Protein AF-A0A414G0H4-F1 (afdb_monomer)

Nearest PDB structures (foldseek):
  8b9x-assembly2_B  TM=2.508E-01  e=1.047E-02  Homo sapiens
  3htu-assembly2_C  TM=5.528E-01  e=5.347E+00  Homo sapiens
  8fo9-assembly1_C  TM=3.811E-01  e=3.516E+00  Homo sapiens
  7b5n-assembly1_C  TM=1.329E-01  e=4.801E-01  Homo sapiens
  4p5o-assembly2_C  TM=1.523E-01  e=5.074E+00  Homo sapiens

Mean predicted aligned error: 11.51 Å

Organism: NCBI:txid147207

Foldseek 3Di:
DDDQPPLVVVLVVLVVLCVVQDDAQAKAALQQSCVSCVVSCVVNVNDDSVSSLVSVCVSCLPDPFDWDAFPQRMIHTHNHDLLVVLQVLDVVVDPDDLLVSLVVCCNNGVHHSVVSSLSCLQRHDDPPPQVCVVVVDDDDDDDDDDDDDDDDDDDDDDDPPVVVVVVVLVLCVVQVVDQKHQQVVSVVVCCVVCVVCVPPPPDVQVVLVVVQWHDDQRMTGHHPDDLLVVLLVVVLRDQKDAEPPVVRDPSLVPHPSNVVSVLVCLLVQQWFCQDVRIIGGPVSCCVSVVDDPCLLLCLLVVVLVPADAPDKEAPVLCVVPDPDPGPVVVSVGISRRSVRSNVSVPQWAWEDASNTIMTGGPDDDHDYLLCVLLVVCAVVPFAAPVNSCVCCCVNHVDNHDPVSSVVSPVSNPWDADPVSRGTHNDPVVVVVVVVVVVVD

pLDDT: mean 82.29, std 16.92, range [27.95, 96.62]

Structure (mmCIF, N/CA/C/O backbone):
data_AF-A0A414G0H4-F1
#
_entry.id   AF-A0A414G0H4-F1
#
loop_
_atom_site.group_PDB
_atom_site.id
_atom_site.type_symbol
_atom_site.label_atom_id
_atom_site.label_alt_id
_atom_site.label_comp_id
_atom_site.label_asym_id
_atom_site.label_entity_id
_atom_site.label_seq_id
_atom_site.pdbx_PDB_ins_code
_atom_site.Cartn_x
_atom_site.Cartn_y
_atom_site.Cartn_z
_atom_site.occupancy
_atom_site.B_iso_or_equiv
_atom_site.auth_seq_id
_atom_site.auth_comp_id
_atom_site.auth_asym_id
_atom_site.auth_atom_id
_atom_site.pdbx_PDB_model_num
ATOM 1 N N . MET A 1 1 ? -14.719 -18.496 27.853 1.00 33.03 1 MET A N 1
ATOM 2 C CA . MET A 1 1 ? -13.774 -17.533 27.259 1.00 33.03 1 MET A CA 1
ATOM 3 C C . MET A 1 1 ? -12.409 -17.857 27.821 1.00 33.03 1 MET A C 1
ATOM 5 O O . MET A 1 1 ? -12.167 -17.587 28.986 1.00 33.03 1 MET A O 1
ATOM 9 N N . THR A 1 2 ? -11.601 -18.580 27.057 1.00 31.55 2 THR A N 1
ATOM 10 C CA . THR A 1 2 ? -10.193 -18.842 27.370 1.00 31.55 2 THR A CA 1
ATOM 11 C C . THR A 1 2 ? -9.422 -17.530 27.269 1.00 31.55 2 THR A C 1
ATOM 13 O O . THR A 1 2 ? -9.619 -16.799 26.300 1.00 31.55 2 THR A O 1
ATOM 16 N N . GLU A 1 3 ? -8.597 -17.221 28.272 1.00 32.72 3 GLU A N 1
ATOM 17 C CA . GLU A 1 3 ? -7.616 -16.132 28.194 1.00 32.72 3 GLU A CA 1
ATOM 18 C C . GLU A 1 3 ? -6.829 -16.244 26.877 1.00 32.72 3 GLU A C 1
ATOM 20 O O . GLU A 1 3 ? -6.455 -17.361 26.495 1.00 32.72 3 GLU A O 1
ATOM 25 N N . PRO A 1 4 ? -6.601 -15.134 26.151 1.00 45.59 4 PRO A N 1
ATOM 26 C CA . PRO A 1 4 ? -5.749 -15.166 24.974 1.00 45.59 4 PRO A CA 1
ATOM 27 C C . PRO A 1 4 ? -4.361 -15.647 25.401 1.00 45.59 4 PRO A C 1
ATOM 29 O O . PRO A 1 4 ? -3.797 -15.145 26.372 1.00 45.59 4 PRO A O 1
ATOM 32 N N . ALA A 1 5 ? -3.845 -16.658 24.699 1.00 52.66 5 ALA A N 1
ATOM 33 C CA . ALA A 1 5 ? -2.518 -17.202 24.949 1.00 52.66 5 ALA A CA 1
ATOM 34 C C . ALA A 1 5 ? -1.490 -16.063 24.999 1.00 52.66 5 ALA A C 1
ATOM 36 O O . ALA A 1 5 ? -1.522 -15.179 24.141 1.00 52.66 5 ALA A O 1
ATOM 37 N N . ASP A 1 6 ? -0.589 -16.101 25.9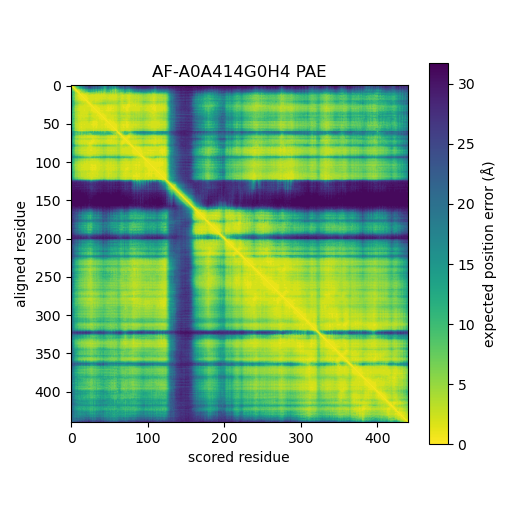85 1.00 64.44 6 ASP A N 1
ATOM 38 C CA . ASP A 1 6 ? 0.553 -15.191 26.062 1.00 64.44 6 ASP A CA 1
ATOM 39 C C . ASP A 1 6 ? 1.370 -15.319 24.768 1.00 64.44 6 ASP A C 1
ATOM 41 O O . ASP A 1 6 ? 2.133 -16.266 24.554 1.00 64.44 6 ASP A O 1
ATOM 45 N N . TRP A 1 7 ? 1.132 -14.391 23.845 1.00 63.31 7 TRP A N 1
ATOM 46 C CA . TRP A 1 7 ? 1.644 -14.448 22.483 1.00 63.31 7 TRP A CA 1
ATOM 47 C C . TRP A 1 7 ? 3.166 -14.311 22.461 1.00 63.31 7 TRP A C 1
ATOM 49 O O . TRP A 1 7 ? 3.796 -14.788 21.517 1.00 63.31 7 TRP A O 1
ATOM 59 N N . HIS A 1 8 ? 3.783 -13.771 23.520 1.00 65.00 8 HIS A N 1
ATOM 60 C CA . HIS A 1 8 ? 5.234 -13.770 23.677 1.00 65.00 8 HIS A CA 1
ATOM 61 C C . HIS A 1 8 ? 5.792 -15.193 23.750 1.00 65.00 8 HIS A C 1
ATOM 63 O O . HIS A 1 8 ? 6.754 -15.500 23.042 1.00 65.00 8 HIS A O 1
ATOM 69 N N . ALA A 1 9 ? 5.151 -16.082 24.516 1.00 67.50 9 ALA A N 1
ATOM 70 C CA . ALA A 1 9 ? 5.568 -17.478 24.664 1.00 67.50 9 ALA A CA 1
ATOM 71 C C . ALA A 1 9 ? 5.403 -18.294 23.370 1.00 67.50 9 ALA A C 1
ATOM 73 O O . ALA A 1 9 ? 6.098 -19.287 23.157 1.00 67.50 9 ALA A O 1
ATOM 74 N N . VAL A 1 10 ? 4.492 -17.867 22.493 1.00 75.62 10 VAL A N 1
ATOM 75 C CA . VAL A 1 10 ? 4.104 -18.595 21.277 1.00 75.62 10 VAL A CA 1
ATOM 76 C C . VAL A 1 10 ? 4.739 -18.013 20.002 1.00 75.62 10 VAL A C 1
ATOM 78 O O . VAL A 1 10 ? 4.853 -18.700 18.982 1.00 75.62 10 VAL A O 1
ATOM 81 N N . SER A 1 11 ? 5.216 -16.767 20.063 1.00 81.44 11 SER A N 1
ATOM 82 C CA . SER A 1 11 ? 5.785 -16.015 18.937 1.00 81.44 11 SER A CA 1
ATOM 83 C C . SER A 1 11 ? 6.879 -16.778 18.181 1.00 81.44 11 SER A C 1
ATOM 85 O O . SER A 1 11 ? 6.842 -16.847 16.953 1.00 81.44 11 SER A O 1
ATOM 87 N N . GLY A 1 12 ? 7.812 -17.417 18.893 1.00 84.69 12 GLY A N 1
ATOM 88 C CA . GLY A 1 12 ? 8.925 -18.155 18.288 1.00 84.69 12 GLY A CA 1
ATOM 89 C C . GLY A 1 12 ? 8.493 -19.395 17.497 1.00 84.69 12 GLY A C 1
ATOM 90 O O . GLY A 1 12 ? 9.068 -19.697 16.450 1.00 84.69 12 GLY A O 1
ATOM 91 N N . ASP A 1 13 ? 7.461 -20.106 17.953 1.00 87.69 13 ASP A N 1
ATOM 92 C CA . ASP A 1 13 ? 6.917 -21.270 17.243 1.00 87.69 13 ASP A CA 1
ATOM 93 C C . ASP A 1 13 ? 6.186 -20.847 15.969 1.00 87.69 13 ASP A C 1
ATOM 95 O O . ASP A 1 13 ? 6.352 -21.475 14.920 1.00 87.69 13 ASP A O 1
ATOM 99 N N . ILE A 1 14 ? 5.420 -19.755 16.048 1.00 89.38 14 ILE A N 1
ATOM 100 C CA . ILE A 1 14 ? 4.708 -19.185 14.902 1.00 89.38 14 ILE A CA 1
ATOM 101 C C . ILE A 1 14 ? 5.702 -18.679 13.858 1.00 89.38 14 ILE A C 1
ATOM 103 O O . ILE A 1 14 ? 5.588 -19.066 12.697 1.00 89.38 14 ILE A O 1
ATOM 107 N N . ARG A 1 15 ? 6.715 -17.894 14.252 1.00 89.81 15 ARG A N 1
ATOM 108 C CA . ARG A 1 15 ? 7.739 -17.395 13.317 1.00 89.81 15 ARG A CA 1
ATOM 109 C C . ARG A 1 15 ? 8.445 -18.535 12.591 1.00 89.81 15 ARG A C 1
ATOM 111 O O . ARG A 1 15 ? 8.566 -18.497 11.373 1.00 89.81 15 ARG A O 1
ATOM 118 N N . ARG A 1 16 ? 8.844 -19.591 13.308 1.00 90.12 16 ARG A N 1
ATOM 119 C CA . ARG A 1 16 ? 9.469 -20.772 12.685 1.00 90.12 16 ARG A CA 1
ATOM 120 C C . ARG A 1 16 ? 8.551 -21.467 11.685 1.00 90.12 16 ARG A C 1
ATOM 122 O O . ARG A 1 16 ? 9.017 -21.885 10.631 1.00 90.12 16 ARG A O 1
ATOM 129 N N . ALA A 1 17 ? 7.265 -21.600 12.003 1.00 90.75 17 ALA A N 1
ATOM 130 C CA . ALA A 1 17 ? 6.300 -22.206 11.091 1.00 90.75 17 ALA A CA 1
ATOM 131 C C . ALA A 1 17 ? 6.073 -21.355 9.832 1.00 90.75 17 ALA A C 1
ATOM 133 O O . ALA A 1 17 ? 5.937 -21.905 8.743 1.00 90.75 17 ALA A O 1
ATOM 134 N N . VAL A 1 18 ? 6.068 -20.029 9.978 1.00 91.44 18 VAL A N 1
ATOM 135 C CA . VAL A 1 18 ? 5.950 -19.084 8.863 1.00 91.44 18 VAL A CA 1
ATOM 136 C C . VAL A 1 18 ? 7.180 -19.151 7.962 1.00 91.44 18 VAL A C 1
ATOM 138 O O . VAL A 1 18 ? 7.026 -19.391 6.771 1.00 91.44 18 VAL A O 1
ATOM 141 N N . HIS A 1 19 ? 8.390 -19.063 8.521 1.00 90.19 19 HIS A N 1
ATOM 142 C CA . HIS A 1 19 ? 9.655 -19.131 7.769 1.00 90.19 19 HIS A CA 1
ATOM 143 C C . HIS A 1 19 ? 9.916 -20.478 7.085 1.00 90.19 19 HIS A C 1
ATOM 145 O O . HIS A 1 19 ? 10.738 -20.565 6.180 1.00 90.19 19 HIS A O 1
ATOM 151 N N . ALA A 1 20 ? 9.213 -21.541 7.482 1.00 91.12 20 ALA A N 1
ATOM 152 C CA . ALA A 1 20 ? 9.263 -22.822 6.779 1.00 91.12 20 ALA A CA 1
ATOM 153 C C . ALA A 1 20 ? 8.497 -22.812 5.440 1.00 91.12 20 ALA A C 1
ATOM 155 O O . ALA A 1 20 ? 8.675 -23.721 4.630 1.00 91.12 20 ALA A O 1
ATOM 156 N N . VAL A 1 21 ? 7.621 -21.826 5.227 1.00 89.88 21 VAL A N 1
ATOM 157 C CA . VAL A 1 21 ? 6.757 -21.704 4.041 1.00 89.88 21 VAL A CA 1
ATOM 158 C C . VAL A 1 21 ? 7.068 -20.428 3.265 1.00 89.88 21 VAL A C 1
ATOM 160 O O . VAL A 1 21 ? 7.161 -20.462 2.040 1.00 89.88 21 VAL A O 1
ATOM 163 N N . ALA A 1 22 ? 7.206 -19.312 3.976 1.00 90.06 22 ALA A N 1
ATOM 164 C CA . ALA A 1 22 ? 7.390 -17.996 3.402 1.00 90.06 22 ALA A CA 1
ATOM 165 C C . ALA A 1 22 ? 8.788 -17.841 2.797 1.00 90.06 22 ALA A C 1
ATOM 167 O O . ALA A 1 22 ? 9.795 -18.238 3.383 1.00 90.06 22 ALA A O 1
ATOM 168 N N . LYS A 1 23 ? 8.828 -17.223 1.620 1.00 89.62 23 LYS A N 1
ATOM 169 C CA . LYS A 1 23 ? 10.054 -16.762 0.971 1.00 89.62 23 LYS A CA 1
ATOM 170 C C . LYS A 1 23 ? 10.084 -15.245 1.012 1.00 89.62 23 LYS A C 1
ATOM 172 O O . LYS A 1 23 ? 9.033 -14.615 0.895 1.00 89.62 23 LYS A O 1
ATOM 177 N N . ASP A 1 24 ? 11.283 -14.696 1.136 1.00 88.38 24 ASP A N 1
ATOM 178 C CA . ASP A 1 24 ? 11.498 -13.260 1.026 1.00 88.38 24 ASP A CA 1
ATOM 179 C C . ASP A 1 24 ? 11.108 -12.758 -0.376 1.00 88.38 24 ASP A C 1
ATOM 181 O O . ASP A 1 24 ? 11.312 -13.457 -1.372 1.00 88.38 24 ASP A O 1
ATOM 185 N N . GLY A 1 25 ? 10.496 -11.576 -0.443 1.00 87.56 25 GLY A N 1
ATOM 186 C CA . GLY A 1 25 ? 9.970 -10.976 -1.671 1.00 87.56 25 GLY A CA 1
ATOM 187 C C . GLY A 1 25 ? 8.619 -11.527 -2.145 1.00 87.56 25 GLY A C 1
ATOM 188 O O . GLY A 1 25 ? 8.186 -11.175 -3.242 1.00 87.56 25 GLY A O 1
ATOM 189 N N . ALA A 1 26 ? 7.942 -12.365 -1.354 1.00 92.00 26 ALA A N 1
ATOM 190 C CA . ALA A 1 26 ? 6.664 -12.977 -1.720 1.00 92.00 26 ALA A CA 1
ATOM 191 C C . ALA A 1 26 ? 5.551 -12.703 -0.698 1.00 92.00 26 ALA A C 1
ATOM 193 O O . ALA A 1 26 ? 5.782 -12.460 0.487 1.00 92.00 26 ALA A O 1
ATOM 194 N N . GLU A 1 27 ? 4.320 -12.763 -1.189 1.00 94.19 27 GLU A N 1
ATOM 195 C CA . GLU A 1 27 ? 3.082 -12.520 -0.468 1.00 94.19 27 GLU A CA 1
ATOM 196 C C . GLU A 1 27 ? 2.256 -13.812 -0.384 1.00 94.19 27 GLU A C 1
ATOM 198 O O . GLU A 1 27 ? 2.042 -14.506 -1.383 1.00 94.19 27 GLU A O 1
ATOM 203 N N . TYR A 1 28 ? 1.775 -14.140 0.817 1.00 95.81 28 TYR A N 1
ATOM 204 C CA . TYR A 1 28 ? 1.007 -15.353 1.092 1.00 95.81 28 TYR A CA 1
ATOM 205 C C . TYR A 1 28 ? -0.252 -15.036 1.889 1.00 95.81 28 TYR A C 1
ATOM 207 O O . TYR A 1 28 ? -0.249 -14.199 2.787 1.00 95.81 28 TYR A O 1
ATOM 215 N N . SER A 1 29 ? -1.326 -15.783 1.652 1.00 96.12 29 SER A N 1
ATOM 216 C CA . SER A 1 29 ? -2.497 -15.720 2.520 1.00 96.12 29 SER A CA 1
ATOM 217 C C . SER A 1 29 ? -2.253 -16.492 3.817 1.00 96.12 29 SER A C 1
ATOM 219 O O . SER A 1 29 ? -1.756 -17.625 3.805 1.00 96.12 29 SER A O 1
ATOM 221 N N . ALA A 1 30 ? -2.747 -15.965 4.940 1.00 95.19 30 ALA A N 1
ATOM 222 C CA . ALA A 1 30 ? -2.792 -16.676 6.218 1.00 95.19 30 ALA A CA 1
ATOM 223 C C . ALA A 1 30 ? -3.503 -18.040 6.111 1.00 95.19 30 ALA A C 1
ATOM 225 O O . ALA A 1 30 ? -3.246 -18.936 6.912 1.00 95.19 30 ALA A O 1
ATOM 226 N N . ARG A 1 31 ? -4.350 -18.252 5.090 1.00 96.06 31 ARG A N 1
ATOM 227 C CA . ARG A 1 31 ? -4.959 -19.558 4.780 1.00 96.06 31 ARG A CA 1
ATOM 228 C C . ARG A 1 31 ? -3.920 -20.630 4.454 1.00 96.06 31 ARG A C 1
ATOM 230 O O . ARG A 1 31 ? -4.047 -21.755 4.944 1.00 96.06 31 ARG A O 1
ATOM 237 N N . LEU A 1 32 ? -2.894 -20.297 3.666 1.00 96.44 32 LEU A N 1
ATOM 238 C CA . LEU A 1 32 ? -1.805 -21.225 3.358 1.00 96.44 32 LEU A CA 1
ATOM 239 C C . LEU A 1 32 ? -1.023 -21.554 4.626 1.00 96.44 32 LEU A C 1
ATOM 241 O O . LEU A 1 32 ? -0.846 -22.727 4.945 1.00 96.44 32 LEU A O 1
ATOM 245 N N . LEU A 1 33 ? -0.617 -20.524 5.370 1.00 94.56 33 LEU A N 1
ATOM 246 C CA . LEU A 1 33 ? 0.152 -20.670 6.608 1.00 94.56 33 LEU A CA 1
ATOM 247 C C . LEU A 1 33 ? -0.607 -21.525 7.637 1.00 94.56 33 LEU A C 1
ATOM 249 O O . LEU A 1 33 ? -0.047 -22.455 8.221 1.00 94.56 33 LEU A O 1
ATOM 253 N N . TYR A 1 34 ? -1.914 -21.288 7.779 1.00 95.12 34 TYR A N 1
ATOM 254 C CA . TYR A 1 34 ? -2.801 -22.072 8.635 1.00 95.12 34 TYR A CA 1
ATOM 255 C C . TYR A 1 34 ? -2.853 -23.548 8.212 1.00 95.12 34 TYR A C 1
ATOM 257 O O . TYR A 1 34 ? -2.741 -24.447 9.051 1.00 95.12 34 TYR A O 1
ATOM 265 N N . ARG A 1 35 ? -2.996 -23.818 6.906 1.00 94.94 35 ARG A N 1
ATOM 266 C CA . ARG A 1 35 ? -3.029 -25.181 6.351 1.00 94.94 35 ARG A CA 1
ATOM 267 C C . ARG A 1 35 ? -1.701 -25.909 6.567 1.00 94.94 35 ARG A C 1
ATOM 269 O O . ARG A 1 35 ? -1.719 -27.070 6.977 1.00 94.94 35 ARG A O 1
ATOM 276 N N . SER A 1 36 ? -0.580 -25.231 6.336 1.00 93.12 36 SER A N 1
ATOM 277 C CA . SER A 1 36 ? 0.772 -25.790 6.453 1.00 93.12 36 SER A CA 1
ATOM 278 C C . SER A 1 36 ? 1.167 -26.101 7.900 1.00 93.12 36 SER A C 1
ATOM 280 O O . SER A 1 36 ? 1.883 -27.068 8.146 1.00 93.12 36 SER A O 1
ATOM 282 N N . ALA A 1 37 ? 0.652 -25.344 8.874 1.00 92.88 37 ALA A N 1
ATOM 283 C CA . ALA A 1 37 ? 0.976 -25.495 10.294 1.00 92.88 37 ALA A CA 1
ATOM 284 C C . ALA A 1 37 ? -0.216 -25.959 11.157 1.00 92.88 37 ALA A C 1
ATOM 286 O O . ALA A 1 37 ? -0.278 -25.671 12.354 1.00 92.88 37 ALA A O 1
ATOM 287 N N . ARG A 1 38 ? -1.171 -26.712 10.590 1.00 92.69 38 ARG A N 1
ATOM 288 C CA . ARG A 1 38 ? -2.455 -27.055 11.242 1.00 92.69 38 ARG A CA 1
ATOM 289 C C . ARG A 1 38 ? -2.322 -27.699 12.630 1.00 92.69 38 ARG A C 1
ATOM 291 O O . ARG A 1 38 ? -3.128 -27.435 13.522 1.00 92.69 38 ARG A O 1
ATOM 298 N N . SER A 1 39 ? -1.318 -28.554 12.830 1.00 92.12 39 SER A N 1
ATOM 299 C CA . SER A 1 39 ? -1.062 -29.202 14.125 1.00 92.12 39 SER A CA 1
ATOM 300 C C . SER A 1 39 ? -0.600 -28.206 15.193 1.00 92.12 39 SER A C 1
ATOM 302 O O . SER A 1 39 ? -1.003 -28.331 16.349 1.00 92.12 39 SER A O 1
ATOM 304 N N . LEU A 1 40 ? 0.204 -27.210 14.807 1.00 91.88 40 LEU A N 1
ATOM 305 C CA . LEU A 1 40 ? 0.606 -26.099 15.662 1.00 91.88 40 LEU A CA 1
ATOM 306 C C . LEU A 1 40 ? -0.605 -25.220 15.983 1.00 91.88 40 LEU A C 1
ATOM 308 O O . LEU A 1 40 ? -0.888 -25.037 17.159 1.00 91.88 40 LEU A O 1
ATOM 312 N N . MET A 1 41 ? -1.377 -24.796 14.977 1.00 93.88 41 MET A N 1
ATOM 313 C CA . MET A 1 41 ? -2.568 -23.952 15.175 1.00 93.88 41 MET A CA 1
ATOM 314 C C . MET A 1 41 ? -3.539 -24.554 16.194 1.00 93.88 41 MET A C 1
ATOM 316 O O . MET A 1 41 ? -3.943 -23.890 17.145 1.00 93.88 41 MET A O 1
ATOM 320 N N . ARG A 1 42 ? -3.812 -25.862 16.084 1.00 91.56 42 ARG A N 1
ATOM 321 C CA . ARG A 1 42 ? -4.666 -26.579 17.042 1.00 91.56 42 ARG A CA 1
ATOM 322 C C . ARG A 1 42 ? -4.104 -26.587 18.468 1.00 91.56 42 ARG A C 1
ATOM 324 O O . ARG A 1 42 ? -4.885 -26.508 19.408 1.00 91.56 42 ARG A O 1
ATOM 331 N N . ARG A 1 43 ? -2.783 -26.716 18.645 1.00 91.38 43 ARG A N 1
ATOM 332 C CA . ARG A 1 43 ? -2.149 -26.666 19.979 1.00 91.38 43 ARG A CA 1
ATOM 333 C C . ARG A 1 43 ? -2.230 -25.274 20.601 1.00 91.38 43 ARG A C 1
ATOM 335 O O . ARG A 1 43 ? -2.323 -25.177 21.815 1.00 91.38 43 ARG A O 1
ATOM 342 N N . LEU A 1 44 ? -2.197 -24.237 19.769 1.00 87.75 44 LEU A N 1
ATOM 343 C CA . LEU A 1 44 ? -2.233 -22.837 20.190 1.00 87.75 44 LEU A CA 1
ATOM 344 C C . LEU A 1 44 ? -3.654 -22.281 20.350 1.00 87.75 44 LEU A C 1
ATOM 346 O O . LEU A 1 44 ? -3.807 -21.116 20.695 1.00 87.75 44 LEU A O 1
ATOM 350 N N . GLY A 1 45 ? -4.689 -23.086 20.087 1.00 89.06 45 GLY A N 1
ATOM 351 C CA . GLY A 1 45 ? -6.081 -22.632 20.145 1.00 89.06 45 GLY A CA 1
ATOM 352 C C . GLY A 1 45 ? -6.476 -21.684 19.008 1.00 89.06 45 GLY A C 1
ATOM 353 O O . GLY A 1 45 ? -7.460 -20.971 19.140 1.00 89.06 45 GLY A O 1
ATOM 354 N N . ILE A 1 46 ? -5.727 -21.672 17.900 1.00 91.50 46 ILE A N 1
ATOM 355 C CA . ILE A 1 46 ? -6.046 -20.883 16.706 1.00 91.50 46 ILE A CA 1
ATOM 356 C C . ILE A 1 46 ? -6.904 -21.754 15.781 1.00 91.50 46 ILE A C 1
ATOM 358 O O . ILE A 1 46 ? -6.453 -22.765 15.226 1.00 91.50 46 ILE A O 1
ATOM 362 N N . HIS A 1 47 ? -8.167 -21.384 15.625 1.00 91.56 47 HIS A N 1
ATOM 363 C CA . HIS A 1 47 ? -9.192 -22.170 14.946 1.00 91.56 47 HIS A CA 1
ATOM 364 C C . HIS A 1 47 ? -9.495 -21.679 13.534 1.00 91.56 47 HIS A C 1
ATOM 366 O O . HIS A 1 47 ? -9.985 -22.466 12.722 1.00 91.56 47 HIS A O 1
ATOM 372 N N . THR A 1 48 ? -9.164 -20.429 13.211 1.00 93.25 48 THR A N 1
ATOM 373 C CA . THR A 1 48 ? -9.428 -19.860 11.885 1.00 93.25 48 THR A CA 1
ATOM 374 C C . THR A 1 48 ? -8.196 -19.183 11.270 1.00 93.25 48 THR A C 1
ATOM 376 O O . THR A 1 48 ? -7.303 -18.729 11.988 1.00 93.25 48 THR A O 1
ATOM 379 N N . PRO A 1 49 ? -8.125 -19.073 9.928 1.00 93.50 49 PRO A N 1
ATOM 380 C CA . PRO A 1 49 ? -7.095 -18.273 9.266 1.00 93.50 49 PRO A CA 1
ATOM 381 C C . PRO A 1 49 ? -7.134 -16.787 9.646 1.00 93.50 49 PRO A C 1
ATOM 383 O O . PRO A 1 49 ? -6.090 -16.145 9.655 1.00 93.50 49 PRO A O 1
ATOM 386 N N . ALA A 1 50 ? -8.316 -16.246 9.961 1.00 90.25 50 ALA A N 1
ATOM 387 C CA . ALA A 1 50 ? -8.471 -14.859 10.399 1.00 90.25 50 ALA A CA 1
ATOM 388 C C . ALA A 1 50 ? -7.872 -14.641 11.797 1.00 90.25 50 ALA A C 1
ATOM 390 O O . ALA A 1 50 ? -7.131 -13.688 12.005 1.00 90.25 50 ALA A O 1
ATOM 391 N N . GLU A 1 51 ? -8.097 -15.572 12.728 1.00 89.75 51 GLU A N 1
ATOM 392 C CA . GLU A 1 51 ? -7.418 -15.551 14.029 1.00 89.75 51 GLU A CA 1
ATOM 393 C C . GLU A 1 51 ? -5.897 -15.639 13.870 1.00 89.75 51 GLU A C 1
ATOM 395 O O . GLU A 1 51 ? -5.169 -14.899 14.527 1.00 89.75 51 GLU A O 1
ATOM 400 N N . LEU A 1 52 ? -5.400 -16.500 12.969 1.00 92.62 52 LEU A N 1
ATOM 401 C CA . LEU A 1 52 ? -3.966 -16.561 12.679 1.00 92.62 52 LEU A CA 1
ATOM 402 C C . LEU A 1 52 ? -3.448 -15.221 12.148 1.00 92.62 52 LEU A C 1
ATOM 404 O O . LEU A 1 52 ? -2.398 -14.769 12.585 1.00 92.62 52 LEU A O 1
ATOM 408 N N . TYR A 1 53 ? -4.167 -14.590 11.224 1.00 90.69 53 TYR A N 1
ATOM 409 C CA . TYR A 1 53 ? -3.786 -13.299 10.659 1.00 90.69 53 TYR A CA 1
ATOM 410 C C . TYR A 1 53 ? -3.621 -12.220 11.743 1.00 90.69 53 TYR A C 1
ATOM 412 O O . TYR A 1 53 ? -2.587 -11.555 11.788 1.00 90.69 53 TYR A O 1
ATOM 420 N N . GLU A 1 54 ? -4.563 -12.120 12.684 1.00 85.00 54 GLU A N 1
ATOM 421 C CA . GLU A 1 54 ? -4.457 -11.190 13.817 1.00 85.00 54 GLU A CA 1
ATOM 422 C C . GLU A 1 54 ? -3.273 -11.507 14.735 1.00 85.00 54 GLU A C 1
ATOM 424 O O . GLU A 1 54 ? -2.559 -10.607 15.179 1.00 85.00 54 GLU A O 1
ATOM 429 N N . VAL A 1 55 ? -3.009 -12.791 14.987 1.00 86.75 55 VAL A N 1
ATOM 430 C CA . VAL A 1 55 ? -1.835 -13.206 15.764 1.00 86.75 55 VAL A CA 1
ATOM 431 C C . VAL A 1 55 ? -0.541 -12.834 15.036 1.00 86.75 55 VAL A C 1
ATOM 433 O O . VAL A 1 55 ? 0.382 -12.318 15.663 1.00 86.75 55 VAL A O 1
ATOM 436 N N . LEU A 1 56 ? -0.461 -13.041 13.719 1.00 88.69 56 LEU A N 1
ATOM 437 C CA . LEU A 1 56 ? 0.709 -12.670 12.919 1.00 88.69 56 LEU A CA 1
ATOM 438 C C . LEU A 1 56 ? 0.969 -11.161 12.977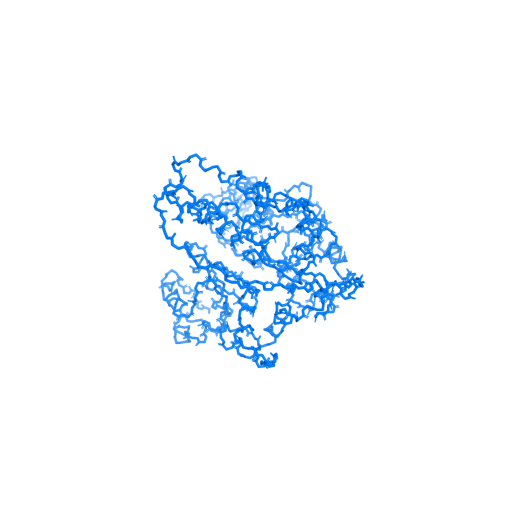 1.00 88.69 56 LEU A C 1
ATOM 440 O O . LEU A 1 56 ? 2.120 -10.767 13.170 1.00 88.69 56 LEU A O 1
ATOM 444 N N . ARG A 1 57 ? -0.081 -10.328 12.910 1.00 84.06 57 ARG A N 1
ATOM 445 C CA . ARG A 1 57 ? 0.046 -8.869 13.075 1.00 84.06 57 ARG A CA 1
ATOM 446 C C . ARG A 1 57 ? 0.724 -8.501 14.388 1.00 84.06 57 ARG A C 1
ATOM 448 O O . ARG A 1 57 ? 1.552 -7.602 14.394 1.00 84.06 57 ARG A O 1
ATOM 455 N N . GLN A 1 58 ? 0.412 -9.199 15.481 1.00 80.56 58 GLN A N 1
ATOM 456 C CA . GLN A 1 58 ? 1.066 -8.973 16.776 1.00 80.56 58 GLN A CA 1
ATOM 457 C C . GLN A 1 58 ? 2.511 -9.494 16.790 1.00 80.56 58 GLN A C 1
ATOM 459 O O . GLN A 1 58 ? 3.414 -8.823 17.286 1.00 80.56 58 GLN A O 1
ATOM 464 N N . VAL A 1 59 ? 2.752 -10.678 16.218 1.00 83.88 59 VAL A N 1
ATOM 465 C CA . VAL A 1 59 ? 4.067 -11.343 16.228 1.00 83.88 59 VAL A CA 1
ATOM 466 C C . VAL A 1 59 ? 5.127 -10.567 15.439 1.00 83.88 59 VAL A C 1
ATOM 468 O O . VAL A 1 59 ? 6.280 -10.527 15.875 1.00 83.88 59 VAL A O 1
ATOM 471 N N . PHE A 1 60 ? 4.766 -9.976 14.298 1.00 81.56 60 PHE A N 1
ATOM 472 C CA . PHE A 1 60 ? 5.698 -9.298 13.382 1.00 81.56 60 PHE A CA 1
ATOM 473 C C . PHE A 1 60 ? 5.694 -7.770 13.497 1.00 81.56 60 PHE A C 1
ATOM 475 O O . PHE A 1 60 ? 6.389 -7.088 12.755 1.00 81.56 60 PHE A O 1
ATOM 482 N N . TRP A 1 61 ? 4.952 -7.210 14.451 1.00 62.09 61 TRP A N 1
ATOM 483 C CA . TRP A 1 61 ? 4.751 -5.767 14.541 1.00 62.09 61 TRP A CA 1
ATOM 484 C C . TRP A 1 61 ? 6.059 -4.939 14.664 1.00 62.09 61 TRP A C 1
ATOM 486 O O . TRP A 1 61 ? 6.177 -3.868 14.077 1.00 62.09 61 TRP A O 1
ATOM 496 N N . ASN A 1 62 ? 7.039 -5.435 15.431 1.00 53.94 62 ASN A N 1
ATOM 497 C CA . ASN A 1 62 ? 8.354 -4.806 15.665 1.00 53.94 62 ASN A CA 1
ATOM 498 C C . ASN A 1 62 ? 9.504 -5.786 15.387 1.00 53.94 62 ASN A C 1
ATOM 500 O O . ASN A 1 62 ? 10.547 -5.749 16.041 1.00 53.94 62 ASN A O 1
ATOM 504 N N . SER A 1 63 ? 9.298 -6.747 14.491 1.00 64.81 63 SER A N 1
ATOM 505 C CA . SER A 1 63 ? 10.441 -7.497 13.991 1.00 64.81 63 SER A CA 1
ATOM 506 C C . SER A 1 63 ? 11.252 -6.600 13.062 1.00 64.81 63 SER A C 1
ATOM 508 O O . SER A 1 63 ? 10.676 -5.886 12.250 1.00 64.81 63 SER A O 1
ATOM 510 N N . ASP A 1 64 ? 12.578 -6.723 13.100 1.00 61.53 64 ASP A N 1
ATOM 511 C CA . ASP A 1 64 ? 13.447 -6.222 12.019 1.00 61.53 64 ASP A CA 1
ATOM 512 C C . ASP A 1 64 ? 13.155 -6.930 10.676 1.00 61.53 64 ASP A C 1
ATOM 514 O O . ASP A 1 64 ? 13.687 -6.589 9.625 1.00 61.53 64 ASP A O 1
ATOM 518 N N . GLU A 1 65 ? 12.295 -7.947 10.718 1.00 68.69 65 GLU A N 1
ATOM 519 C CA . GLU A 1 65 ? 11.735 -8.652 9.582 1.00 68.69 65 GLU A CA 1
ATOM 520 C C . GLU A 1 65 ? 10.665 -7.751 8.944 1.00 68.69 65 GLU A C 1
ATOM 522 O O . GLU A 1 65 ? 9.609 -7.510 9.534 1.00 68.69 65 GLU A O 1
ATOM 527 N N . HIS A 1 66 ? 10.959 -7.225 7.754 1.00 79.88 66 HIS A N 1
ATOM 528 C CA . HIS A 1 66 ? 10.039 -6.424 6.948 1.00 79.88 66 HIS A CA 1
ATOM 529 C C . HIS A 1 66 ? 8.814 -7.265 6.556 1.00 79.88 66 HIS A C 1
ATOM 531 O O . HIS A 1 66 ? 8.860 -7.995 5.572 1.00 79.88 66 HIS A O 1
ATOM 537 N N . VAL A 1 67 ? 7.727 -7.197 7.329 1.00 86.44 67 VAL A N 1
ATOM 538 C CA . VAL A 1 67 ? 6.481 -7.931 7.057 1.00 86.44 67 VAL A CA 1
ATOM 539 C C . VAL A 1 67 ? 5.329 -6.952 6.871 1.00 86.44 67 VAL A C 1
ATOM 541 O O . VAL A 1 67 ? 5.117 -6.062 7.695 1.00 86.44 67 VAL A O 1
ATOM 544 N N . SER A 1 68 ? 4.577 -7.120 5.787 1.00 85.06 68 SER A N 1
ATOM 545 C CA . SER A 1 68 ? 3.401 -6.316 5.464 1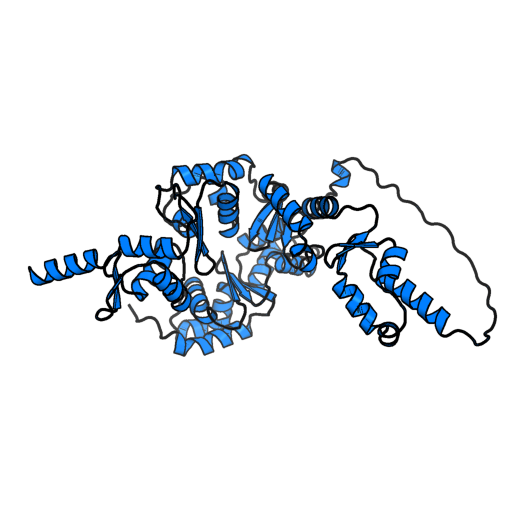.00 85.06 68 SER A CA 1
ATOM 546 C C . SER A 1 68 ? 2.120 -7.129 5.640 1.00 85.06 68 SER A C 1
ATOM 548 O O . SER A 1 68 ? 2.104 -8.351 5.497 1.00 85.06 68 SER A O 1
ATOM 550 N N . PHE A 1 69 ? 1.031 -6.442 5.974 1.00 85.94 69 PHE A N 1
ATOM 551 C CA . PHE A 1 69 ? -0.282 -7.045 6.178 1.00 85.94 69 PHE A CA 1
ATOM 552 C C . PHE A 1 69 ? -1.302 -6.328 5.303 1.00 85.94 69 PHE A C 1
ATOM 554 O O . PHE A 1 69 ? -1.385 -5.101 5.343 1.00 85.94 69 PHE A O 1
ATOM 561 N N . GLY A 1 70 ? -2.069 -7.094 4.530 1.00 83.56 70 GLY A N 1
ATOM 562 C CA . GLY A 1 70 ? -3.028 -6.573 3.560 1.00 83.56 70 GLY A CA 1
ATOM 563 C C . GLY A 1 70 ? -4.393 -7.252 3.621 1.00 83.56 70 GLY A C 1
ATOM 564 O O . GLY A 1 70 ? -4.678 -8.067 4.504 1.00 83.56 70 GLY A O 1
ATOM 565 N N . ASP A 1 71 ? -5.223 -6.905 2.647 1.00 83.50 71 ASP A N 1
ATOM 566 C CA . ASP A 1 71 ? -6.531 -7.489 2.355 1.00 83.50 71 ASP A CA 1
ATOM 567 C C . ASP A 1 71 ? -6.477 -9.011 2.122 1.00 83.50 71 ASP A C 1
ATOM 569 O O . ASP A 1 71 ? -5.419 -9.629 2.036 1.00 83.50 71 ASP A O 1
ATOM 573 N N . HIS A 1 72 ? -7.641 -9.666 2.090 1.00 88.06 72 HIS A N 1
ATOM 574 C CA . HIS A 1 72 ? -7.769 -11.116 1.864 1.00 88.06 72 HIS A CA 1
ATOM 575 C C . HIS A 1 72 ? -6.885 -12.010 2.763 1.00 88.06 72 HIS A C 1
ATOM 577 O O . HIS A 1 72 ? -6.571 -13.153 2.406 1.00 88.06 72 HIS A O 1
ATOM 583 N N . LEU A 1 73 ? -6.579 -11.543 3.980 1.00 90.94 73 LEU A N 1
ATOM 584 C CA . LEU A 1 73 ? -5.664 -12.172 4.943 1.00 90.94 73 LEU A CA 1
ATOM 585 C C . LEU A 1 73 ? -4.221 -12.257 4.431 1.00 90.94 73 LEU A C 1
ATOM 587 O O . LEU A 1 73 ? -3.550 -13.270 4.645 1.00 90.94 73 LEU A O 1
ATOM 591 N N . SER A 1 74 ? -3.776 -11.235 3.708 1.00 91.69 74 SER A N 1
ATOM 592 C CA . SER A 1 74 ? -2.481 -11.231 3.052 1.00 91.69 74 SER A CA 1
ATOM 593 C C . SER A 1 74 ? -1.320 -10.868 3.977 1.00 91.69 74 SER A C 1
ATOM 595 O O . SER A 1 74 ? -1.397 -9.900 4.732 1.00 91.69 74 SER A O 1
ATOM 597 N N . VAL A 1 75 ? -0.228 -11.623 3.882 1.00 92.94 75 VAL A N 1
ATOM 598 C CA . VAL A 1 75 ? 1.016 -11.408 4.618 1.00 92.94 75 VAL A CA 1
ATOM 599 C C . VAL A 1 75 ? 2.182 -11.398 3.629 1.00 92.94 75 VAL A C 1
ATOM 601 O O . VAL A 1 75 ? 2.500 -12.426 3.025 1.00 92.94 75 VAL A O 1
ATOM 604 N N . GLY A 1 76 ? 2.801 -10.234 3.452 1.00 91.31 76 GLY A N 1
ATOM 605 C CA . GLY A 1 76 ? 3.974 -10.033 2.606 1.00 91.31 76 GLY A CA 1
ATOM 606 C C . GLY A 1 76 ? 5.267 -10.104 3.405 1.00 91.31 76 GLY A C 1
ATOM 607 O O . GLY A 1 76 ? 5.329 -9.601 4.524 1.00 91.31 76 GLY A O 1
ATOM 608 N N . PHE A 1 77 ? 6.297 -10.728 2.839 1.00 90.12 77 PHE A N 1
ATOM 609 C CA . PHE A 1 77 ? 7.617 -10.858 3.456 1.00 90.12 77 PHE A CA 1
ATOM 610 C C . PHE A 1 77 ? 8.661 -10.152 2.592 1.00 90.12 77 PHE A C 1
ATOM 612 O O . PHE A 1 77 ? 8.742 -10.400 1.388 1.00 90.12 77 PHE A O 1
ATOM 619 N N . GLY A 1 78 ? 9.442 -9.263 3.200 1.00 86.69 78 GLY A N 1
ATOM 620 C CA . GLY A 1 78 ? 10.397 -8.401 2.512 1.00 86.69 78 GLY A CA 1
ATOM 621 C C . GLY A 1 78 ? 9.720 -7.341 1.649 1.00 86.69 78 GLY A C 1
ATOM 622 O O . GLY A 1 78 ? 8.629 -6.851 1.945 1.00 86.69 78 GLY A O 1
ATOM 623 N N . GLU A 1 79 ? 10.360 -7.002 0.532 1.00 82.12 79 GLU A N 1
ATOM 624 C CA . GLU A 1 79 ? 9.803 -6.116 -0.496 1.00 82.12 79 GLU A CA 1
ATOM 625 C C . GLU A 1 79 ? 8.847 -6.872 -1.434 1.00 82.12 79 GLU A C 1
ATOM 627 O O . GLU A 1 79 ? 9.039 -6.924 -2.653 1.00 82.12 79 GLU A O 1
ATOM 632 N N . SER A 1 80 ? 7.813 -7.494 -0.864 1.00 84.69 80 SER A N 1
ATOM 633 C CA . SER A 1 80 ? 6.792 -8.216 -1.624 1.00 84.69 80 SER A CA 1
ATOM 634 C C . SER A 1 80 ? 5.942 -7.260 -2.465 1.00 84.69 80 SER A C 1
ATOM 636 O O . SER A 1 80 ? 5.493 -6.224 -1.975 1.00 84.69 80 SER A O 1
ATOM 638 N N . SER A 1 81 ? 5.660 -7.635 -3.712 1.00 88.00 81 SER A N 1
ATOM 639 C CA . SER A 1 81 ? 4.691 -6.950 -4.573 1.00 88.00 81 SER A CA 1
ATOM 640 C C . SER A 1 81 ? 3.775 -7.983 -5.204 1.00 88.00 81 SER A C 1
ATOM 642 O O . SER A 1 81 ? 4.232 -8.831 -5.973 1.00 88.00 81 SER A O 1
ATOM 644 N N . ARG A 1 82 ? 2.477 -7.876 -4.909 1.00 91.06 82 ARG A N 1
ATOM 645 C CA . ARG A 1 82 ? 1.436 -8.732 -5.482 1.00 91.06 82 ARG A CA 1
ATOM 646 C C . ARG A 1 82 ? 1.478 -8.728 -7.000 1.00 91.06 82 ARG A C 1
ATOM 648 O O . ARG A 1 82 ? 1.463 -9.776 -7.635 1.00 91.06 82 ARG A O 1
ATOM 655 N N . GLN A 1 83 ? 1.598 -7.538 -7.576 1.00 90.25 83 GLN A N 1
ATOM 656 C CA . GLN A 1 83 ? 1.666 -7.345 -9.015 1.00 90.25 83 GLN A CA 1
ATOM 657 C C . GLN A 1 83 ? 2.868 -8.071 -9.638 1.00 90.25 83 GLN A C 1
ATOM 659 O O . GLN A 1 83 ? 2.695 -8.816 -10.603 1.00 90.25 83 GLN A O 1
ATOM 664 N N . ARG A 1 84 ? 4.076 -7.914 -9.070 1.00 89.12 84 ARG A N 1
ATOM 665 C CA . ARG A 1 84 ? 5.273 -8.634 -9.546 1.00 89.12 84 ARG A CA 1
ATOM 666 C C . ARG A 1 84 ? 5.124 -10.143 -9.383 1.00 89.12 84 ARG A C 1
ATOM 668 O O . ARG A 1 84 ? 5.456 -10.883 -10.303 1.00 89.12 84 ARG A O 1
ATOM 675 N N . GLN A 1 85 ? 4.589 -10.589 -8.248 1.00 93.19 85 GLN A N 1
ATOM 676 C CA . GLN A 1 85 ? 4.361 -12.003 -7.970 1.00 93.19 85 GLN A CA 1
ATOM 677 C C . GLN A 1 85 ? 3.395 -12.639 -8.975 1.00 93.19 85 GLN A C 1
ATOM 679 O O . GLN A 1 85 ? 3.696 -13.699 -9.515 1.00 93.19 85 GLN A O 1
ATOM 684 N N . VAL A 1 86 ? 2.262 -11.994 -9.262 1.00 93.25 86 VAL A N 1
ATOM 685 C CA . VAL A 1 86 ? 1.276 -12.495 -10.230 1.00 93.25 86 VAL A CA 1
ATOM 686 C C . VAL A 1 86 ? 1.866 -12.536 -11.639 1.00 93.25 86 VAL A C 1
ATOM 688 O O . VAL A 1 86 ? 1.737 -13.554 -12.313 1.00 93.25 86 VAL A O 1
ATOM 691 N N . ARG A 1 87 ? 2.568 -11.480 -12.074 1.00 91.25 87 ARG A N 1
ATOM 692 C CA . ARG A 1 87 ? 3.237 -11.460 -13.387 1.00 91.25 87 ARG A CA 1
ATOM 693 C C . ARG A 1 87 ? 4.269 -12.574 -13.529 1.00 91.25 87 ARG A C 1
ATOM 695 O O . ARG A 1 87 ? 4.252 -13.285 -14.529 1.00 91.25 87 ARG A O 1
ATOM 702 N N . ALA A 1 88 ? 5.135 -12.743 -12.529 1.00 91.31 88 ALA A N 1
ATOM 703 C CA . ALA A 1 88 ? 6.136 -13.805 -12.520 1.00 91.31 88 ALA A CA 1
ATOM 704 C C . ALA A 1 88 ? 5.478 -15.191 -12.564 1.00 91.31 88 ALA A C 1
ATOM 706 O O . ALA A 1 88 ? 5.867 -16.031 -13.370 1.00 91.31 88 ALA A O 1
ATOM 707 N N . PHE A 1 89 ? 4.424 -15.398 -11.769 1.00 93.81 89 PHE A N 1
ATOM 708 C CA . PHE A 1 89 ? 3.687 -16.657 -11.746 1.00 93.81 89 PHE A CA 1
ATOM 709 C C . PHE A 1 89 ? 3.063 -16.997 -13.106 1.00 93.81 89 PHE A C 1
ATOM 711 O O . PHE A 1 89 ? 3.182 -18.129 -13.567 1.00 93.81 89 PHE A O 1
ATOM 718 N N . VAL A 1 90 ? 2.431 -16.029 -13.775 1.00 92.75 90 VAL A N 1
ATOM 719 C CA . VAL A 1 90 ? 1.841 -16.244 -15.107 1.00 92.75 90 VAL A CA 1
ATOM 720 C C . VAL A 1 90 ? 2.923 -16.501 -16.161 1.00 92.75 90 VAL A C 1
ATOM 722 O O . VAL A 1 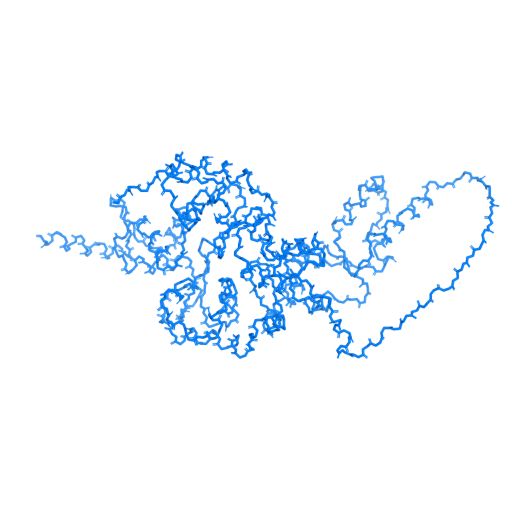90 ? 2.750 -17.380 -17.002 1.00 92.75 90 VAL A O 1
ATOM 725 N N . ALA A 1 91 ? 4.059 -15.800 -16.095 1.00 90.44 91 ALA A N 1
ATOM 726 C CA . ALA A 1 91 ? 5.178 -16.010 -17.014 1.00 90.44 91 ALA A CA 1
ATOM 727 C C . ALA A 1 91 ? 5.805 -17.415 -16.895 1.00 90.44 91 ALA A C 1
ATOM 729 O O . ALA A 1 91 ? 6.294 -17.955 -17.887 1.00 90.44 91 ALA A O 1
ATOM 730 N N . GLU A 1 92 ? 5.769 -18.024 -15.706 1.00 91.50 92 GLU A N 1
ATOM 731 C CA . GLU A 1 92 ? 6.229 -19.400 -15.466 1.00 91.50 92 GLU A CA 1
ATOM 732 C C . GLU A 1 92 ? 5.265 -20.476 -16.003 1.00 91.50 92 GLU A C 1
ATOM 734 O O . GLU A 1 92 ? 5.680 -21.619 -16.199 1.00 91.50 92 GLU A O 1
ATOM 739 N N . HIS A 1 93 ? 4.007 -20.118 -16.279 1.00 89.25 93 HIS A N 1
ATOM 740 C CA . HIS A 1 93 ? 2.947 -21.033 -16.721 1.00 89.25 93 HIS A CA 1
ATOM 741 C C . HIS A 1 93 ? 2.349 -20.572 -18.065 1.00 89.25 93 HIS A C 1
ATOM 743 O O . HIS A 1 93 ? 1.152 -20.269 -18.156 1.00 89.25 93 HIS A O 1
ATOM 749 N N . PRO A 1 94 ? 3.168 -20.477 -19.133 1.00 82.25 94 PRO A N 1
ATOM 750 C CA . PRO A 1 94 ? 2.701 -19.983 -20.418 1.00 82.25 94 PRO A CA 1
ATOM 751 C C . PRO A 1 94 ? 1.616 -20.903 -20.989 1.00 82.25 94 PRO A C 1
ATOM 753 O O . PRO A 1 94 ? 1.707 -22.126 -20.906 1.00 82.25 94 PRO A O 1
ATOM 756 N N . CYS A 1 95 ? 0.608 -20.298 -21.619 1.00 82.25 95 CYS A N 1
ATOM 757 C CA . CYS A 1 95 ? -0.505 -20.981 -22.291 1.00 82.25 95 CYS A CA 1
ATOM 758 C C . CYS A 1 95 ? -1.496 -21.738 -21.384 1.00 82.25 95 CYS A C 1
ATOM 760 O O . CYS A 1 95 ? -2.429 -22.348 -21.912 1.00 82.25 95 CYS A O 1
ATOM 762 N N . GLU A 1 96 ? -1.363 -21.679 -20.057 1.00 89.69 96 GLU A N 1
ATOM 763 C CA . GLU A 1 96 ? -2.382 -22.219 -19.152 1.00 89.69 96 GLU A CA 1
ATOM 764 C C . GLU A 1 96 ? -3.630 -21.315 -19.132 1.00 89.69 96 GLU A C 1
ATOM 766 O O . GLU A 1 96 ? -3.523 -20.083 -19.111 1.00 89.69 96 GLU A O 1
ATOM 771 N N . PRO A 1 97 ? -4.851 -21.880 -19.133 1.00 91.56 97 PRO A N 1
ATOM 772 C CA . PRO A 1 97 ? -6.058 -21.076 -19.063 1.00 91.56 97 PRO A CA 1
ATOM 773 C C . PRO A 1 97 ? -6.178 -20.417 -17.684 1.00 91.56 97 PRO A C 1
ATOM 775 O O . PRO A 1 97 ? -5.850 -21.011 -16.656 1.00 91.56 97 PRO A O 1
ATOM 778 N N . LYS A 1 98 ? -6.754 -19.210 -17.640 1.00 92.25 98 LYS A N 1
ATOM 779 C CA . LYS A 1 98 ? -6.918 -18.418 -16.405 1.00 92.25 98 LYS A CA 1
ATOM 780 C C . LYS A 1 98 ? -7.514 -19.199 -15.231 1.00 92.25 98 LYS A C 1
ATOM 782 O O . LYS A 1 98 ? -7.095 -19.014 -14.095 1.00 92.25 98 LYS A O 1
ATOM 787 N N . SER A 1 99 ? -8.497 -20.062 -15.486 1.00 92.88 99 SER A N 1
ATOM 788 C CA . SER A 1 99 ? -9.117 -20.878 -14.437 1.00 92.88 99 SER A CA 1
ATOM 789 C C . SER A 1 99 ? -8.127 -21.843 -13.779 1.00 92.88 99 SER A C 1
ATOM 791 O O . SER A 1 99 ? -8.193 -22.039 -12.567 1.00 92.88 99 SER A O 1
ATOM 793 N N . VAL A 1 100 ? -7.202 -22.413 -14.555 1.00 95.25 100 VAL A N 1
ATOM 794 C CA . VAL A 1 100 ? -6.134 -23.285 -14.052 1.00 95.25 100 VAL A CA 1
ATOM 795 C C . VAL A 1 100 ? -5.101 -22.452 -13.306 1.00 95.25 100 VAL A C 1
ATOM 797 O O . VAL A 1 100 ? -4.846 -22.744 -12.139 1.00 95.25 100 VAL A O 1
ATOM 800 N N . LEU A 1 101 ? -4.625 -21.355 -13.905 1.00 95.38 101 LEU A N 1
ATOM 801 C CA . LEU A 1 101 ? -3.685 -20.428 -13.263 1.00 95.38 101 LEU A CA 1
ATOM 802 C C . LEU A 1 101 ? -4.186 -19.958 -11.892 1.00 95.38 101 LEU A C 1
ATOM 804 O O . LEU A 1 101 ? -3.451 -19.996 -10.911 1.00 95.38 101 LEU A O 1
ATOM 808 N N . ALA A 1 102 ? -5.459 -19.577 -11.790 1.00 95.88 102 ALA A N 1
ATOM 809 C CA . ALA A 1 102 ? -6.056 -19.130 -10.538 1.00 95.88 102 ALA A CA 1
ATOM 810 C C . ALA A 1 102 ? -6.093 -20.235 -9.463 1.00 95.88 102 ALA A C 1
ATOM 812 O O . ALA A 1 102 ? -5.813 -19.977 -8.291 1.00 95.88 102 ALA A O 1
ATOM 813 N N . MET A 1 103 ? -6.409 -21.475 -9.849 1.00 96.44 103 MET A N 1
ATOM 814 C CA . MET A 1 103 ? -6.399 -22.622 -8.934 1.00 96.44 103 MET A CA 1
ATOM 815 C C . MET A 1 103 ? -4.983 -23.001 -8.488 1.00 96.44 103 MET A C 1
ATOM 817 O O . MET A 1 103 ? -4.783 -23.433 -7.350 1.00 96.44 103 MET A O 1
ATOM 821 N N . GLU A 1 104 ? -3.996 -22.875 -9.370 1.00 96.56 104 GLU A N 1
ATOM 822 C CA . GLU A 1 104 ? -2.596 -23.132 -9.040 1.00 96.56 104 GLU A CA 1
ATOM 823 C C . GLU A 1 104 ? -2.018 -22.032 -8.149 1.00 96.56 104 GLU A C 1
ATOM 825 O O . GLU A 1 104 ? -1.371 -22.342 -7.146 1.00 96.56 104 GLU A O 1
ATOM 830 N N . TYR A 1 105 ? -2.363 -20.772 -8.415 1.00 96.44 105 TYR A N 1
ATOM 831 C CA . TYR A 1 105 ? -2.014 -19.640 -7.563 1.00 96.44 105 TYR A CA 1
ATOM 832 C C . TYR A 1 105 ? -2.599 -19.798 -6.151 1.00 96.44 105 TYR A C 1
ATOM 834 O O . TYR A 1 105 ? -1.901 -19.592 -5.155 1.00 96.44 105 TYR A O 1
ATOM 842 N N . GLU A 1 106 ? -3.849 -20.264 -6.030 1.00 96.62 106 GLU A N 1
ATOM 843 C CA . GLU A 1 106 ? -4.452 -20.604 -4.735 1.00 96.62 106 GLU A CA 1
ATOM 844 C C . GLU A 1 106 ? -3.661 -21.682 -3.990 1.00 96.62 106 GLU A C 1
ATOM 846 O O . GLU A 1 106 ? -3.454 -21.605 -2.774 1.00 96.62 106 GLU A O 1
ATOM 851 N N . ARG A 1 107 ? -3.196 -22.711 -4.700 1.00 95.50 107 ARG A N 1
ATOM 852 C CA . ARG A 1 107 ? -2.406 -23.782 -4.085 1.00 95.50 107 ARG A CA 1
ATOM 853 C C . ARG A 1 107 ? -1.049 -23.275 -3.610 1.00 95.50 107 ARG A C 1
ATOM 855 O O . ARG A 1 107 ? -0.660 -23.643 -2.499 1.00 95.50 107 ARG A O 1
ATOM 862 N N . ALA A 1 108 ? -0.386 -22.453 -4.421 1.00 95.19 108 ALA A N 1
ATOM 863 C CA . ALA A 1 108 ? 0.949 -21.929 -4.168 1.00 95.19 108 ALA A CA 1
ATOM 864 C C . ALA A 1 108 ? 0.973 -20.867 -3.057 1.00 95.19 108 ALA A C 1
ATOM 866 O O . ALA A 1 108 ? 1.827 -20.935 -2.176 1.00 95.19 108 ALA A O 1
ATOM 867 N N . TYR A 1 109 ? 0.011 -19.937 -3.057 1.00 96.50 109 TYR A N 1
ATOM 868 C CA . TYR A 1 109 ? 0.041 -18.744 -2.201 1.00 96.50 109 TYR A CA 1
ATOM 869 C C . TYR A 1 109 ? -1.133 -18.637 -1.214 1.00 96.50 109 TYR A C 1
ATOM 871 O O . TYR A 1 109 ? -1.071 -17.869 -0.258 1.00 96.50 109 TYR A O 1
ATOM 879 N N . GLY A 1 110 ? -2.194 -19.436 -1.373 1.00 95.62 110 GLY A N 1
ATOM 880 C CA . GLY A 1 110 ? -3.325 -19.512 -0.433 1.00 95.62 110 GLY A CA 1
ATOM 881 C C . GLY A 1 110 ? -4.452 -18.501 -0.643 1.00 95.62 110 GLY A C 1
ATOM 882 O O . GLY A 1 110 ? -5.376 -18.462 0.174 1.00 95.62 110 GLY A O 1
ATOM 883 N N . PHE A 1 111 ? -4.383 -17.678 -1.685 1.00 96.00 111 PHE A N 1
ATOM 884 C CA . PHE A 1 111 ? -5.458 -16.761 -2.075 1.00 96.00 111 PHE A CA 1
ATOM 885 C C . PHE A 1 111 ? -6.547 -17.510 -2.835 1.00 96.00 111 PHE A C 1
ATOM 887 O O . PHE A 1 111 ? -6.224 -18.411 -3.591 1.00 96.00 111 PHE A O 1
ATOM 894 N N . SER A 1 112 ? -7.827 -17.183 -2.655 1.00 94.38 112 SER A N 1
ATOM 895 C CA . SER A 1 112 ? -8.890 -17.921 -3.352 1.00 94.38 112 SER A CA 1
ATOM 896 C C . SER A 1 112 ? -8.752 -17.806 -4.876 1.00 94.38 112 SER A C 1
ATOM 898 O O . SER A 1 112 ? -8.388 -16.751 -5.392 1.00 94.38 112 SER A O 1
ATOM 900 N N . ALA A 1 113 ? -9.110 -18.854 -5.619 1.00 94.56 113 ALA A N 1
ATOM 901 C CA . ALA A 1 113 ? -9.080 -18.808 -7.082 1.00 94.56 113 ALA A CA 1
ATOM 902 C C . ALA A 1 113 ? -9.919 -17.646 -7.654 1.00 94.56 113 ALA A C 1
ATOM 904 O O . ALA A 1 113 ? -9.562 -17.067 -8.674 1.00 94.56 113 ALA A O 1
ATOM 905 N N . GLY A 1 114 ? -11.006 -17.257 -6.977 1.00 91.69 114 GLY A N 1
ATOM 906 C CA . GLY A 1 114 ? -11.808 -16.093 -7.366 1.00 91.69 114 GLY A CA 1
ATOM 907 C C . GLY A 1 114 ? -11.007 -14.788 -7.364 1.00 91.69 114 GLY A C 1
ATOM 908 O O . GLY A 1 114 ? -11.011 -14.079 -8.367 1.00 91.69 114 GLY A O 1
ATOM 909 N N . ILE A 1 115 ? -10.275 -14.497 -6.280 1.00 90.94 115 ILE A N 1
ATOM 910 C CA . ILE A 1 115 ? -9.470 -13.270 -6.209 1.00 90.94 115 ILE A CA 1
ATOM 911 C C . ILE A 1 115 ? -8.222 -13.363 -7.093 1.00 90.94 115 ILE A C 1
ATOM 913 O O . ILE A 1 115 ? -7.861 -12.400 -7.762 1.00 90.94 115 ILE A O 1
ATOM 917 N N . ALA A 1 116 ? -7.611 -14.548 -7.179 1.00 93.56 116 ALA A N 1
ATOM 918 C CA . ALA A 1 116 ? -6.463 -14.779 -8.046 1.00 93.56 116 ALA A CA 1
ATOM 919 C C . ALA A 1 116 ? -6.807 -14.546 -9.525 1.00 93.56 116 ALA A C 1
ATOM 921 O O . ALA A 1 116 ? -6.016 -13.944 -10.242 1.00 93.56 116 ALA A O 1
ATOM 922 N N . ALA A 1 117 ? -7.995 -14.963 -9.978 1.00 92.62 117 ALA A N 1
ATOM 923 C CA . ALA A 1 117 ? -8.452 -14.710 -11.343 1.00 92.62 117 ALA A CA 1
ATOM 924 C C . ALA A 1 117 ? -8.559 -13.208 -11.646 1.00 92.62 117 ALA A C 1
ATOM 926 O O . ALA A 1 117 ? -8.120 -12.780 -12.711 1.00 92.62 117 ALA A O 1
ATOM 927 N N . ILE A 1 118 ? -9.074 -12.417 -10.698 1.00 90.94 118 ILE A N 1
ATOM 928 C CA . ILE A 1 118 ? -9.135 -10.955 -10.817 1.00 90.94 118 ILE A CA 1
ATOM 929 C C . ILE A 1 118 ? -7.723 -10.375 -10.916 1.00 90.94 118 ILE A C 1
ATOM 931 O O . ILE A 1 118 ? -7.445 -9.587 -11.811 1.00 90.94 118 ILE A O 1
ATOM 935 N N . TRP A 1 119 ? -6.800 -10.783 -10.045 1.00 93.00 119 TRP A N 1
ATOM 936 C CA . TRP A 1 119 ? -5.426 -10.277 -10.086 1.00 93.00 119 TRP A CA 1
ATOM 937 C C . TRP A 1 119 ? -4.683 -10.655 -11.364 1.00 93.00 119 TRP A C 1
ATOM 939 O O . TRP A 1 119 ? -3.926 -9.839 -11.882 1.00 93.00 119 TRP A O 1
ATOM 949 N N . ILE A 1 120 ? -4.915 -11.856 -11.896 1.00 92.94 120 ILE A N 1
ATOM 950 C CA . ILE A 1 120 ? -4.387 -12.259 -13.202 1.00 92.94 120 ILE A CA 1
ATOM 951 C C . ILE A 1 120 ? -4.928 -11.318 -14.281 1.00 92.94 120 ILE A C 1
ATOM 953 O O . ILE A 1 120 ? -4.135 -10.758 -15.030 1.00 92.94 120 ILE A O 1
ATOM 957 N N . ASP A 1 121 ? -6.240 -11.066 -14.318 1.00 90.69 121 ASP A N 1
ATOM 958 C CA . ASP A 1 121 ? -6.816 -10.126 -15.284 1.00 90.69 121 ASP A CA 1
ATOM 959 C C . ASP A 1 121 ? -6.309 -8.692 -15.085 1.00 90.69 121 ASP A C 1
ATOM 961 O O . ASP A 1 121 ? -6.199 -7.959 -16.053 1.00 90.69 121 ASP A O 1
ATOM 965 N N . LEU A 1 122 ? -5.992 -8.254 -13.866 1.00 89.75 122 LEU A N 1
ATOM 966 C CA . LEU A 1 122 ? -5.513 -6.891 -13.627 1.00 89.75 122 LEU A CA 1
ATOM 967 C C . LEU A 1 122 ? -4.033 -6.721 -13.987 1.00 89.75 122 LEU A C 1
ATOM 969 O O . LEU A 1 122 ? -3.675 -5.719 -14.610 1.00 89.75 122 LEU A O 1
ATOM 973 N N . PHE A 1 123 ? -3.187 -7.684 -13.612 1.00 90.44 123 PHE A N 1
ATOM 974 C CA . PHE A 1 123 ? -1.730 -7.516 -13.577 1.00 90.44 123 PHE A CA 1
ATOM 975 C C . PHE A 1 123 ? -0.959 -8.311 -14.614 1.00 90.44 123 PHE A C 1
ATOM 977 O O . PHE A 1 123 ? 0.140 -7.884 -14.975 1.00 90.44 123 PHE A O 1
ATOM 984 N N . ALA A 1 124 ? -1.479 -9.458 -15.058 1.00 84.81 124 ALA A N 1
ATOM 985 C CA . ALA A 1 124 ? -0.860 -10.157 -16.168 1.00 84.81 124 ALA A CA 1
ATOM 986 C C . ALA A 1 124 ? -1.062 -9.290 -17.407 1.00 84.81 124 ALA A C 1
ATOM 988 O O . ALA A 1 124 ? -2.190 -8.880 -17.707 1.00 84.81 124 ALA A O 1
ATOM 989 N N . ASP A 1 125 ? 0.037 -8.958 -18.077 1.00 69.25 125 ASP A N 1
ATOM 990 C CA . ASP A 1 125 ? -0.030 -8.188 -19.305 1.00 69.25 125 ASP A CA 1
ATOM 991 C C . ASP A 1 125 ? -0.899 -8.991 -20.290 1.00 69.25 125 ASP A C 1
ATOM 993 O O . ASP A 1 125 ? -0.598 -10.135 -20.634 1.00 69.25 125 ASP A O 1
ATOM 997 N N . SER A 1 126 ? -2.033 -8.412 -20.696 1.00 52.31 126 SER A N 1
ATOM 998 C CA . SER A 1 126 ? -2.587 -8.755 -22.005 1.00 52.31 126 SER A CA 1
ATOM 999 C C . SER A 1 126 ? -1.488 -8.398 -22.986 1.00 52.31 126 SER A C 1
ATOM 1001 O O . SER A 1 126 ? -0.895 -7.337 -22.799 1.00 52.31 126 SER A O 1
ATOM 1003 N N . GLU A 1 127 ? -1.223 -9.223 -24.002 1.00 43.41 127 GLU A N 1
ATOM 1004 C CA . GLU A 1 127 ? -0.474 -8.739 -25.163 1.00 43.41 127 GLU A CA 1
ATOM 1005 C C . GLU A 1 127 ? -1.016 -7.349 -25.487 1.00 43.41 127 GLU A C 1
ATOM 1007 O O . GLU A 1 127 ? -2.229 -7.178 -25.676 1.00 43.41 127 GLU A O 1
ATOM 1012 N N . ASP A 1 128 ? -0.147 -6.351 -25.331 1.00 39.47 128 ASP A N 1
ATOM 1013 C CA . ASP A 1 128 ? -0.505 -4.959 -25.486 1.00 39.47 128 ASP A CA 1
ATOM 1014 C C . ASP A 1 128 ? -1.096 -4.848 -26.889 1.00 39.47 128 ASP A C 1
ATOM 1016 O O . ASP A 1 128 ? -0.382 -4.996 -27.883 1.00 39.47 128 ASP A O 1
ATOM 1020 N N . VAL A 1 129 ? -2.402 -4.581 -26.992 1.00 35.06 129 VAL A N 1
ATOM 1021 C CA . VAL A 1 129 ? -2.905 -3.912 -28.188 1.00 35.06 129 VAL A CA 1
ATOM 1022 C C . VAL A 1 129 ? -2.196 -2.577 -28.150 1.00 35.06 129 VAL A C 1
ATOM 1024 O O . VAL A 1 129 ? -2.537 -1.691 -27.362 1.00 35.06 129 VAL A O 1
ATOM 1027 N N . SER A 1 130 ? -1.099 -2.520 -28.898 1.00 35.75 130 SER A N 1
ATOM 1028 C CA . SER A 1 130 ? -0.191 -1.400 -28.917 1.00 35.75 130 SER A CA 1
ATOM 1029 C C . SER A 1 130 ? -1.028 -0.143 -29.084 1.00 35.75 130 SER A C 1
ATOM 1031 O O . SER A 1 130 ? -1.792 -0.012 -30.037 1.00 35.75 130 SER A O 1
ATOM 1033 N N . VAL A 1 131 ? -0.890 0.804 -28.160 1.00 40.94 131 VAL A N 1
ATOM 1034 C CA . VAL A 1 131 ? -1.532 2.125 -28.247 1.00 40.94 131 VAL A CA 1
ATOM 1035 C C . VAL A 1 131 ? -1.210 2.808 -29.598 1.00 40.94 131 VAL A C 1
ATOM 1037 O O . VAL A 1 131 ? -1.927 3.707 -30.033 1.00 40.94 131 VAL A O 1
ATOM 1040 N N . LEU A 1 132 ? -0.175 2.331 -30.308 1.00 38.66 132 LEU A N 1
ATOM 1041 C CA . LEU A 1 132 ? 0.176 2.695 -31.682 1.00 38.66 132 LEU A CA 1
ATOM 1042 C C . LEU A 1 132 ? -0.892 2.313 -32.728 1.00 38.66 132 LEU A C 1
ATOM 1044 O O . LEU A 1 132 ? -1.111 3.093 -33.652 1.00 38.66 132 LEU A O 1
ATOM 1048 N N . GLU A 1 133 ? -1.607 1.194 -32.566 1.00 37.25 133 GLU A N 1
ATOM 1049 C CA . GLU A 1 133 ? -2.701 0.782 -33.466 1.00 37.25 133 GLU A CA 1
ATOM 1050 C C . GLU A 1 133 ? -3.935 1.687 -33.320 1.00 37.25 133 GLU A C 1
ATOM 1052 O O . GLU A 1 133 ? -4.622 1.973 -34.298 1.00 37.25 133 GLU A O 1
ATOM 1057 N N . TRP A 1 134 ? -4.179 2.223 -32.119 1.00 38.06 134 TRP A N 1
ATOM 1058 C CA . TRP A 1 134 ? -5.253 3.194 -31.869 1.00 38.06 134 TRP A CA 1
ATOM 1059 C C . TRP A 1 134 ? -4.917 4.615 -32.346 1.00 38.06 134 TRP A C 1
ATOM 1061 O O . TRP A 1 134 ? -5.820 5.406 -32.616 1.00 38.06 134 TRP A O 1
ATOM 1071 N N . LEU A 1 135 ? -3.626 4.946 -32.462 1.00 35.91 135 LEU A N 1
ATOM 1072 C CA . LEU A 1 135 ? -3.146 6.254 -32.922 1.00 35.91 135 LEU A CA 1
ATOM 1073 C C . LEU A 1 135 ? -2.804 6.295 -34.421 1.00 35.91 135 LEU A C 1
ATOM 1075 O O . LEU A 1 135 ? -2.464 7.365 -34.923 1.00 35.91 135 LEU A O 1
ATOM 1079 N N . GLY A 1 136 ? -2.921 5.175 -35.144 1.00 32.59 136 GLY A N 1
ATOM 1080 C CA . GLY A 1 136 ? -2.738 5.123 -36.598 1.00 32.59 136 GLY A CA 1
ATOM 1081 C C . GLY A 1 136 ? -1.329 5.496 -37.067 1.00 32.59 136 GLY A C 1
ATOM 1082 O O . GLY A 1 136 ? -1.176 6.059 -38.149 1.00 32.59 136 GLY A O 1
ATOM 1083 N N . ILE A 1 137 ? -0.304 5.232 -36.253 1.00 35.56 137 ILE A N 1
ATOM 1084 C CA . ILE A 1 137 ? 1.086 5.528 -36.610 1.00 35.56 137 ILE A CA 1
ATOM 1085 C C . ILE A 1 137 ? 1.731 4.234 -37.101 1.00 35.56 137 ILE A C 1
ATOM 1087 O O . ILE A 1 137 ? 2.097 3.376 -36.301 1.00 35.56 137 ILE A O 1
ATOM 1091 N N . GLU A 1 138 ? 1.863 4.103 -38.421 1.00 31.17 138 GLU A N 1
ATOM 1092 C CA . GLU A 1 138 ? 2.645 3.036 -39.045 1.00 31.17 138 GLU A CA 1
ATOM 1093 C C . GLU A 1 138 ? 4.122 3.197 -38.656 1.00 31.17 138 GLU A C 1
ATOM 1095 O O . GLU A 1 138 ? 4.751 4.224 -38.918 1.00 31.17 138 GLU A O 1
ATOM 1100 N N . THR A 1 139 ? 4.689 2.186 -37.999 1.00 31.61 139 THR A N 1
ATOM 1101 C CA . THR A 1 139 ? 6.137 2.074 -37.821 1.00 31.61 139 THR A CA 1
ATOM 1102 C C . THR A 1 139 ? 6.749 1.576 -39.124 1.00 31.61 139 THR A C 1
ATOM 1104 O O . THR A 1 139 ? 6.599 0.405 -39.466 1.00 31.61 139 THR A O 1
ATOM 1107 N N . GLU A 1 140 ? 7.432 2.461 -39.851 1.00 31.20 140 GLU A N 1
ATOM 1108 C CA . GLU A 1 140 ? 8.268 2.084 -40.992 1.00 31.20 140 GLU A CA 1
ATOM 1109 C C . GLU A 1 140 ? 9.404 1.154 -40.529 1.00 31.20 140 GLU A C 1
ATOM 1111 O O . GLU A 1 140 ? 10.283 1.543 -39.755 1.00 31.20 140 GLU A O 1
ATOM 1116 N N . GLU A 1 141 ? 9.390 -0.086 -41.017 1.00 28.97 141 GLU A N 1
ATOM 1117 C CA . GLU A 1 141 ? 10.519 -1.009 -40.931 1.00 28.97 141 GLU A CA 1
ATOM 1118 C C . GLU A 1 141 ? 11.654 -0.511 -41.839 1.00 28.97 141 GLU A C 1
ATOM 1120 O O . GLU A 1 141 ? 11.588 -0.604 -43.066 1.00 28.97 141 GLU A O 1
ATOM 1125 N N . VAL A 1 142 ? 12.731 0.004 -41.244 1.00 30.23 142 VAL A N 1
ATOM 1126 C CA . VAL A 1 142 ? 13.983 0.240 -41.973 1.00 30.23 142 VAL A CA 1
ATOM 1127 C C . VAL A 1 142 ? 14.764 -1.071 -42.019 1.00 30.23 142 VAL A C 1
ATOM 1129 O O . VAL A 1 142 ? 15.404 -1.474 -41.047 1.00 30.23 142 VAL A O 1
ATOM 1132 N N . GLY A 1 143 ? 14.690 -1.740 -43.170 1.00 29.16 143 GLY A N 1
ATOM 1133 C CA . GLY A 1 143 ? 15.513 -2.897 -43.506 1.00 29.16 143 GLY A CA 1
ATOM 1134 C C . GLY A 1 143 ? 16.998 -2.536 -43.545 1.00 29.16 143 GLY A C 1
ATOM 1135 O O . GLY A 1 143 ? 17.392 -1.541 -44.153 1.00 29.16 143 GLY A O 1
ATOM 1136 N N . ASN A 1 144 ? 17.823 -3.357 -42.898 1.00 30.81 144 ASN A N 1
ATOM 1137 C CA . ASN A 1 144 ? 19.272 -3.214 -42.912 1.00 30.81 144 ASN A CA 1
ATOM 1138 C C . ASN A 1 144 ? 19.875 -4.339 -43.760 1.00 30.81 144 ASN A C 1
ATOM 1140 O O . ASN A 1 144 ? 19.973 -5.479 -43.311 1.00 30.81 144 ASN A O 1
ATOM 1144 N N . ASP A 1 145 ? 20.251 -3.998 -44.989 1.00 30.55 145 ASP A N 1
ATOM 1145 C CA . ASP A 1 145 ? 20.965 -4.867 -45.920 1.00 30.55 145 ASP A CA 1
ATOM 1146 C C . ASP A 1 145 ? 22.363 -4.271 -46.136 1.00 30.55 145 ASP A C 1
ATOM 1148 O O . ASP A 1 145 ? 22.493 -3.224 -46.769 1.00 30.55 145 ASP A O 1
ATOM 1152 N N . ALA A 1 146 ? 23.402 -4.898 -45.572 1.00 28.97 146 ALA A N 1
ATOM 1153 C CA . ALA A 1 146 ? 24.786 -4.812 -46.057 1.00 28.97 146 ALA A CA 1
ATOM 1154 C C . ALA A 1 146 ? 25.723 -5.738 -45.257 1.00 28.97 146 ALA A C 1
ATOM 1156 O O . ALA A 1 146 ? 26.045 -5.488 -44.096 1.00 28.97 146 ALA A O 1
ATOM 1157 N N . SER A 1 147 ? 26.232 -6.781 -45.915 1.00 35.78 147 SER A N 1
ATOM 1158 C CA . SER A 1 147 ? 27.476 -7.464 -45.525 1.00 35.78 147 SER A CA 1
ATOM 1159 C C . SER A 1 147 ? 28.706 -6.629 -45.914 1.00 35.78 147 SER A C 1
ATOM 1161 O O . SER A 1 147 ? 28.633 -5.829 -46.850 1.00 35.78 147 SER A O 1
ATOM 1163 N N . PRO A 1 148 ? 29.875 -6.893 -45.304 1.00 33.78 148 PRO A N 1
ATOM 1164 C CA . PRO A 1 148 ? 31.064 -7.051 -46.145 1.00 33.78 148 PRO A CA 1
ATOM 1165 C C . PRO A 1 148 ? 32.005 -8.192 -45.720 1.00 33.78 148 PRO A C 1
ATOM 1167 O O . PRO A 1 148 ? 32.204 -8.482 -44.541 1.00 33.78 148 PRO A O 1
ATOM 1170 N N . GLU A 1 149 ? 32.620 -8.812 -46.728 1.00 28.80 149 GLU A N 1
ATOM 1171 C CA . GLU A 1 149 ? 33.686 -9.809 -46.610 1.00 28.80 149 GLU A CA 1
ATOM 1172 C C . GLU A 1 149 ? 35.075 -9.180 -46.355 1.00 28.80 149 GLU A C 1
ATOM 1174 O O . GLU A 1 149 ? 35.467 -8.202 -46.987 1.00 28.80 149 GLU A O 1
ATOM 1179 N N . GLY A 1 150 ? 35.802 -9.823 -45.432 1.00 30.78 150 GLY A N 1
ATOM 1180 C CA . GLY A 1 150 ? 37.252 -10.036 -45.264 1.00 30.78 150 GLY A CA 1
ATOM 1181 C C . GLY A 1 150 ? 38.333 -9.147 -45.899 1.00 30.78 150 GLY A C 1
ATOM 1182 O O . GLY A 1 150 ? 38.435 -9.058 -47.113 1.00 30.78 150 GLY A O 1
ATOM 1183 N N . VAL A 1 151 ? 39.317 -8.753 -45.069 1.00 29.61 151 VAL A N 1
ATOM 1184 C CA . VAL A 1 151 ? 40.767 -8.862 -45.366 1.00 29.61 151 VAL A CA 1
ATOM 1185 C C . VAL A 1 151 ? 41.543 -9.144 -44.069 1.00 29.61 151 VAL A C 1
ATOM 1187 O O . VAL A 1 151 ? 41.328 -8.515 -43.038 1.00 29.61 151 VAL A O 1
ATOM 1190 N N . GLN A 1 152 ? 42.471 -10.098 -44.141 1.00 34.28 152 GLN A N 1
ATOM 1191 C CA . GLN A 1 152 ? 43.353 -10.560 -43.070 1.00 34.28 152 GLN A CA 1
ATOM 1192 C C . GLN A 1 152 ? 44.753 -9.943 -43.234 1.00 34.28 152 GLN A C 1
ATOM 1194 O O . GLN A 1 152 ? 45.300 -9.961 -44.336 1.00 34.28 152 GLN A O 1
ATOM 1199 N N . GLY A 1 153 ? 45.364 -9.440 -42.154 1.00 27.95 153 GLY A N 1
ATOM 1200 C CA . GLY A 1 153 ? 46.704 -8.844 -42.227 1.00 27.95 153 GLY A CA 1
ATOM 1201 C C . GLY A 1 153 ? 47.337 -8.459 -40.886 1.00 27.95 153 GLY A C 1
ATOM 1202 O O . GLY A 1 153 ? 47.238 -7.319 -40.472 1.00 27.95 153 GLY A O 1
ATOM 1203 N N . ARG A 1 154 ? 48.011 -9.441 -40.272 1.00 28.06 154 ARG A N 1
ATOM 1204 C CA . ARG A 1 154 ? 49.281 -9.399 -39.509 1.00 28.06 154 ARG A CA 1
ATOM 1205 C C . ARG A 1 154 ? 49.549 -8.271 -38.483 1.00 28.06 154 ARG A C 1
ATOM 1207 O O . ARG A 1 154 ? 49.645 -7.099 -38.805 1.00 28.06 154 ARG A O 1
ATOM 1214 N N . ALA A 1 155 ? 49.817 -8.732 -37.260 1.00 42.88 155 ALA A N 1
ATOM 1215 C CA . ALA A 1 155 ? 50.176 -7.992 -36.054 1.00 42.88 155 ALA A CA 1
ATOM 1216 C C . ALA A 1 155 ? 51.428 -7.109 -36.160 1.00 42.88 155 ALA A C 1
ATOM 1218 O O . ALA A 1 155 ? 52.454 -7.574 -36.653 1.00 42.88 155 ALA A O 1
ATOM 1219 N N . GLU A 1 156 ? 51.364 -5.936 -35.524 1.00 32.19 156 GLU A N 1
ATOM 1220 C CA . GLU A 1 156 ? 52.501 -5.242 -34.916 1.00 32.19 156 GLU A CA 1
ATOM 1221 C C . GLU A 1 156 ? 52.040 -4.503 -33.647 1.00 32.19 156 GLU A C 1
ATOM 1223 O O . GLU A 1 156 ? 50.963 -3.919 -33.570 1.00 32.19 156 GLU A O 1
ATOM 1228 N N . THR A 1 157 ? 52.851 -4.640 -32.608 1.00 44.34 157 THR A N 1
ATOM 1229 C CA . THR A 1 157 ? 52.627 -4.242 -31.221 1.00 44.34 157 THR A CA 1
ATOM 1230 C C . THR A 1 157 ? 52.866 -2.752 -30.991 1.00 44.34 157 THR A C 1
ATOM 1232 O O . THR A 1 157 ? 54.020 -2.357 -30.869 1.00 44.34 157 THR A O 1
ATOM 1235 N N . THR A 1 158 ? 51.797 -1.972 -30.815 1.00 43.47 158 THR A N 1
ATOM 1236 C CA . THR A 1 158 ? 51.724 -0.822 -29.889 1.00 43.47 158 THR A CA 1
ATOM 1237 C C . THR A 1 158 ? 50.260 -0.409 -29.725 1.00 43.47 158 THR A C 1
ATOM 1239 O O . THR A 1 158 ? 49.533 -0.410 -30.708 1.00 43.47 158 THR A O 1
ATOM 1242 N N . ASP A 1 159 ? 49.863 -0.088 -28.490 1.00 43.28 159 ASP A N 1
ATOM 1243 C CA . ASP A 1 159 ? 48.689 0.713 -28.082 1.00 43.28 159 ASP A CA 1
ATOM 1244 C C . ASP A 1 159 ? 47.730 0.006 -27.121 1.00 43.28 159 ASP A C 1
ATOM 1246 O O . ASP A 1 159 ? 46.574 -0.291 -27.419 1.00 43.28 159 ASP A O 1
ATOM 1250 N N . SER A 1 160 ? 48.180 -0.141 -25.875 1.00 50.75 160 SER A N 1
ATOM 1251 C CA . SER A 1 160 ? 47.303 -0.397 -24.724 1.00 50.75 160 SER A CA 1
ATOM 1252 C C . SER A 1 160 ? 46.197 0.662 -24.549 1.00 50.75 160 SER A C 1
ATOM 1254 O O . SER A 1 160 ? 45.236 0.414 -23.827 1.00 50.75 160 SER A O 1
ATOM 1256 N N . ASN A 1 161 ? 46.307 1.822 -25.209 1.00 51.41 161 ASN A N 1
ATOM 1257 C CA . ASN A 1 161 ? 45.348 2.925 -25.119 1.00 51.41 161 ASN A CA 1
ATOM 1258 C C . ASN A 1 161 ? 44.160 2.781 -26.098 1.00 51.41 161 ASN A C 1
ATOM 1260 O O . ASN A 1 161 ? 43.038 3.152 -25.766 1.00 51.41 161 ASN A O 1
ATOM 1264 N N . THR A 1 162 ? 44.377 2.188 -27.276 1.00 56.56 162 THR A N 1
ATOM 1265 C CA . THR A 1 162 ? 43.348 2.034 -28.326 1.00 56.56 162 THR A CA 1
ATOM 1266 C C . THR A 1 162 ? 42.387 0.880 -28.018 1.00 56.56 162 THR A C 1
ATOM 1268 O O . THR A 1 162 ? 41.187 0.983 -28.265 1.00 56.56 162 THR A O 1
ATOM 1271 N N . GLY A 1 163 ? 42.883 -0.193 -27.388 1.00 64.75 163 GLY A N 1
ATOM 1272 C CA . GLY A 1 163 ? 42.042 -1.304 -26.924 1.00 64.75 163 GLY A CA 1
ATOM 1273 C C . GLY A 1 163 ? 41.117 -0.926 -25.763 1.00 64.75 163 GLY A C 1
ATOM 1274 O O . GLY A 1 163 ? 39.979 -1.384 -25.715 1.00 64.75 163 GLY A O 1
ATOM 1275 N N . LEU A 1 164 ? 41.572 -0.048 -24.858 1.00 68.94 164 LEU A N 1
ATOM 1276 C CA . LEU A 1 164 ? 40.747 0.444 -23.752 1.00 68.94 164 LEU A CA 1
ATOM 1277 C C . LEU A 1 164 ? 39.608 1.339 -24.257 1.00 68.94 164 LEU A C 1
ATOM 1279 O O . LEU A 1 164 ? 38.481 1.182 -23.804 1.00 68.94 164 LEU A O 1
ATOM 1283 N N . ALA A 1 165 ? 39.879 2.233 -25.214 1.00 71.62 165 ALA A N 1
ATOM 1284 C CA . ALA A 1 165 ? 38.854 3.091 -25.810 1.00 71.62 165 ALA A CA 1
ATOM 1285 C C . ALA A 1 165 ? 37.750 2.274 -26.505 1.00 71.62 165 ALA A C 1
ATOM 1287 O O . ALA A 1 165 ? 36.573 2.492 -26.235 1.00 71.62 165 ALA A O 1
ATOM 1288 N N . SER A 1 166 ? 38.126 1.275 -27.312 1.00 78.12 166 SER A N 1
ATOM 1289 C CA . SER A 1 166 ? 37.161 0.385 -27.971 1.00 78.12 166 SER A CA 1
ATOM 1290 C C . SER A 1 166 ? 36.337 -0.436 -26.970 1.00 78.12 166 SER A C 1
ATOM 1292 O O . SER A 1 166 ? 35.139 -0.606 -27.170 1.00 78.12 166 SER A O 1
ATOM 1294 N N . ALA A 1 167 ? 36.948 -0.921 -25.883 1.00 80.81 167 ALA A N 1
ATOM 1295 C CA . ALA A 1 167 ? 36.237 -1.659 -24.836 1.00 80.81 167 ALA A CA 1
ATOM 1296 C C . ALA A 1 167 ? 35.260 -0.765 -24.049 1.00 80.81 167 ALA A C 1
ATOM 1298 O O . ALA A 1 167 ? 34.183 -1.204 -23.654 1.00 80.81 167 ALA A O 1
ATOM 1299 N N . VAL A 1 168 ? 35.621 0.503 -23.837 1.00 80.50 168 VAL A N 1
ATOM 1300 C CA . VAL A 1 168 ? 34.763 1.501 -23.186 1.00 80.50 168 VAL A CA 1
ATOM 1301 C C . VAL A 1 168 ? 33.579 1.893 -24.077 1.00 80.50 168 VAL A C 1
ATOM 1303 O O . VAL A 1 168 ? 32.461 2.014 -23.581 1.00 80.50 168 VAL A O 1
ATOM 1306 N N . GLU A 1 169 ? 33.787 2.048 -25.386 1.00 80.94 169 GLU A N 1
ATOM 1307 C CA . GLU A 1 169 ? 32.695 2.275 -26.343 1.00 80.94 169 GLU A CA 1
ATOM 1308 C C . GLU A 1 169 ? 31.722 1.090 -26.378 1.00 80.94 169 GLU A C 1
ATOM 1310 O O . GLU A 1 169 ? 30.507 1.287 -26.328 1.00 80.94 169 GLU A O 1
ATOM 1315 N N . GLU A 1 170 ? 32.243 -0.140 -26.382 1.00 84.50 170 GLU A N 1
ATOM 1316 C CA . GLU A 1 170 ? 31.431 -1.360 -26.329 1.00 84.50 170 GLU A CA 1
ATOM 1317 C C . GLU A 1 170 ? 30.638 -1.466 -25.014 1.00 84.50 170 GLU A C 1
ATOM 1319 O O . GLU A 1 170 ? 29.457 -1.820 -25.024 1.00 84.50 170 GLU A O 1
ATOM 1324 N N . PHE A 1 171 ? 31.241 -1.076 -23.884 1.00 87.31 171 PHE A N 1
ATOM 1325 C CA . PHE A 1 171 ? 30.545 -0.959 -22.602 1.00 87.31 171 PHE A CA 1
ATOM 1326 C C . PHE A 1 171 ? 29.387 0.045 -22.669 1.00 87.31 171 PHE A C 1
ATOM 1328 O O . PHE A 1 171 ? 28.265 -0.286 -22.284 1.00 87.31 171 PHE A O 1
ATOM 1335 N N . CYS A 1 172 ? 29.626 1.258 -23.178 1.00 84.06 172 CYS A N 1
ATOM 1336 C CA . CYS A 1 172 ? 28.584 2.277 -23.302 1.00 84.06 172 CYS A CA 1
ATOM 1337 C C . CYS A 1 172 ? 27.452 1.817 -24.228 1.00 84.06 172 CYS A C 1
ATOM 1339 O O . CYS A 1 172 ? 26.288 1.992 -23.882 1.00 84.06 172 CYS A O 1
ATOM 1341 N N . ALA A 1 173 ? 27.771 1.184 -25.359 1.00 83.75 173 ALA A N 1
ATOM 1342 C CA . ALA A 1 173 ? 26.770 0.642 -26.276 1.00 83.75 173 ALA A CA 1
ATOM 1343 C C . ALA A 1 173 ? 25.907 -0.457 -25.627 1.00 83.75 173 ALA A C 1
ATOM 1345 O O . ALA A 1 173 ? 24.721 -0.567 -25.934 1.00 83.75 173 ALA A O 1
ATOM 1346 N N . ARG A 1 174 ? 26.485 -1.249 -24.715 1.00 86.44 174 ARG A N 1
ATOM 1347 C CA . ARG A 1 174 ? 25.790 -2.318 -23.983 1.00 86.44 174 ARG A CA 1
ATOM 1348 C C . ARG A 1 174 ? 24.927 -1.798 -22.832 1.00 86.44 174 ARG A C 1
ATOM 1350 O O . ARG A 1 174 ? 23.818 -2.287 -22.633 1.00 86.44 174 ARG A O 1
ATOM 1357 N N . GLU A 1 175 ? 25.425 -0.831 -22.069 1.00 83.56 175 GLU A N 1
ATOM 1358 C CA . GLU A 1 175 ? 24.755 -0.343 -20.856 1.00 83.56 175 GLU A CA 1
ATOM 1359 C C . GLU A 1 175 ? 23.765 0.799 -21.129 1.00 83.56 175 GLU A C 1
ATOM 1361 O O . GLU A 1 175 ? 22.781 0.934 -20.407 1.00 83.56 175 GLU A O 1
ATOM 1366 N N . LEU A 1 176 ? 23.977 1.597 -22.181 1.00 84.25 176 LEU A N 1
ATOM 1367 C CA . LEU A 1 176 ? 23.130 2.744 -22.545 1.00 84.25 176 LEU A CA 1
ATOM 1368 C C . LEU A 1 176 ? 22.137 2.404 -23.667 1.00 84.25 176 LEU A C 1
ATOM 1370 O O . LEU A 1 176 ? 21.964 3.148 -24.633 1.00 84.25 176 LEU A O 1
ATOM 1374 N N . THR A 1 177 ? 21.485 1.249 -23.560 1.00 76.19 177 THR A N 1
ATOM 1375 C CA . THR A 1 177 ? 20.554 0.746 -24.585 1.00 76.19 177 THR A CA 1
ATOM 1376 C C . THR A 1 177 ? 19.169 1.393 -24.509 1.00 76.19 177 THR A C 1
ATOM 1378 O O . THR A 1 177 ? 18.475 1.482 -25.523 1.00 76.19 177 THR A O 1
ATOM 1381 N N . GLY A 1 178 ? 18.773 1.892 -23.334 1.00 75.25 178 GLY A N 1
ATOM 1382 C CA . GLY A 1 178 ? 17.464 2.500 -23.090 1.00 75.25 178 GLY A CA 1
ATOM 1383 C C . GLY A 1 178 ? 17.356 3.990 -23.438 1.00 75.25 178 GLY A C 1
ATOM 1384 O O . GLY A 1 178 ? 18.324 4.661 -23.802 1.00 75.25 178 GLY A O 1
ATOM 1385 N N . ASP A 1 179 ? 16.142 4.524 -23.290 1.00 78.12 179 ASP A N 1
ATOM 1386 C CA . ASP A 1 179 ? 15.874 5.973 -23.301 1.00 78.12 179 ASP A CA 1
ATOM 1387 C C . ASP A 1 179 ? 16.241 6.640 -21.961 1.00 78.12 179 ASP A C 1
ATOM 1389 O O . ASP A 1 179 ? 16.468 7.853 -21.912 1.00 78.12 179 ASP A O 1
ATOM 1393 N N . ILE A 1 180 ? 16.300 5.839 -20.893 1.00 84.06 180 ILE A N 1
ATOM 1394 C CA . ILE A 1 180 ? 16.672 6.232 -19.537 1.00 84.06 180 ILE A CA 1
ATOM 1395 C C . ILE A 1 180 ? 17.558 5.150 -18.908 1.00 84.06 180 ILE A C 1
ATOM 1397 O O . ILE A 1 180 ? 17.279 3.963 -19.071 1.00 84.06 180 ILE A O 1
ATOM 1401 N N . CYS A 1 181 ? 18.626 5.545 -18.213 1.00 82.19 181 CYS A N 1
ATOM 1402 C CA . CYS A 1 181 ? 19.518 4.629 -17.491 1.00 82.19 181 CYS A CA 1
ATOM 1403 C C . CYS A 1 181 ? 19.821 5.157 -16.081 1.00 82.19 181 CYS A C 1
ATOM 1405 O O . CYS A 1 181 ? 19.937 6.366 -15.883 1.00 82.19 181 CYS A O 1
ATOM 1407 N N . ASP A 1 182 ? 19.998 4.269 -15.099 1.00 82.31 182 ASP A N 1
ATOM 1408 C CA . ASP A 1 182 ? 20.452 4.658 -13.756 1.00 82.31 182 ASP A CA 1
ATOM 1409 C C . ASP A 1 182 ? 21.943 5.023 -13.796 1.00 82.31 182 ASP A C 1
ATOM 1411 O O . ASP A 1 182 ? 22.812 4.169 -13.994 1.00 82.31 182 ASP A O 1
ATOM 1415 N N . ALA A 1 183 ? 22.251 6.305 -13.593 1.00 85.69 183 ALA A N 1
ATOM 1416 C CA . ALA A 1 183 ? 23.609 6.817 -13.712 1.00 85.69 183 ALA A CA 1
ATOM 1417 C C . ALA A 1 183 ? 24.547 6.208 -12.658 1.00 85.69 183 ALA A C 1
ATOM 1419 O O . ALA A 1 183 ? 25.732 6.001 -12.921 1.00 85.69 183 ALA A O 1
ATOM 1420 N N . ARG A 1 184 ? 24.039 5.897 -11.457 1.00 84.44 184 ARG A N 1
ATOM 1421 C CA . ARG A 1 184 ? 24.834 5.282 -10.383 1.00 84.44 184 ARG A CA 1
ATOM 1422 C C . ARG A 1 184 ? 25.144 3.832 -10.701 1.00 84.44 184 ARG A C 1
ATOM 1424 O O . ARG A 1 184 ? 26.280 3.405 -10.494 1.00 84.44 184 ARG A O 1
ATOM 1431 N N . LEU A 1 185 ? 24.167 3.097 -11.225 1.00 83.75 185 LEU A N 1
ATOM 1432 C CA . LEU A 1 185 ? 24.367 1.713 -11.631 1.00 83.75 185 LEU A CA 1
ATOM 1433 C C . LEU A 1 185 ? 25.405 1.628 -12.751 1.00 83.75 185 LEU A C 1
ATOM 1435 O O . LEU A 1 185 ? 26.386 0.899 -12.603 1.00 83.75 185 LEU A O 1
ATOM 1439 N N . VAL A 1 186 ? 25.251 2.429 -13.810 1.00 85.62 186 VAL A N 1
ATOM 1440 C CA . VAL A 1 186 ? 26.193 2.447 -14.940 1.00 85.62 186 VAL A CA 1
ATOM 1441 C C . VAL A 1 186 ? 27.601 2.826 -14.468 1.00 85.62 186 VAL A C 1
ATOM 1443 O O . VAL A 1 186 ? 28.561 2.130 -14.793 1.00 85.62 186 VAL A O 1
ATOM 1446 N N . ARG A 1 187 ? 27.744 3.853 -13.616 1.00 87.12 187 ARG A N 1
ATOM 1447 C CA . ARG A 1 187 ? 29.045 4.227 -13.027 1.00 87.12 187 ARG A CA 1
ATOM 1448 C C . ARG A 1 187 ? 29.654 3.119 -12.171 1.00 87.12 187 ARG A C 1
ATOM 1450 O O . ARG A 1 187 ? 30.859 2.896 -12.237 1.00 87.12 187 ARG A O 1
ATOM 1457 N N . SER A 1 188 ? 28.847 2.417 -11.376 1.00 85.31 188 SER A N 1
ATOM 1458 C CA . SER A 1 188 ? 29.336 1.317 -10.536 1.00 85.31 188 SER A CA 1
ATOM 1459 C C . SER A 1 188 ? 29.839 0.134 -11.369 1.00 85.31 188 SER A C 1
ATOM 1461 O O . SER A 1 188 ? 30.906 -0.406 -11.080 1.00 85.31 188 SER A O 1
ATOM 1463 N N . ARG A 1 189 ? 29.123 -0.214 -12.447 1.00 86.75 189 ARG A N 1
ATOM 1464 C CA . ARG A 1 189 ? 29.528 -1.254 -13.402 1.00 86.75 189 ARG A CA 1
ATOM 1465 C C . ARG A 1 189 ? 30.782 -0.850 -14.163 1.00 86.75 189 ARG A C 1
ATOM 1467 O O . ARG A 1 189 ? 31.698 -1.655 -14.280 1.00 86.75 189 ARG A O 1
ATOM 1474 N N . PHE A 1 190 ? 30.873 0.415 -14.570 1.00 86.50 190 PHE A N 1
ATOM 1475 C CA . PHE A 1 190 ? 32.068 0.957 -15.206 1.00 86.50 190 PHE A CA 1
ATOM 1476 C C . PHE A 1 190 ? 33.289 0.876 -14.282 1.00 86.50 190 PHE A C 1
ATOM 1478 O O . PHE A 1 190 ? 34.339 0.392 -14.688 1.00 86.50 190 PHE A O 1
ATOM 1485 N N . ALA A 1 191 ? 33.154 1.288 -13.018 1.00 85.50 191 ALA A N 1
ATOM 1486 C CA . ALA A 1 191 ? 34.242 1.222 -12.042 1.00 85.50 191 ALA A CA 1
ATOM 1487 C C . ALA A 1 191 ? 34.673 -0.222 -11.725 1.00 85.50 191 ALA A C 1
ATOM 1489 O O . ALA A 1 191 ? 35.837 -0.460 -11.401 1.00 85.50 191 ALA A O 1
ATOM 1490 N N . TYR A 1 192 ? 33.744 -1.178 -11.812 1.00 85.44 192 TYR A N 1
ATOM 1491 C CA . TYR A 1 192 ? 34.021 -2.602 -11.635 1.00 85.44 192 TYR A CA 1
ATOM 1492 C C . TYR A 1 192 ? 34.741 -3.218 -12.844 1.00 85.44 192 TYR A C 1
ATOM 1494 O O . TYR A 1 192 ? 35.711 -3.951 -12.663 1.00 85.44 192 TYR A O 1
ATOM 1502 N N . GLU A 1 193 ? 34.289 -2.919 -14.064 1.00 84.56 193 GLU A N 1
ATOM 1503 C CA . GLU A 1 193 ? 34.846 -3.468 -15.309 1.00 84.56 193 GLU A CA 1
ATOM 1504 C C . GLU A 1 193 ? 36.166 -2.789 -15.703 1.00 84.56 193 GLU A C 1
ATOM 1506 O O . GLU A 1 193 ? 37.081 -3.440 -16.209 1.00 84.56 193 GLU A O 1
ATOM 1511 N N . PHE A 1 194 ? 36.327 -1.509 -15.352 1.00 84.12 194 PHE A N 1
ATOM 1512 C CA . PHE A 1 194 ? 37.531 -0.721 -15.609 1.00 84.12 194 PHE A CA 1
ATOM 1513 C C . PHE A 1 194 ? 38.150 -0.122 -14.325 1.00 84.12 194 PHE A C 1
ATOM 1515 O O . PHE A 1 194 ? 38.284 1.100 -14.221 1.00 84.12 194 PHE A O 1
ATOM 1522 N N . PRO A 1 195 ? 38.639 -0.931 -13.357 1.00 75.88 195 PRO A N 1
ATOM 1523 C CA . PRO A 1 195 ? 39.195 -0.414 -12.097 1.00 75.88 195 PRO A CA 1
ATOM 1524 C C . PRO A 1 195 ? 40.398 0.522 -12.287 1.00 75.88 195 PRO A C 1
ATOM 1526 O O . PRO A 1 195 ? 40.634 1.420 -11.481 1.00 75.88 195 PRO A O 1
ATOM 1529 N N . ALA A 1 196 ? 41.167 0.313 -13.364 1.00 66.81 196 ALA A N 1
ATOM 1530 C CA . ALA A 1 196 ? 42.319 1.136 -13.729 1.00 66.81 196 ALA A CA 1
ATOM 1531 C C . ALA A 1 196 ? 41.929 2.472 -14.393 1.00 66.81 196 ALA A C 1
ATOM 1533 O O . ALA A 1 196 ? 42.728 3.408 -14.386 1.00 66.81 196 ALA A O 1
ATOM 1534 N N . ALA A 1 197 ? 40.713 2.580 -14.943 1.00 62.19 197 ALA A N 1
ATOM 1535 C CA . ALA A 1 197 ? 40.199 3.803 -15.559 1.00 62.19 197 ALA A CA 1
ATOM 1536 C C . ALA A 1 197 ? 39.719 4.819 -14.515 1.00 62.19 197 ALA A C 1
ATOM 1538 O O . ALA A 1 197 ? 39.789 6.017 -14.761 1.00 62.19 197 ALA A O 1
ATOM 1539 N N . THR A 1 198 ? 39.325 4.362 -13.324 1.00 57.12 198 THR A N 1
ATOM 1540 C CA . THR A 1 198 ? 38.857 5.206 -12.210 1.00 57.12 198 THR A CA 1
ATOM 1541 C C . THR A 1 198 ? 39.938 6.158 -11.671 1.00 57.12 198 THR A C 1
ATOM 1543 O O . THR A 1 198 ? 39.618 7.158 -11.035 1.00 57.12 198 THR A O 1
ATOM 1546 N N . GLY A 1 199 ? 41.222 5.859 -11.916 1.00 53.12 199 GLY A N 1
ATOM 1547 C CA . GLY A 1 199 ? 42.365 6.727 -11.593 1.00 53.12 199 GLY A CA 1
ATOM 1548 C C . GLY A 1 199 ? 42.989 7.443 -12.800 1.00 53.12 199 GLY A C 1
ATOM 1549 O O . GLY A 1 199 ? 43.902 8.249 -12.622 1.00 53.12 199 GLY A O 1
ATOM 1550 N N . ALA A 1 200 ? 42.526 7.148 -14.018 1.00 56.09 200 ALA A N 1
ATOM 1551 C CA . ALA A 1 200 ? 42.964 7.786 -15.256 1.00 56.09 200 ALA A CA 1
ATOM 1552 C C . ALA A 1 200 ? 42.018 8.941 -15.629 1.00 56.09 200 ALA A C 1
ATOM 1554 O O . ALA A 1 200 ? 40.898 9.023 -15.138 1.00 56.09 200 ALA A O 1
ATOM 1555 N N . ALA A 1 201 ? 42.445 9.831 -16.529 1.00 57.62 201 ALA A N 1
ATOM 1556 C CA . ALA A 1 201 ? 41.663 10.976 -17.018 1.00 57.62 201 ALA A CA 1
ATOM 1557 C C . ALA A 1 201 ? 40.462 10.586 -17.920 1.00 57.62 201 ALA A C 1
ATOM 1559 O O . ALA A 1 201 ? 40.128 11.317 -18.853 1.00 57.62 201 ALA A O 1
ATOM 1560 N N . ILE A 1 202 ? 39.846 9.423 -17.689 1.00 67.31 202 ILE A N 1
ATOM 1561 C CA . ILE A 1 202 ? 38.642 8.984 -18.392 1.00 67.31 202 ILE A CA 1
ATOM 1562 C C . ILE A 1 202 ? 37.445 9.571 -17.649 1.00 67.31 202 ILE A C 1
ATOM 1564 O O . ILE A 1 202 ? 37.013 9.082 -16.609 1.00 67.31 202 ILE A O 1
ATOM 1568 N N . ASP A 1 203 ? 36.948 10.672 -18.196 1.00 77.62 203 ASP A N 1
ATOM 1569 C CA . ASP A 1 203 ? 35.755 11.361 -17.726 1.00 77.62 203 ASP A CA 1
ATOM 1570 C C . ASP A 1 203 ? 34.511 10.631 -18.259 1.00 77.62 203 ASP A C 1
ATOM 1572 O O . ASP A 1 203 ? 34.136 10.787 -19.425 1.00 77.62 203 ASP A O 1
ATOM 1576 N N . ILE A 1 204 ? 33.903 9.789 -17.417 1.00 78.44 204 ILE A N 1
ATOM 1577 C CA . ILE A 1 204 ? 32.725 8.989 -17.785 1.00 78.44 204 ILE A CA 1
ATOM 1578 C C . ILE A 1 204 ? 31.534 9.861 -18.202 1.00 78.44 204 ILE A C 1
ATOM 1580 O O . ILE A 1 204 ? 30.756 9.472 -19.071 1.00 78.44 204 ILE A O 1
ATOM 1584 N N . ASP A 1 205 ? 31.434 11.079 -17.669 1.00 80.31 205 ASP A N 1
ATOM 1585 C CA . ASP A 1 205 ? 30.336 11.987 -17.989 1.00 80.31 205 ASP A CA 1
ATOM 1586 C C . ASP A 1 205 ? 30.474 12.522 -19.423 1.00 80.31 205 ASP A C 1
ATOM 1588 O O . ASP A 1 205 ? 29.482 12.672 -20.142 1.00 80.31 205 ASP A O 1
ATOM 1592 N N . ARG A 1 206 ? 31.712 12.715 -19.904 1.00 82.38 206 ARG A N 1
ATOM 1593 C CA . ARG A 1 206 ? 31.969 13.009 -21.325 1.00 82.38 206 ARG A CA 1
ATOM 1594 C C . ARG A 1 206 ? 31.633 11.839 -22.237 1.00 82.38 206 ARG A C 1
ATOM 1596 O O . ARG A 1 206 ? 31.193 12.077 -23.359 1.00 82.38 206 ARG A O 1
ATOM 1603 N N . LEU A 1 207 ? 31.835 10.605 -21.782 1.00 83.62 207 LEU A N 1
ATOM 1604 C CA . LEU A 1 207 ? 31.479 9.415 -22.558 1.00 83.62 207 LEU A CA 1
ATOM 1605 C C . LEU A 1 207 ? 29.963 9.289 -22.704 1.00 83.62 207 LEU A C 1
ATOM 1607 O O . LEU A 1 207 ? 29.479 9.042 -23.805 1.00 83.62 207 LEU A O 1
ATOM 1611 N N . PHE A 1 208 ? 29.206 9.553 -21.637 1.00 86.62 208 PHE A N 1
ATOM 1612 C CA . PHE A 1 208 ? 27.745 9.619 -21.708 1.00 86.62 208 PHE A CA 1
ATOM 1613 C C . PHE A 1 208 ? 27.277 10.697 -22.691 1.00 86.62 208 PHE A C 1
ATOM 1615 O O . PHE A 1 208 ? 26.448 10.416 -23.555 1.00 86.62 208 PHE A O 1
ATOM 1622 N N . ALA A 1 209 ? 27.866 11.895 -22.630 1.00 85.69 209 ALA A N 1
ATOM 1623 C CA . ALA A 1 209 ? 27.565 12.970 -23.574 1.00 85.69 209 ALA A CA 1
ATOM 1624 C C . ALA A 1 209 ? 27.882 12.586 -25.029 1.00 85.69 209 ALA A C 1
ATOM 1626 O O . ALA A 1 209 ? 27.073 12.842 -25.921 1.00 85.69 209 ALA A O 1
ATOM 1627 N N . ALA A 1 210 ? 29.023 11.932 -25.272 1.00 84.56 210 ALA A N 1
ATOM 1628 C CA . ALA A 1 210 ? 29.402 11.436 -26.595 1.00 84.56 210 ALA A CA 1
ATOM 1629 C C . ALA A 1 210 ? 28.451 10.338 -27.105 1.00 84.56 210 ALA A C 1
ATOM 1631 O O . ALA A 1 210 ? 28.144 10.302 -28.293 1.00 84.56 210 ALA A O 1
ATOM 1632 N N . ALA A 1 211 ? 27.924 9.504 -26.203 1.00 84.06 211 ALA A N 1
ATOM 1633 C CA . ALA A 1 211 ? 26.892 8.509 -26.493 1.00 84.06 211 ALA A CA 1
ATOM 1634 C C . ALA A 1 211 ? 25.482 9.116 -26.668 1.00 84.06 211 ALA A C 1
ATOM 1636 O O . ALA A 1 211 ? 24.517 8.385 -26.887 1.00 84.06 211 ALA A O 1
ATOM 1637 N N . GLY A 1 212 ? 25.340 10.444 -26.580 1.00 88.19 212 GLY A N 1
ATOM 1638 C CA . GLY A 1 212 ? 24.063 11.134 -26.750 1.00 88.19 212 GLY A CA 1
ATOM 1639 C C . GLY A 1 212 ? 23.173 11.101 -25.509 1.00 88.19 212 GLY A C 1
ATOM 1640 O O . GLY A 1 212 ? 21.951 11.143 -25.649 1.00 88.19 212 GLY A O 1
ATOM 1641 N N . PHE A 1 213 ? 23.758 11.046 -24.311 1.00 89.38 213 PHE A N 1
ATOM 1642 C CA . PHE A 1 213 ? 23.047 11.112 -23.035 1.00 89.38 213 PHE A CA 1
ATOM 1643 C C . PHE A 1 213 ? 23.424 12.357 -22.233 1.00 89.38 213 PHE A C 1
ATOM 1645 O O . PHE A 1 213 ? 24.554 12.836 -22.277 1.00 89.38 213 PHE A O 1
ATOM 1652 N N . PHE A 1 214 ? 22.478 12.868 -21.455 1.00 89.38 214 PHE A N 1
ATOM 1653 C CA . PHE A 1 214 ? 22.730 13.879 -20.435 1.00 89.38 214 PHE A CA 1
ATOM 1654 C C . PHE A 1 214 ? 22.225 13.381 -19.085 1.00 89.38 214 PHE A C 1
ATOM 1656 O O . PHE A 1 214 ? 21.254 12.630 -19.015 1.00 89.38 214 PHE A O 1
ATOM 1663 N N . GLU A 1 215 ? 22.884 13.791 -18.007 1.00 88.62 215 GLU A N 1
ATOM 1664 C CA . GLU A 1 215 ? 22.448 13.444 -16.659 1.00 88.62 215 GLU A CA 1
ATOM 1665 C C . GLU A 1 215 ? 21.460 14.477 -16.112 1.00 88.62 215 GLU A C 1
ATOM 1667 O O . GLU A 1 215 ? 21.714 15.681 -16.153 1.00 88.62 215 GLU A O 1
ATOM 1672 N N . ASP A 1 216 ? 20.373 13.990 -15.520 1.00 87.25 216 ASP A N 1
ATOM 1673 C CA . ASP A 1 216 ? 19.518 14.743 -14.612 1.00 87.25 216 ASP A CA 1
ATOM 1674 C C . ASP A 1 216 ? 19.281 13.902 -13.348 1.00 87.25 216 ASP A C 1
ATOM 1676 O O . ASP A 1 216 ? 18.691 12.824 -13.393 1.00 87.25 216 ASP A O 1
ATOM 1680 N N . ARG A 1 217 ? 19.800 14.382 -12.208 1.00 82.25 217 ARG A N 1
ATOM 1681 C CA . ARG A 1 217 ? 19.518 13.851 -10.858 1.00 82.25 217 ARG A CA 1
ATOM 1682 C C . ARG A 1 217 ? 19.627 12.314 -10.744 1.00 82.25 217 ARG A C 1
ATOM 1684 O O . ARG A 1 217 ? 18.655 11.656 -10.382 1.00 82.25 217 ARG A O 1
ATOM 1691 N N . ASP A 1 218 ? 20.830 11.769 -10.955 1.00 84.69 218 ASP A N 1
ATOM 1692 C CA . ASP A 1 218 ? 21.164 10.328 -10.920 1.00 84.69 218 ASP A CA 1
ATOM 1693 C C . ASP A 1 218 ? 20.570 9.482 -12.078 1.00 84.69 218 ASP A C 1
ATOM 1695 O O . ASP A 1 218 ? 20.724 8.259 -12.073 1.00 84.69 218 ASP A O 1
ATOM 1699 N N . LEU A 1 219 ? 19.920 10.087 -13.080 1.00 89.81 219 LEU A N 1
ATOM 1700 C CA . LEU A 1 219 ? 19.405 9.397 -14.271 1.00 89.81 219 LEU A CA 1
ATOM 1701 C C . LEU A 1 219 ? 20.045 9.956 -15.545 1.00 89.81 219 LEU A C 1
ATOM 1703 O O . LEU A 1 219 ? 20.211 11.164 -15.691 1.00 89.81 219 LEU A O 1
ATOM 1707 N N . LEU A 1 220 ? 20.392 9.072 -16.477 1.00 88.62 220 LEU A N 1
ATOM 1708 C CA . LEU A 1 220 ? 20.882 9.420 -17.809 1.00 88.62 220 LEU A CA 1
ATOM 1709 C C . LEU A 1 220 ? 19.718 9.381 -18.791 1.00 88.62 220 LEU A C 1
ATOM 1711 O O . LEU A 1 220 ? 19.078 8.343 -18.939 1.00 88.62 220 LEU A O 1
ATOM 1715 N N . PHE A 1 221 ? 19.478 10.485 -19.487 1.00 88.06 221 PHE A N 1
ATOM 1716 C CA . PHE A 1 221 ? 18.433 10.623 -20.495 1.00 88.06 221 PHE A CA 1
ATOM 1717 C C . PHE A 1 221 ? 19.044 10.791 -21.875 1.00 88.06 221 PHE A C 1
ATOM 1719 O O . PHE A 1 221 ? 20.017 11.527 -22.047 1.00 88.06 221 PHE A O 1
ATOM 1726 N N . ARG A 1 222 ? 18.434 10.165 -22.882 1.00 86.69 222 ARG A N 1
ATOM 1727 C CA . ARG A 1 222 ? 18.817 10.394 -24.276 1.00 86.69 222 ARG A CA 1
ATOM 1728 C C . ARG A 1 222 ? 18.544 11.850 -24.678 1.00 86.69 222 ARG A C 1
ATOM 1730 O O . ARG A 1 222 ? 17.466 12.393 -24.418 1.00 86.69 222 ARG A O 1
ATOM 1737 N N . VAL A 1 223 ? 19.512 12.486 -25.336 1.00 84.25 223 VAL A N 1
ATOM 1738 C CA . VAL A 1 223 ? 19.416 13.867 -25.829 1.00 84.25 223 VAL A CA 1
ATOM 1739 C C . VAL A 1 223 ? 18.186 14.020 -26.731 1.00 84.25 223 VAL A C 1
ATOM 1741 O O . VAL A 1 223 ? 17.912 13.183 -27.589 1.00 84.25 223 VAL A O 1
ATOM 1744 N N . GLY A 1 224 ? 17.425 15.098 -26.519 1.00 81.44 224 GLY A N 1
ATOM 1745 C CA . GLY A 1 224 ? 16.168 15.367 -27.228 1.00 81.44 224 GLY A CA 1
ATOM 1746 C C . GLY A 1 224 ? 14.910 14.846 -26.522 1.00 81.44 224 GLY A C 1
ATOM 1747 O O . GLY A 1 224 ? 13.806 15.128 -26.979 1.00 81.44 224 GLY A O 1
ATOM 1748 N N . LYS A 1 225 ? 15.043 14.131 -25.398 1.00 80.31 225 LYS A N 1
ATOM 1749 C CA . LYS A 1 225 ? 13.923 13.813 -24.501 1.00 80.31 225 LYS A CA 1
ATOM 1750 C C . LYS A 1 225 ? 13.926 14.770 -23.314 1.00 80.31 225 LYS A C 1
ATOM 1752 O O . LYS A 1 225 ? 14.969 15.007 -22.710 1.00 80.31 225 LYS A O 1
ATOM 1757 N N . THR A 1 226 ? 12.760 15.284 -22.938 1.00 87.81 226 THR A N 1
ATOM 1758 C CA . THR A 1 226 ? 12.606 15.954 -21.643 1.00 87.81 226 THR A CA 1
ATOM 1759 C C . THR A 1 226 ? 12.213 14.918 -20.580 1.00 87.81 226 THR A C 1
ATOM 1761 O O . THR A 1 226 ? 11.395 14.037 -20.873 1.00 87.81 226 THR A O 1
ATOM 1764 N N . PRO A 1 227 ? 12.748 14.990 -19.343 1.00 88.25 227 PRO A N 1
ATOM 1765 C CA . PRO A 1 227 ? 12.391 14.034 -18.293 1.00 88.25 227 PRO A CA 1
ATOM 1766 C C . PRO A 1 227 ? 10.879 13.967 -18.038 1.00 88.25 227 PRO A C 1
ATOM 1768 O O . PRO A 1 227 ? 10.317 12.884 -17.913 1.00 88.25 227 PRO A O 1
ATOM 1771 N N . GLY A 1 228 ? 10.198 15.120 -18.028 1.00 88.69 228 GLY A N 1
ATOM 1772 C CA . GLY A 1 228 ? 8.752 15.197 -17.801 1.00 88.69 228 GLY A CA 1
ATOM 1773 C C . GLY A 1 228 ? 7.927 14.456 -18.857 1.00 88.69 228 GLY A C 1
ATOM 1774 O O . GLY A 1 228 ? 7.094 13.622 -18.505 1.00 88.69 228 GLY A O 1
ATOM 1775 N N . GLU A 1 229 ? 8.180 14.702 -20.146 1.00 88.62 229 GLU A N 1
ATOM 1776 C CA . GLU A 1 229 ? 7.462 14.022 -21.236 1.00 88.62 229 GLU A CA 1
ATOM 1777 C C . GLU A 1 229 ? 7.774 12.526 -21.283 1.00 88.62 229 GLU A C 1
ATOM 1779 O O . GLU A 1 229 ? 6.893 11.716 -21.578 1.00 88.62 229 GLU A O 1
ATOM 1784 N N . HIS A 1 230 ? 9.021 12.147 -20.985 1.00 89.69 230 HIS A N 1
ATOM 1785 C CA . HIS A 1 230 ? 9.412 10.745 -20.896 1.00 89.69 230 HIS A CA 1
ATOM 1786 C C . HIS A 1 230 ? 8.605 10.023 -19.810 1.00 89.69 230 HIS A C 1
ATOM 1788 O O . HIS A 1 230 ? 7.959 9.018 -20.104 1.00 89.69 230 HIS A O 1
ATOM 1794 N N . PHE A 1 231 ? 8.569 10.560 -18.586 1.00 92.62 231 PHE A N 1
ATOM 1795 C CA . PHE A 1 231 ? 7.824 9.942 -17.487 1.00 92.62 231 PHE A CA 1
ATOM 1796 C C . PHE A 1 231 ? 6.312 9.927 -17.728 1.00 92.62 231 PHE A C 1
ATOM 1798 O O . PHE A 1 231 ? 5.662 8.928 -17.431 1.00 92.62 231 PHE A O 1
ATOM 1805 N N . ALA A 1 232 ? 5.746 10.977 -18.328 1.00 91.75 232 ALA A N 1
ATOM 1806 C CA . ALA A 1 232 ? 4.330 10.995 -18.695 1.00 91.75 232 ALA A CA 1
ATOM 1807 C C . ALA A 1 232 ? 3.975 9.895 -19.716 1.00 91.75 232 ALA A C 1
ATOM 1809 O O . ALA A 1 232 ? 2.915 9.268 -19.607 1.00 91.75 232 ALA A O 1
ATOM 1810 N N . ARG A 1 233 ? 4.865 9.636 -20.688 1.00 90.19 233 ARG A N 1
ATOM 1811 C CA . ARG A 1 233 ? 4.715 8.536 -21.654 1.00 90.19 233 ARG A CA 1
ATOM 1812 C C . ARG A 1 233 ? 4.863 7.177 -20.977 1.00 90.19 233 ARG A C 1
ATOM 1814 O O . ARG A 1 233 ? 4.031 6.313 -21.215 1.00 90.19 233 ARG A O 1
ATOM 1821 N N . LEU A 1 234 ? 5.869 7.015 -20.120 1.00 90.31 234 LEU A N 1
ATOM 1822 C CA . LEU A 1 234 ? 6.141 5.772 -19.399 1.00 90.31 234 LEU A CA 1
ATOM 1823 C C . LEU A 1 234 ? 4.976 5.349 -18.492 1.00 90.31 234 LEU A C 1
ATOM 1825 O O . LEU A 1 234 ? 4.589 4.186 -18.481 1.00 90.31 234 LEU A O 1
ATOM 1829 N N . ILE A 1 235 ? 4.390 6.299 -17.759 1.00 92.50 235 ILE A N 1
ATOM 1830 C CA . ILE A 1 235 ? 3.194 6.056 -16.941 1.00 92.50 235 ILE A CA 1
ATOM 1831 C C . ILE A 1 235 ? 2.005 5.690 -17.837 1.00 92.50 235 ILE A C 1
ATOM 1833 O O . ILE A 1 235 ? 1.247 4.781 -17.520 1.00 92.50 235 ILE A O 1
ATOM 1837 N N . GLY A 1 236 ? 1.833 6.395 -18.961 1.00 89.62 236 GLY A N 1
ATOM 1838 C CA . GLY A 1 236 ? 0.725 6.161 -19.889 1.00 89.62 236 GLY A CA 1
ATOM 1839 C C . GLY A 1 236 ? 0.818 4.857 -20.684 1.00 89.62 236 GLY A C 1
ATOM 1840 O O . GLY A 1 236 ? -0.212 4.352 -21.113 1.00 89.62 236 GLY A O 1
ATOM 1841 N N . SER A 1 237 ? 2.017 4.307 -20.877 1.00 86.81 237 SER A N 1
ATOM 1842 C CA . SER A 1 237 ? 2.230 3.077 -21.646 1.00 86.81 237 SER A CA 1
ATOM 1843 C C . SER A 1 237 ? 2.045 1.801 -20.826 1.00 86.81 237 SER A C 1
ATOM 1845 O O . SER A 1 237 ? 2.293 0.718 -21.342 1.00 86.81 237 SER A O 1
ATOM 1847 N N . ARG A 1 238 ? 1.694 1.898 -19.539 1.00 87.38 238 ARG A N 1
ATOM 1848 C CA . ARG A 1 238 ? 1.577 0.748 -18.638 1.00 87.38 238 ARG A CA 1
ATOM 1849 C C . ARG A 1 238 ? 0.154 0.644 -18.107 1.00 87.38 238 ARG A C 1
ATOM 1851 O O . ARG A 1 238 ? -0.380 1.600 -17.551 1.00 87.38 238 ARG A O 1
ATOM 1858 N N . SER A 1 239 ? -0.443 -0.539 -18.232 1.00 90.62 239 SER A N 1
ATOM 1859 C CA . SER A 1 239 ? -1.751 -0.854 -17.639 1.00 90.62 239 SER A CA 1
ATOM 1860 C C . SER A 1 239 ? -1.700 -0.850 -16.108 1.00 90.62 239 SER A C 1
ATOM 1862 O O . SER A 1 239 ? -2.655 -0.456 -15.444 1.00 90.62 239 SER A O 1
ATOM 1864 N N . SER A 1 240 ? -0.564 -1.254 -15.544 1.00 91.38 240 SER A N 1
ATOM 1865 C CA . SER A 1 240 ? -0.262 -1.200 -14.119 1.00 91.38 240 SER A CA 1
ATOM 1866 C C . SER A 1 240 ? 1.254 -1.178 -13.900 1.00 91.38 240 SER A C 1
ATOM 1868 O O . SER A 1 240 ? 2.015 -1.704 -14.718 1.00 91.38 240 SER A O 1
ATOM 1870 N N . PHE A 1 241 ? 1.718 -0.622 -12.778 1.00 91.75 241 PHE A N 1
ATOM 1871 C CA . PHE A 1 241 ? 3.136 -0.631 -12.386 1.00 91.75 241 PHE A CA 1
ATOM 1872 C C . PHE A 1 241 ? 3.328 -0.508 -10.870 1.00 91.75 241 PHE A C 1
ATOM 1874 O O . PHE A 1 241 ? 2.549 0.153 -10.186 1.00 91.75 241 PHE A O 1
ATOM 1881 N N . THR A 1 242 ? 4.406 -1.091 -10.352 1.00 91.25 242 THR A N 1
ATOM 1882 C CA . THR A 1 242 ? 4.834 -0.954 -8.954 1.00 91.25 242 THR A CA 1
ATOM 1883 C C . THR A 1 242 ? 6.270 -0.442 -8.866 1.00 91.25 242 THR A C 1
ATOM 1885 O O . THR A 1 242 ? 7.081 -0.627 -9.773 1.00 91.25 242 THR A O 1
ATOM 1888 N N . ARG A 1 243 ? 6.614 0.212 -7.753 1.00 90.12 243 ARG A N 1
ATOM 1889 C CA . ARG A 1 243 ? 8.006 0.547 -7.434 1.00 90.12 243 ARG A CA 1
ATOM 1890 C C . ARG A 1 243 ? 8.906 -0.690 -7.470 1.00 90.12 243 ARG A C 1
ATOM 1892 O O . ARG A 1 243 ? 8.620 -1.689 -6.816 1.00 90.12 243 ARG A O 1
ATOM 1899 N N . GLY A 1 244 ? 9.996 -0.594 -8.225 1.00 84.88 244 GLY A N 1
ATOM 1900 C CA . GLY A 1 244 ? 10.921 -1.694 -8.488 1.00 84.88 244 GLY A CA 1
ATOM 1901 C C . GLY A 1 244 ? 10.629 -2.476 -9.774 1.00 84.88 244 GLY A C 1
ATOM 1902 O O . GLY A 1 244 ? 11.443 -3.321 -10.140 1.00 84.88 244 GLY A O 1
ATOM 1903 N N . ASP A 1 245 ? 9.522 -2.205 -10.477 1.00 84.38 245 ASP A N 1
ATOM 1904 C CA . ASP A 1 245 ? 9.315 -2.715 -11.839 1.00 84.38 245 ASP A CA 1
ATOM 1905 C C . ASP A 1 245 ? 10.342 -2.108 -12.808 1.00 84.38 245 ASP A C 1
ATOM 1907 O O . ASP A 1 245 ? 10.882 -1.027 -12.570 1.00 84.38 245 ASP A O 1
ATOM 1911 N N . SER A 1 246 ? 10.569 -2.774 -13.943 1.00 81.50 246 SER A N 1
ATOM 1912 C CA . SER A 1 246 ? 11.415 -2.232 -15.010 1.00 81.50 246 SER A CA 1
ATOM 1913 C C . SER A 1 246 ? 10.849 -0.909 -15.550 1.00 81.50 246 SER A C 1
ATOM 1915 O O . SER A 1 246 ? 9.696 -0.842 -15.994 1.00 81.50 246 SER A O 1
ATOM 1917 N N . GLY A 1 247 ? 11.667 0.144 -15.501 1.00 83.19 247 GLY A N 1
ATOM 1918 C CA . GLY A 1 247 ? 11.293 1.536 -15.768 1.00 83.19 247 GLY A CA 1
ATOM 1919 C C . GLY A 1 247 ? 10.761 2.294 -14.543 1.00 83.19 247 GLY A C 1
ATOM 1920 O O . GLY A 1 247 ? 10.593 3.508 -14.596 1.00 83.19 247 GLY A O 1
ATOM 1921 N N . PHE A 1 248 ? 10.504 1.619 -13.425 1.00 88.12 248 PHE A N 1
ATOM 1922 C CA . PHE A 1 248 ? 10.032 2.213 -12.172 1.00 88.12 248 PHE A CA 1
ATOM 1923 C C . PHE A 1 248 ? 10.984 1.887 -11.019 1.00 88.12 248 PHE A C 1
ATOM 1925 O O . PHE A 1 248 ? 10.556 1.661 -9.884 1.00 88.12 248 PHE A O 1
ATOM 1932 N N . GLU A 1 249 ? 12.283 1.866 -11.299 1.00 87.44 249 GLU A N 1
ATOM 1933 C CA . GLU A 1 249 ? 13.337 1.643 -10.318 1.00 87.44 249 GLU A CA 1
ATOM 1934 C C . GLU A 1 249 ? 13.452 2.820 -9.337 1.00 87.44 249 GLU A C 1
ATOM 1936 O O . GLU A 1 249 ? 13.001 3.938 -9.590 1.00 87.44 249 GLU A O 1
ATOM 1941 N N . ASP A 1 250 ? 14.117 2.610 -8.202 1.00 86.69 250 ASP A N 1
ATOM 1942 C CA . ASP A 1 250 ? 14.231 3.605 -7.128 1.00 86.69 250 ASP A CA 1
ATOM 1943 C C . ASP A 1 250 ? 14.768 4.975 -7.555 1.00 86.69 250 ASP A C 1
ATOM 1945 O O . ASP A 1 250 ? 14.407 5.998 -6.964 1.00 86.69 250 ASP A O 1
ATOM 1949 N N . ALA A 1 251 ? 15.643 5.026 -8.559 1.00 86.38 251 ALA A N 1
ATOM 1950 C CA . ALA A 1 251 ? 16.130 6.286 -9.106 1.00 86.38 251 ALA A CA 1
ATOM 1951 C C . ALA A 1 251 ? 14.998 7.103 -9.755 1.00 86.38 251 ALA A C 1
ATOM 1953 O O . ALA A 1 251 ? 14.896 8.305 -9.503 1.00 86.38 251 ALA A O 1
ATOM 1954 N N . VAL A 1 252 ? 14.079 6.446 -10.470 1.00 89.94 252 VAL A N 1
ATOM 1955 C CA . VAL A 1 252 ? 12.891 7.070 -11.073 1.00 89.94 252 VAL A CA 1
ATOM 1956 C C . VAL A 1 252 ? 11.979 7.657 -9.993 1.00 89.94 252 VAL A C 1
ATOM 1958 O O . VAL A 1 252 ? 11.623 8.833 -10.056 1.00 89.94 252 VAL A O 1
ATOM 1961 N N . TRP A 1 253 ? 11.695 6.914 -8.919 1.00 89.81 253 TRP A N 1
ATOM 1962 C CA . TRP A 1 253 ? 10.851 7.396 -7.807 1.00 89.81 253 TRP A CA 1
ATOM 1963 C C . TRP A 1 253 ? 11.449 8.565 -7.023 1.00 89.81 253 TRP A C 1
ATOM 1965 O O . TRP A 1 253 ? 10.725 9.337 -6.378 1.00 89.81 253 TRP A O 1
ATOM 1975 N N . ARG A 1 254 ? 12.777 8.710 -7.038 1.00 89.88 254 ARG A N 1
ATOM 1976 C CA . ARG A 1 254 ? 13.476 9.851 -6.432 1.00 89.88 254 ARG A CA 1
ATOM 1977 C C . ARG A 1 254 ? 13.463 11.090 -7.329 1.00 89.88 254 ARG A C 1
ATOM 1979 O O . ARG A 1 254 ? 13.651 12.191 -6.810 1.00 89.88 254 ARG A O 1
ATOM 1986 N N . HIS A 1 255 ? 13.183 10.939 -8.622 1.00 92.12 255 HIS A N 1
ATOM 1987 C CA . HIS A 1 255 ? 13.249 12.024 -9.591 1.00 92.12 255 HIS A CA 1
ATOM 1988 C C . HIS A 1 255 ? 12.050 12.996 -9.472 1.00 92.12 255 HIS A C 1
ATOM 1990 O O . HIS A 1 255 ? 10.894 12.574 -9.569 1.00 92.12 255 HIS A O 1
ATOM 1996 N N . PRO A 1 256 ? 12.269 14.321 -9.323 1.00 93.25 256 PRO A N 1
ATOM 1997 C CA . PRO A 1 256 ? 11.182 15.297 -9.177 1.00 93.25 256 PRO A CA 1
ATOM 1998 C C . PRO A 1 256 ? 10.210 15.338 -10.363 1.00 93.25 256 PRO A C 1
ATOM 2000 O O . PRO A 1 256 ? 9.002 15.404 -10.155 1.00 93.25 256 PRO A O 1
ATOM 2003 N N . ALA A 1 257 ? 10.718 15.253 -11.599 1.00 93.31 257 ALA A N 1
ATOM 2004 C CA . ALA A 1 257 ? 9.864 15.241 -12.792 1.00 93.31 257 ALA A CA 1
ATOM 2005 C C . ALA A 1 257 ? 8.948 14.006 -12.854 1.00 93.31 257 ALA A C 1
ATOM 2007 O O . ALA A 1 257 ? 7.802 14.133 -13.273 1.00 93.31 257 ALA A O 1
ATOM 2008 N N . PHE A 1 258 ? 9.414 12.840 -12.383 1.00 94.75 258 PHE A N 1
ATOM 2009 C CA . PHE A 1 258 ? 8.575 11.647 -12.285 1.00 94.75 258 PHE A CA 1
ATOM 2010 C C . PHE A 1 258 ? 7.476 11.844 -11.243 1.00 94.75 258 PHE A C 1
ATOM 2012 O O . PHE A 1 258 ? 6.311 11.623 -11.543 1.00 94.75 258 PHE A O 1
ATOM 2019 N N . ARG A 1 259 ? 7.818 12.337 -10.044 1.00 94.56 259 ARG A N 1
ATOM 2020 C CA . ARG A 1 259 ? 6.827 12.632 -8.990 1.00 94.56 259 ARG A CA 1
ATOM 2021 C C . ARG A 1 259 ? 5.764 13.620 -9.460 1.00 94.56 259 ARG A C 1
ATOM 2023 O O . ARG A 1 259 ? 4.594 13.452 -9.137 1.00 94.56 259 ARG A O 1
ATOM 2030 N N . HIS A 1 260 ? 6.168 14.628 -10.229 1.00 95.19 260 HIS A N 1
ATOM 2031 C CA . HIS A 1 260 ? 5.242 15.585 -10.819 1.00 95.19 260 HIS A CA 1
ATOM 2032 C C . HIS A 1 260 ? 4.336 14.936 -11.876 1.00 95.19 260 HIS A C 1
ATOM 2034 O O . HIS A 1 260 ? 3.123 15.094 -11.800 1.00 95.19 260 HIS A O 1
ATOM 2040 N N . ALA A 1 261 ? 4.896 14.157 -12.808 1.00 95.44 261 ALA A N 1
ATOM 2041 C CA . ALA A 1 261 ? 4.117 13.435 -13.818 1.00 95.44 261 ALA A CA 1
ATOM 2042 C C . ALA A 1 261 ? 3.146 12.415 -13.192 1.00 95.44 261 ALA A C 1
ATOM 2044 O O . ALA A 1 261 ? 2.007 12.295 -13.635 1.00 95.44 261 ALA A O 1
ATOM 2045 N N . LEU A 1 262 ? 3.580 11.719 -12.138 1.00 95.31 262 LEU A N 1
ATOM 2046 C CA . LEU A 1 262 ? 2.757 10.801 -11.355 1.00 95.31 262 LEU A CA 1
ATOM 2047 C C . LEU A 1 262 ? 1.596 11.535 -10.681 1.00 95.31 262 LEU A C 1
ATOM 2049 O O . LEU A 1 262 ? 0.469 11.057 -10.746 1.00 95.31 262 LEU A O 1
ATOM 2053 N N . GLN A 1 263 ? 1.852 12.697 -10.071 1.00 92.88 263 GLN A N 1
ATOM 2054 C CA . GLN A 1 263 ? 0.799 13.502 -9.454 1.00 92.88 263 GLN A CA 1
ATOM 2055 C C . GLN A 1 263 ? -0.225 13.977 -10.491 1.00 92.88 263 GLN A C 1
ATOM 2057 O O . GLN A 1 263 ? -1.410 13.755 -10.287 1.00 92.88 263 GLN A O 1
ATOM 2062 N N . LEU A 1 264 ? 0.219 14.521 -11.630 1.00 93.56 264 LEU A N 1
ATOM 2063 C CA . LEU A 1 264 ? -0.685 14.936 -12.711 1.00 93.56 264 LEU A CA 1
ATOM 2064 C C . LEU A 1 264 ? -1.547 13.773 -13.217 1.00 93.56 264 LEU A C 1
ATOM 2066 O O . LEU A 1 264 ? -2.752 13.913 -13.377 1.00 93.56 264 LEU A O 1
ATOM 2070 N N . ALA A 1 265 ? -0.951 12.594 -13.419 1.00 94.31 265 ALA A N 1
ATOM 2071 C CA . ALA A 1 265 ? -1.698 11.425 -13.872 1.00 94.31 265 ALA A CA 1
ATOM 2072 C C . ALA A 1 265 ? -2.731 10.931 -12.837 1.00 94.31 265 ALA A C 1
ATOM 2074 O O . ALA A 1 265 ? -3.744 10.353 -13.233 1.00 94.31 265 ALA A O 1
ATOM 2075 N N . ARG A 1 266 ? -2.491 11.146 -11.535 1.00 93.19 266 ARG A N 1
ATOM 2076 C CA . ARG A 1 266 ? -3.472 10.873 -10.471 1.00 93.19 266 ARG A CA 1
ATOM 2077 C C . ARG A 1 266 ? -4.588 11.914 -10.451 1.00 93.19 266 ARG A C 1
ATOM 2079 O O . ARG A 1 266 ? -5.747 11.528 -10.349 1.00 93.19 266 ARG A O 1
ATOM 2086 N N . ASP A 1 267 ? -4.236 13.192 -10.564 1.00 89.88 267 ASP A N 1
ATOM 2087 C CA . ASP A 1 267 ? -5.190 14.309 -10.559 1.00 89.88 267 ASP A CA 1
ATOM 2088 C C . ASP A 1 267 ? -6.157 14.215 -11.753 1.00 89.88 267 ASP A C 1
ATOM 2090 O O . ASP A 1 267 ? -7.349 14.468 -11.608 1.00 89.88 267 ASP A O 1
ATOM 2094 N N . ASP A 1 268 ? -5.666 13.757 -12.909 1.00 90.62 268 ASP A N 1
ATOM 2095 C CA . ASP A 1 268 ? -6.466 13.515 -14.119 1.00 90.62 268 ASP A CA 1
ATOM 2096 C C . ASP A 1 268 ? -7.233 12.171 -14.099 1.00 90.62 268 ASP A C 1
ATOM 2098 O O . ASP A 1 268 ? -7.782 11.758 -15.122 1.00 90.62 268 ASP A O 1
ATOM 2102 N N . HIS A 1 269 ? -7.211 11.424 -12.985 1.00 91.50 269 HIS A N 1
ATOM 2103 C CA . HIS A 1 269 ? -7.761 10.063 -12.858 1.00 91.50 269 HIS A CA 1
ATOM 2104 C C . HIS A 1 269 ? -7.292 9.075 -13.945 1.00 91.50 269 HIS A C 1
ATOM 2106 O O . HIS A 1 269 ? -7.950 8.071 -14.219 1.00 91.50 269 HIS A O 1
ATOM 2112 N N . ARG A 1 270 ? -6.137 9.320 -14.576 1.00 93.38 270 ARG A N 1
ATOM 2113 C CA . ARG A 1 270 ? -5.560 8.392 -15.562 1.00 93.38 270 ARG A CA 1
ATOM 2114 C C . ARG A 1 270 ? -5.034 7.132 -14.893 1.00 93.38 270 ARG A C 1
ATOM 2116 O O . ARG A 1 270 ? -5.085 6.052 -15.483 1.00 93.38 270 ARG A O 1
ATOM 2123 N N . ILE A 1 271 ? -4.494 7.293 -13.690 1.00 95.19 271 ILE A N 1
ATOM 2124 C CA . ILE A 1 271 ? -4.008 6.212 -12.840 1.00 95.19 271 ILE A CA 1
ATOM 2125 C C . ILE A 1 271 ? -4.561 6.369 -11.429 1.00 95.19 271 ILE A C 1
ATOM 2127 O O . ILE A 1 271 ? -4.777 7.481 -10.947 1.00 95.19 271 ILE A O 1
ATOM 2131 N N . MET A 1 272 ? -4.706 5.248 -10.738 1.00 94.38 272 MET A N 1
ATOM 2132 C CA . MET A 1 272 ? -5.122 5.199 -9.346 1.00 94.38 272 MET A CA 1
ATOM 2133 C C . MET A 1 272 ? -4.126 4.387 -8.542 1.00 94.38 272 MET A C 1
ATOM 2135 O O . MET A 1 272 ? -3.517 3.441 -9.043 1.00 94.38 272 MET A O 1
ATOM 2139 N N . LEU A 1 273 ? -3.969 4.777 -7.280 1.00 93.62 273 LEU A N 1
ATOM 2140 C CA . LEU A 1 273 ? -3.272 3.964 -6.298 1.00 93.62 273 LEU A CA 1
ATOM 2141 C C . LEU A 1 273 ? -4.053 2.657 -6.143 1.00 93.62 273 LEU A C 1
ATOM 2143 O O . LEU A 1 273 ? -5.249 2.709 -5.888 1.00 93.62 273 LEU A O 1
ATOM 2147 N N . TYR A 1 274 ? -3.404 1.512 -6.310 1.00 91.62 274 TYR A N 1
ATOM 2148 C CA . TYR A 1 274 ? -4.010 0.208 -6.037 1.00 91.62 274 TYR A CA 1
ATOM 2149 C C . TYR A 1 274 ? -3.567 -0.291 -4.657 1.00 91.62 274 TYR A C 1
ATOM 2151 O O . TYR A 1 274 ? -4.383 -0.608 -3.799 1.00 91.62 274 TYR A O 1
ATOM 2159 N N . GLU A 1 275 ? -2.258 -0.245 -4.418 1.00 89.81 275 GLU A N 1
ATOM 2160 C CA . GLU A 1 275 ? -1.579 -0.589 -3.166 1.00 89.81 275 GLU A CA 1
ATOM 2161 C C . GLU A 1 275 ? -0.424 0.398 -2.932 1.00 89.81 275 GLU A C 1
ATOM 2163 O O . GLU A 1 275 ? -0.068 1.147 -3.845 1.00 89.81 275 GLU A O 1
ATOM 2168 N N . PRO A 1 276 ? 0.205 0.442 -1.744 1.00 86.25 276 PRO A N 1
ATOM 2169 C CA . PRO A 1 276 ? 1.328 1.341 -1.494 1.00 86.25 276 PRO A CA 1
ATOM 2170 C C . PRO A 1 276 ? 2.437 1.224 -2.556 1.00 86.25 276 PRO A C 1
ATOM 2172 O O . PRO A 1 276 ? 3.089 0.194 -2.693 1.00 86.25 276 PRO A O 1
ATOM 2175 N N . ASN A 1 277 ? 2.681 2.318 -3.287 1.00 89.06 277 ASN A N 1
ATOM 2176 C CA . ASN A 1 277 ? 3.618 2.396 -4.422 1.00 89.06 277 ASN A CA 1
ATOM 2177 C C . ASN A 1 277 ? 3.268 1.510 -5.637 1.00 89.06 277 ASN A C 1
ATOM 2179 O O . ASN A 1 277 ? 4.136 1.273 -6.479 1.00 89.06 277 ASN A O 1
ATOM 2183 N N . SER A 1 278 ? 2.021 1.056 -5.743 1.00 91.69 278 SER A N 1
ATOM 2184 C CA . SER A 1 278 ? 1.476 0.300 -6.869 1.00 91.69 278 SER A CA 1
ATOM 2185 C C . SER A 1 278 ? 0.304 1.056 -7.484 1.00 91.69 278 SER A C 1
ATOM 2187 O O . SER A 1 278 ? -0.588 1.531 -6.778 1.00 91.69 278 SER A O 1
ATOM 2189 N N . TYR A 1 279 ? 0.315 1.183 -8.804 1.00 94.50 279 TYR A N 1
ATOM 2190 C CA . TYR A 1 279 ? -0.642 1.971 -9.564 1.00 94.50 279 TYR A CA 1
ATOM 2191 C C . TYR A 1 279 ? -1.253 1.151 -10.692 1.00 94.50 279 TYR A C 1
ATOM 2193 O O . TYR A 1 279 ? -0.597 0.305 -11.303 1.00 94.50 279 TYR A O 1
ATOM 2201 N N . ILE A 1 280 ? -2.507 1.456 -11.003 1.00 94.50 280 ILE A N 1
ATOM 2202 C CA . ILE A 1 280 ? -3.260 0.857 -12.101 1.00 94.50 280 ILE A CA 1
ATOM 2203 C C . ILE A 1 280 ? -3.924 1.952 -12.931 1.00 94.50 280 ILE A C 1
ATOM 2205 O O . ILE A 1 280 ? -4.342 2.974 -12.387 1.00 94.50 280 ILE A O 1
ATOM 2209 N N . SER A 1 281 ? -3.997 1.773 -14.248 1.00 94.62 281 SER A N 1
ATOM 2210 C CA . SER A 1 281 ? -4.674 2.730 -15.119 1.00 94.62 281 SER A CA 1
ATOM 2211 C C . SER A 1 281 ? -6.193 2.620 -14.993 1.00 94.62 281 SER A C 1
ATOM 2213 O O . SER A 1 281 ? -6.739 1.531 -14.787 1.00 94.62 281 SER A O 1
ATOM 2215 N N . PHE A 1 282 ? -6.894 3.743 -15.170 1.00 94.25 282 PHE A N 1
ATOM 2216 C CA . PHE A 1 282 ? -8.358 3.734 -15.223 1.00 94.25 282 PHE A CA 1
ATOM 2217 C C . PHE A 1 282 ? -8.867 2.818 -16.336 1.00 94.25 282 PHE A C 1
ATOM 2219 O O . PHE A 1 282 ? -9.774 2.027 -16.094 1.00 94.25 282 PHE A O 1
ATOM 2226 N N . SER A 1 283 ? -8.253 2.866 -17.525 1.00 92.31 283 SER A N 1
ATOM 2227 C CA . SER A 1 283 ? -8.638 2.005 -18.647 1.00 92.31 283 SER A CA 1
ATOM 2228 C C . SER A 1 283 ? -8.595 0.528 -18.257 1.00 92.31 283 SER A C 1
ATOM 2230 O O . SER A 1 283 ? -9.548 -0.199 -18.509 1.00 92.31 283 SER A O 1
ATOM 2232 N N . ARG A 1 284 ? -7.549 0.091 -17.540 1.00 92.69 284 ARG A N 1
ATOM 2233 C CA . ARG A 1 284 ? -7.442 -1.302 -17.090 1.00 92.69 284 ARG A CA 1
ATOM 2234 C C . ARG A 1 284 ? -8.536 -1.676 -16.092 1.00 92.69 284 ARG A C 1
ATOM 2236 O O . ARG A 1 284 ? -9.118 -2.751 -16.213 1.00 92.69 284 ARG A O 1
ATOM 2243 N N . LEU A 1 285 ? -8.834 -0.802 -15.129 1.00 92.69 285 LEU A N 1
ATOM 2244 C CA . LEU A 1 285 ? -9.924 -1.019 -14.170 1.00 92.69 285 LEU A CA 1
ATOM 2245 C C . LEU A 1 285 ? -11.291 -1.076 -14.855 1.00 92.69 285 LEU A C 1
ATOM 2247 O O . LEU A 1 285 ? -12.108 -1.933 -14.526 1.00 92.69 285 LEU A O 1
ATOM 2251 N N . HIS A 1 286 ? -11.536 -0.184 -15.811 1.00 92.56 286 HIS A N 1
ATOM 2252 C CA . HIS A 1 286 ? -12.761 -0.168 -16.597 1.00 92.56 286 HIS A CA 1
ATOM 2253 C C . HIS A 1 286 ? -12.926 -1.470 -17.389 1.00 92.56 286 HIS A C 1
ATOM 2255 O O . HIS A 1 286 ? -13.975 -2.106 -17.315 1.00 92.56 286 HIS A O 1
ATOM 2261 N N . ASP A 1 287 ? -11.884 -1.904 -18.094 1.00 91.00 287 ASP A N 1
ATOM 2262 C CA . ASP A 1 287 ? -11.968 -3.053 -18.996 1.00 91.00 287 ASP A CA 1
ATOM 2263 C C . ASP A 1 287 ? -12.109 -4.384 -18.247 1.00 91.00 287 ASP A C 1
ATOM 2265 O O . ASP A 1 287 ? -12.795 -5.291 -18.718 1.00 91.00 287 ASP A O 1
ATOM 2269 N N . VAL A 1 288 ? -11.485 -4.504 -17.071 1.00 90.38 288 VAL A N 1
ATOM 2270 C CA . VAL A 1 288 ? -11.491 -5.743 -16.276 1.00 90.38 288 VAL A CA 1
ATOM 2271 C C . VAL A 1 288 ? -12.662 -5.796 -15.296 1.00 90.38 288 VAL A C 1
ATOM 2273 O O . VAL A 1 288 ? -13.291 -6.842 -15.145 1.00 90.38 288 VAL A O 1
ATOM 2276 N N . LEU A 1 289 ? -12.955 -4.686 -14.613 1.00 89.94 289 LEU A N 1
ATOM 2277 C CA . LEU A 1 289 ? -13.912 -4.644 -13.500 1.00 89.94 289 LEU A CA 1
ATOM 2278 C C . LEU A 1 289 ? -15.194 -3.872 -13.831 1.00 89.94 289 LEU A C 1
ATOM 2280 O O . LEU A 1 289 ? -16.113 -3.841 -13.016 1.00 89.94 289 LEU A O 1
ATOM 2284 N N . GLY A 1 290 ? -15.282 -3.240 -15.005 1.00 89.75 290 GLY A N 1
ATOM 2285 C CA . GLY A 1 290 ? -16.452 -2.455 -15.406 1.00 89.75 290 GLY A CA 1
ATOM 2286 C C . GLY A 1 290 ? -16.620 -1.145 -14.632 1.00 89.75 290 GLY A C 1
ATOM 2287 O O . GLY A 1 290 ? -17.717 -0.583 -14.625 1.00 89.75 290 GLY A O 1
ATOM 2288 N N . VAL A 1 291 ? -15.560 -0.666 -13.971 1.00 91.25 291 VAL A N 1
ATOM 2289 C CA . VAL A 1 291 ? -15.565 0.584 -13.197 1.00 91.25 291 VAL A CA 1
ATOM 2290 C C . VAL A 1 291 ? -15.815 1.773 -14.116 1.00 91.25 291 VAL A C 1
ATOM 2292 O O . VAL A 1 291 ? -15.100 1.954 -15.101 1.00 91.25 291 VAL A O 1
ATOM 2295 N N . ARG A 1 292 ? -16.788 2.631 -13.787 1.00 92.06 292 ARG A N 1
ATOM 2296 C CA . ARG A 1 292 ? -17.048 3.852 -14.560 1.00 92.06 292 ARG A CA 1
ATOM 2297 C C . ARG A 1 292 ? -16.317 5.041 -13.958 1.00 92.06 292 ARG A C 1
ATOM 2299 O O . ARG A 1 292 ? -16.176 5.148 -12.743 1.00 92.06 292 ARG A O 1
ATOM 2306 N N . MET A 1 293 ? -15.942 5.999 -14.808 1.00 93.44 293 MET A N 1
ATOM 2307 C CA . MET A 1 293 ? -15.321 7.247 -14.346 1.00 93.44 293 MET A CA 1
ATOM 2308 C C . MET A 1 293 ? -16.241 8.015 -13.387 1.00 93.44 293 MET A C 1
ATOM 2310 O O . MET A 1 293 ? -15.784 8.542 -12.381 1.00 93.44 293 MET A O 1
ATOM 2314 N N . SER A 1 294 ? -17.556 7.980 -13.629 1.00 92.38 294 SER A N 1
ATOM 2315 C CA . SER A 1 294 ? -18.545 8.568 -12.721 1.00 92.38 294 SER A CA 1
ATOM 2316 C C . SER A 1 294 ? -18.485 7.982 -11.313 1.00 92.38 294 SER A C 1
ATOM 2318 O O . SER A 1 294 ? -18.749 8.694 -10.348 1.00 92.38 294 SER A O 1
ATOM 2320 N N . ASP A 1 295 ? -18.156 6.695 -11.183 1.00 91.31 295 ASP A N 1
ATOM 2321 C CA . ASP A 1 295 ? -18.078 6.042 -9.880 1.00 91.31 295 ASP A CA 1
ATOM 2322 C C . ASP A 1 295 ? -16.825 6.521 -9.131 1.00 91.31 295 ASP A C 1
ATOM 2324 O O . ASP A 1 295 ? -16.897 6.806 -7.940 1.00 91.31 295 ASP A O 1
ATOM 2328 N N . ILE A 1 296 ? -15.706 6.696 -9.846 1.00 92.00 296 ILE A N 1
ATOM 2329 C CA . ILE A 1 296 ? -14.450 7.252 -9.316 1.00 92.00 296 ILE A CA 1
ATOM 2330 C C . ILE A 1 296 ? -14.650 8.693 -8.831 1.00 92.00 296 ILE A C 1
ATOM 2332 O O . ILE A 1 296 ? -14.359 9.007 -7.678 1.00 92.00 296 ILE A O 1
ATOM 2336 N N . GLU A 1 297 ? -15.194 9.559 -9.688 1.00 91.19 297 GLU A N 1
ATOM 2337 C CA . GLU A 1 297 ? -15.360 10.989 -9.402 1.00 91.19 297 GLU A CA 1
ATOM 2338 C C . GLU A 1 297 ? -16.386 11.259 -8.292 1.00 91.19 297 GLU A C 1
ATOM 2340 O O . GLU A 1 297 ? -16.243 12.207 -7.517 1.00 91.19 297 GLU A O 1
ATOM 2345 N N . SER A 1 298 ? -17.430 10.431 -8.190 1.00 91.81 298 SER A N 1
ATOM 2346 C CA . SER A 1 298 ? -18.490 10.618 -7.192 1.00 91.81 298 SER A CA 1
ATOM 2347 C C . SER A 1 298 ? -18.202 9.963 -5.841 1.00 91.81 298 SER A C 1
ATOM 2349 O O . SER A 1 298 ? -18.897 10.287 -4.872 1.00 91.81 298 SER A O 1
ATOM 2351 N N . TYR A 1 299 ? -17.187 9.095 -5.737 1.00 92.31 299 TYR A N 1
ATOM 2352 C CA . TYR A 1 299 ? -16.902 8.325 -4.522 1.00 92.31 299 TYR A CA 1
ATOM 2353 C C . TYR A 1 299 ? -16.697 9.225 -3.298 1.00 92.31 299 TYR A C 1
ATOM 2355 O O . TYR A 1 299 ? -17.426 9.134 -2.30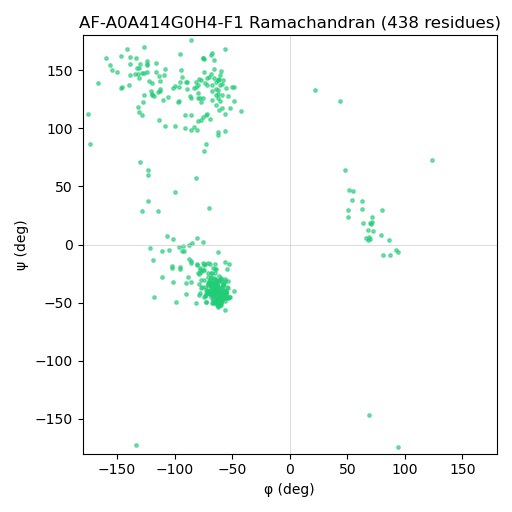9 1.00 92.31 299 TYR A O 1
ATOM 2363 N N . ALA A 1 300 ? -15.748 10.160 -3.384 1.00 92.38 300 ALA A N 1
ATOM 2364 C CA . ALA A 1 300 ? -15.381 11.035 -2.274 1.00 92.38 300 ALA A CA 1
ATOM 2365 C C . ALA A 1 300 ? -16.538 11.938 -1.820 1.00 92.38 300 ALA A C 1
ATOM 2367 O O . ALA A 1 300 ? -16.792 12.082 -0.623 1.00 92.38 300 ALA A O 1
ATOM 2368 N N . VAL A 1 301 ? -17.286 12.500 -2.774 1.00 92.06 301 VAL A N 1
ATOM 2369 C CA . VAL A 1 301 ? -18.473 13.317 -2.487 1.00 92.06 301 VAL A CA 1
ATOM 2370 C C . VAL A 1 301 ? -19.526 12.477 -1.770 1.00 92.06 301 VAL A C 1
ATOM 2372 O O . VAL A 1 301 ? -20.073 12.902 -0.755 1.00 92.06 301 VAL A O 1
ATOM 2375 N N . SER A 1 302 ? -19.761 11.258 -2.242 1.00 90.94 302 SER A N 1
ATOM 2376 C CA . SER A 1 302 ? -20.745 10.357 -1.650 1.00 90.94 302 SER A CA 1
ATOM 2377 C C . SER A 1 302 ? -20.353 9.931 -0.231 1.00 90.94 302 SER A C 1
ATOM 2379 O O . SER A 1 302 ? -21.206 9.916 0.653 1.00 90.94 302 SER A O 1
ATOM 2381 N N . VAL A 1 303 ? -19.066 9.674 0.028 1.00 91.50 303 VAL A N 1
ATOM 2382 C CA . VAL A 1 303 ? -18.554 9.423 1.387 1.00 91.50 303 VAL A CA 1
ATOM 2383 C C . VAL A 1 303 ? -18.748 10.652 2.281 1.00 91.50 303 VAL A C 1
ATOM 2385 O O . VAL A 1 303 ? -19.265 10.522 3.390 1.00 91.50 303 VAL A O 1
ATOM 2388 N N . SER A 1 304 ? -18.421 11.855 1.798 1.00 91.50 304 SER A N 1
ATOM 2389 C CA . SER A 1 304 ? -18.580 13.092 2.581 1.00 91.50 304 SER A CA 1
ATOM 2390 C C . SER A 1 304 ? -20.033 13.390 2.972 1.00 91.50 304 SER A C 1
ATOM 2392 O O . SER A 1 304 ? -20.270 14.013 4.001 1.00 91.50 304 SER A O 1
ATOM 2394 N N . ALA A 1 305 ? -21.009 12.918 2.188 1.00 90.00 305 ALA A N 1
ATOM 2395 C CA . ALA A 1 305 ? -22.433 13.100 2.467 1.00 90.00 305 ALA A CA 1
ATOM 2396 C C . ALA A 1 305 ? -22.954 12.184 3.590 1.00 90.00 305 ALA A C 1
ATOM 2398 O O . ALA A 1 305 ? -23.993 12.471 4.183 1.00 90.00 305 ALA A O 1
ATOM 2399 N N . VAL A 1 306 ? -22.264 11.071 3.856 1.00 88.69 306 VAL A N 1
ATOM 2400 C CA . VAL A 1 306 ? -22.686 10.052 4.830 1.00 88.69 306 VAL A CA 1
ATOM 2401 C C . VAL A 1 306 ? -21.930 10.186 6.152 1.00 88.69 306 VAL A C 1
ATOM 2403 O O . VAL A 1 306 ? -22.488 9.897 7.211 1.00 88.69 306 VAL A O 1
ATOM 2406 N N . VAL A 1 307 ? -20.670 10.623 6.111 1.00 90.19 307 VAL A N 1
ATOM 2407 C CA . VAL A 1 307 ? -19.827 10.733 7.304 1.00 90.19 307 VAL A CA 1
ATOM 2408 C C . VAL A 1 307 ? -20.157 12.002 8.105 1.00 90.19 307 VAL A C 1
ATOM 2410 O O . VAL A 1 307 ? -20.162 13.093 7.536 1.00 90.19 307 VAL A O 1
ATOM 2413 N N . PRO A 1 308 ? -20.368 11.905 9.434 1.00 90.19 308 PRO A N 1
ATOM 2414 C CA . PRO A 1 308 ? -20.557 13.080 10.279 1.00 90.19 308 PRO A CA 1
ATOM 2415 C C . PRO A 1 308 ? -19.309 13.969 10.365 1.00 90.19 308 PRO A C 1
ATOM 2417 O O . PRO A 1 308 ? -18.178 13.490 10.462 1.00 90.19 308 PRO A O 1
ATOM 2420 N N . GLU A 1 309 ? -19.526 15.281 10.419 1.00 92.06 309 GLU A N 1
ATOM 2421 C CA . GLU A 1 309 ? -18.457 16.268 10.571 1.00 92.06 309 GLU A CA 1
ATOM 2422 C C . GLU A 1 309 ? -17.672 16.074 11.881 1.00 92.06 309 GLU A C 1
ATOM 2424 O O . GLU A 1 309 ? -18.244 15.810 12.942 1.00 92.06 309 GLU A O 1
ATOM 2429 N N . GLY A 1 310 ? -16.342 16.185 11.807 1.00 90.00 310 GLY A N 1
ATOM 2430 C CA . GLY A 1 310 ? -15.439 16.045 12.951 1.00 90.00 310 GLY A CA 1
ATOM 2431 C C . GLY A 1 310 ? -15.307 14.626 13.521 1.00 90.00 310 GLY A C 1
ATOM 2432 O O . GLY A 1 310 ? -14.634 14.452 14.540 1.00 90.00 310 GLY A O 1
ATOM 2433 N N . VAL A 1 311 ? -15.922 13.612 12.900 1.00 92.25 311 VAL A N 1
ATOM 2434 C CA . VAL A 1 311 ? -15.801 12.208 13.318 1.00 92.25 311 VAL A CA 1
ATOM 2435 C C . VAL A 1 311 ? -14.726 11.506 12.476 1.00 92.25 311 VAL A C 1
ATOM 2437 O O . VAL A 1 311 ? -14.833 11.498 11.248 1.00 92.25 311 VAL A O 1
ATOM 2440 N N . PRO A 1 312 ? -13.684 10.927 13.103 1.00 94.00 312 PRO A N 1
ATOM 2441 C CA . PRO A 1 312 ? -12.662 10.180 12.395 1.00 94.00 312 PRO A CA 1
ATOM 2442 C C . PRO A 1 312 ? -13.210 8.858 11.859 1.00 94.00 312 PRO A C 1
ATOM 2444 O O . PRO A 1 312 ? -13.999 8.180 12.517 1.00 94.00 312 PRO A O 1
ATOM 2447 N N . PHE A 1 313 ? -12.741 8.464 10.681 1.00 94.06 313 PHE A N 1
ATOM 2448 C CA . PHE A 1 313 ? -13.087 7.197 10.052 1.00 94.06 313 PHE A CA 1
ATOM 2449 C C . PHE A 1 313 ? -11.920 6.630 9.237 1.00 94.06 313 PHE A C 1
ATOM 2451 O O . PHE A 1 313 ? -10.977 7.337 8.875 1.00 94.06 313 PHE A O 1
ATOM 2458 N N . THR A 1 314 ? -11.998 5.339 8.936 1.00 93.56 314 THR A N 1
ATOM 2459 C CA . THR A 1 314 ? -11.113 4.616 8.015 1.00 93.56 314 THR A CA 1
ATOM 2460 C C . THR A 1 314 ? -11.964 3.888 6.979 1.00 93.56 314 THR A C 1
ATOM 2462 O O . THR A 1 314 ? -13.183 3.791 7.127 1.00 93.56 314 THR A O 1
ATOM 2465 N N . ILE A 1 315 ? -11.348 3.332 5.933 1.00 91.44 315 ILE A N 1
ATOM 2466 C CA . ILE A 1 315 ? -12.076 2.476 4.980 1.00 91.44 315 ILE A CA 1
ATOM 2467 C C . ILE A 1 315 ? -12.689 1.261 5.694 1.00 91.44 315 ILE A C 1
ATOM 2469 O O . ILE A 1 315 ? -13.830 0.888 5.420 1.00 91.44 315 ILE A O 1
ATOM 2473 N N . VAL A 1 316 ? -11.976 0.703 6.679 1.00 88.88 316 VAL A N 1
ATOM 2474 C CA . VAL A 1 316 ? -12.469 -0.395 7.521 1.00 88.88 316 VAL A CA 1
ATOM 2475 C C . VAL A 1 316 ? -13.732 0.013 8.280 1.00 88.88 316 VAL A C 1
ATOM 2477 O O . VAL A 1 316 ? -14.735 -0.701 8.223 1.00 88.88 316 VAL A O 1
ATOM 2480 N N . SER A 1 317 ? -13.723 1.167 8.957 1.00 89.81 317 SER A N 1
ATOM 2481 C CA . SER A 1 317 ? -14.891 1.608 9.728 1.00 89.81 317 SER A CA 1
ATOM 2482 C C . SER A 1 317 ? -16.066 2.015 8.837 1.00 89.81 317 SER A C 1
ATOM 2484 O O . SER A 1 317 ? -17.215 1.745 9.187 1.00 89.81 317 SER A O 1
ATOM 2486 N N . LEU A 1 318 ? -15.805 2.571 7.647 1.00 89.38 318 LEU A N 1
ATOM 2487 C CA . LEU A 1 318 ? -16.842 2.842 6.647 1.00 89.38 318 LEU A CA 1
ATOM 2488 C C . LEU A 1 318 ? -17.546 1.564 6.195 1.00 89.38 318 LEU A C 1
ATOM 2490 O O . LEU A 1 318 ? -18.777 1.514 6.193 1.00 89.38 318 LEU A O 1
ATOM 2494 N N . ARG A 1 319 ? -16.781 0.522 5.857 1.00 85.62 319 ARG A N 1
ATOM 2495 C CA . ARG A 1 319 ? -17.327 -0.776 5.434 1.00 85.62 319 ARG A CA 1
ATOM 2496 C C . ARG A 1 319 ? -18.092 -1.485 6.549 1.00 85.62 319 ARG A C 1
ATOM 2498 O O . ARG A 1 319 ? -19.052 -2.193 6.268 1.00 85.62 319 ARG A O 1
ATOM 2505 N N . ALA A 1 320 ? -17.690 -1.289 7.804 1.00 83.50 320 ALA A N 1
ATOM 2506 C CA . ALA A 1 320 ? -18.393 -1.843 8.958 1.00 83.50 320 ALA A CA 1
ATOM 2507 C C . ALA A 1 320 ? -19.688 -1.077 9.296 1.00 83.50 320 ALA A C 1
ATOM 2509 O O . ALA A 1 320 ? -20.667 -1.683 9.730 1.00 83.50 320 ALA A O 1
ATOM 2510 N N . GLY A 1 321 ? -19.686 0.250 9.130 1.00 70.31 321 GLY A N 1
ATOM 2511 C CA . GLY A 1 321 ? -20.761 1.138 9.582 1.00 70.31 321 GLY A CA 1
ATOM 2512 C C . GLY A 1 321 ? -21.812 1.491 8.530 1.00 70.31 321 GLY A C 1
ATOM 2513 O O . GLY A 1 321 ? -22.912 1.909 8.892 1.00 70.31 321 GLY A O 1
ATOM 2514 N N . THR A 1 322 ? -21.515 1.331 7.239 1.00 58.41 322 THR A N 1
ATOM 2515 C CA . THR A 1 322 ? -22.441 1.686 6.155 1.00 58.41 322 THR A CA 1
ATOM 2516 C C . THR A 1 322 ? -22.928 0.447 5.415 1.00 58.41 322 THR A C 1
ATOM 2518 O O . THR A 1 322 ? -22.155 -0.419 5.015 1.00 58.41 322 THR A O 1
ATOM 2521 N N . THR A 1 323 ? -24.242 0.352 5.197 1.00 51.31 323 THR A N 1
ATOM 2522 C CA . THR A 1 323 ? -24.782 -0.539 4.162 1.00 51.31 323 THR A CA 1
ATOM 2523 C C . THR A 1 323 ? -24.459 0.125 2.832 1.00 51.31 323 THR A C 1
ATOM 2525 O O . THR A 1 323 ? -25.229 0.964 2.368 1.00 51.31 323 THR A O 1
ATOM 2528 N N . SER A 1 324 ? -23.268 -0.127 2.289 1.00 54.44 324 SER A N 1
ATOM 2529 C CA . SER A 1 324 ? -22.843 0.598 1.098 1.00 54.44 324 SER A CA 1
ATOM 2530 C C . SER A 1 324 ? -23.775 0.328 -0.086 1.00 54.44 324 SER A C 1
ATOM 2532 O O . SER A 1 324 ? -24.083 -0.815 -0.423 1.00 54.44 324 SER A O 1
ATOM 2534 N N . THR A 1 325 ? -24.223 1.413 -0.714 1.00 53.44 325 THR A N 1
ATOM 2535 C CA . THR A 1 325 ? -25.023 1.422 -1.943 1.00 53.44 325 THR A CA 1
ATOM 2536 C C . THR A 1 325 ? -24.213 1.864 -3.163 1.00 53.44 325 THR A C 1
ATOM 2538 O O . THR A 1 325 ? -24.798 2.102 -4.220 1.00 53.44 325 THR A O 1
ATOM 2541 N N . GLN A 1 326 ? -22.893 2.036 -3.036 1.00 68.00 326 GLN A N 1
ATOM 2542 C CA . GLN A 1 326 ? -22.051 2.521 -4.132 1.00 68.00 326 GLN A CA 1
ATOM 2543 C C . GLN A 1 326 ? -21.511 1.366 -4.977 1.00 68.00 326 GLN A C 1
ATOM 2545 O O . GLN A 1 326 ? -21.086 0.340 -4.451 1.00 68.00 326 GLN A O 1
ATOM 2550 N N . ALA A 1 327 ? -21.487 1.552 -6.300 1.00 73.69 327 ALA A N 1
ATOM 2551 C CA . ALA A 1 327 ? -21.042 0.527 -7.246 1.00 73.69 327 ALA A CA 1
ATOM 2552 C C . ALA A 1 327 ? -19.598 0.059 -6.986 1.00 73.69 327 ALA A C 1
ATOM 2554 O O . ALA A 1 327 ? -19.313 -1.128 -7.123 1.00 73.69 327 ALA A O 1
ATOM 2555 N N . LEU A 1 328 ? -18.710 0.966 -6.554 1.00 83.81 328 LEU A N 1
ATOM 2556 C CA . LEU A 1 328 ? -17.310 0.644 -6.257 1.00 83.81 328 LEU A CA 1
ATOM 2557 C C . LEU A 1 328 ? -17.130 -0.247 -5.031 1.00 83.81 328 LEU A C 1
ATOM 2559 O O . LEU A 1 328 ? -16.167 -1.006 -4.984 1.00 83.81 328 LEU A O 1
ATOM 2563 N N . ASP A 1 329 ? -18.023 -0.187 -4.045 1.00 79.25 329 ASP A N 1
ATOM 2564 C CA . ASP A 1 329 ? -17.858 -0.975 -2.820 1.00 79.25 329 ASP A CA 1
ATOM 2565 C C . ASP A 1 329 ? -18.174 -2.458 -3.049 1.00 79.25 329 ASP A C 1
ATOM 2567 O O . ASP A 1 329 ? -17.648 -3.315 -2.344 1.00 79.25 329 ASP A O 1
ATOM 2571 N N . ALA A 1 330 ? -18.944 -2.779 -4.094 1.00 79.19 330 ALA A N 1
ATOM 2572 C CA . ALA A 1 330 ? -19.206 -4.157 -4.510 1.00 79.19 330 ALA A CA 1
ATOM 2573 C C . ALA A 1 330 ? -17.986 -4.854 -5.144 1.00 79.19 330 ALA A C 1
ATOM 2575 O O . ALA A 1 330 ? -17.991 -6.075 -5.286 1.00 79.19 330 ALA A O 1
ATOM 2576 N N . ILE A 1 331 ? -16.967 -4.092 -5.552 1.00 81.12 331 ILE A N 1
ATOM 2577 C CA . ILE A 1 331 ? -15.775 -4.604 -6.247 1.00 81.12 331 ILE A CA 1
ATOM 2578 C C . ILE A 1 331 ? -14.710 -5.086 -5.243 1.00 81.12 331 ILE A C 1
ATOM 2580 O O . ILE A 1 331 ? -13.824 -5.845 -5.620 1.00 81.12 331 ILE A O 1
ATOM 2584 N N . GLU A 1 332 ? -14.822 -4.696 -3.965 1.00 81.81 332 GLU A N 1
ATOM 2585 C CA . GLU A 1 332 ? -13.910 -5.090 -2.877 1.00 81.81 332 GLU A CA 1
ATOM 2586 C C . GLU A 1 332 ? -12.420 -4.851 -3.201 1.00 81.81 332 GLU A C 1
ATOM 2588 O O . GLU A 1 332 ? -11.571 -5.711 -2.978 1.00 81.81 332 GLU A O 1
ATOM 2593 N N . LEU A 1 333 ? -12.079 -3.666 -3.722 1.00 88.69 333 LEU A N 1
ATOM 2594 C CA . LEU A 1 333 ? -10.680 -3.291 -3.974 1.00 88.69 333 LEU A CA 1
ATOM 2595 C C . LEU A 1 333 ? -9.884 -3.119 -2.655 1.00 88.69 333 LEU A C 1
ATOM 2597 O O . LEU A 1 333 ? -10.483 -2.992 -1.577 1.00 88.69 333 LEU A O 1
ATOM 2601 N N . PRO A 1 334 ? -8.538 -3.079 -2.696 1.00 88.69 334 PRO A N 1
ATOM 2602 C CA . PRO A 1 334 ? -7.740 -2.847 -1.493 1.00 88.69 334 PRO A CA 1
ATOM 2603 C C . PRO A 1 334 ? -8.067 -1.505 -0.830 1.00 88.69 334 PRO A C 1
ATOM 2605 O O . PRO A 1 334 ? -8.382 -0.529 -1.508 1.00 88.69 334 PRO A O 1
ATOM 2608 N N . ASP A 1 335 ? -7.936 -1.412 0.495 1.00 89.81 335 ASP A N 1
ATOM 2609 C CA . ASP A 1 335 ? -8.260 -0.185 1.242 1.00 89.81 335 ASP A CA 1
ATOM 2610 C C . ASP A 1 335 ? -7.490 1.031 0.710 1.00 89.81 335 ASP A C 1
ATOM 2612 O O . ASP A 1 335 ? -8.077 2.094 0.514 1.00 89.81 335 ASP A O 1
ATOM 2616 N N . SER A 1 336 ? -6.209 0.849 0.369 1.00 90.44 336 SER A N 1
ATOM 2617 C CA . SER A 1 336 ? -5.358 1.893 -0.213 1.00 90.44 336 SER A CA 1
ATOM 2618 C C . SER A 1 336 ? -5.925 2.507 -1.493 1.00 90.44 336 SER A C 1
ATOM 2620 O O . SER A 1 336 ? -5.682 3.686 -1.750 1.00 90.44 336 SER A O 1
ATOM 2622 N N . PHE A 1 337 ? -6.703 1.754 -2.274 1.00 93.31 337 PHE A N 1
ATOM 2623 C CA . PHE A 1 337 ? -7.386 2.288 -3.447 1.00 93.31 337 PHE A CA 1
ATOM 2624 C C . PHE A 1 337 ? -8.387 3.375 -3.052 1.00 93.31 337 PHE A C 1
ATOM 2626 O O . PHE A 1 337 ? -8.302 4.512 -3.522 1.00 93.31 337 PHE A O 1
ATOM 2633 N N . TYR A 1 338 ? -9.285 3.059 -2.121 1.00 92.50 338 TYR A N 1
ATOM 2634 C CA . TYR A 1 338 ? -10.296 3.998 -1.643 1.00 92.50 338 TYR A CA 1
ATOM 2635 C C . TYR A 1 338 ? -9.670 5.147 -0.850 1.00 92.50 338 TYR A C 1
ATOM 2637 O O . TYR A 1 338 ? -10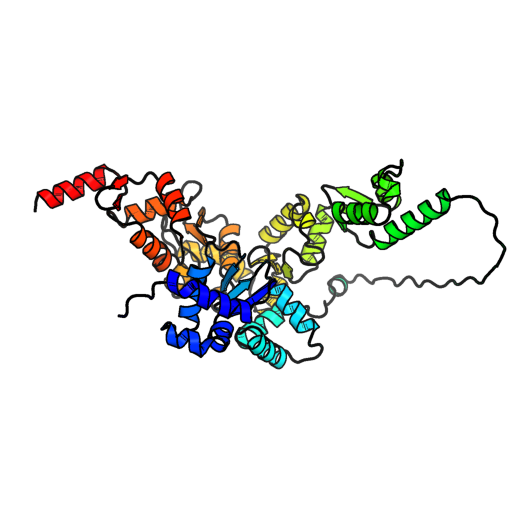.062 6.298 -1.029 1.00 92.50 338 TYR A O 1
ATOM 2645 N N . GLU A 1 339 ? -8.645 4.872 -0.038 1.00 93.00 339 GLU A N 1
ATOM 2646 C CA . GLU A 1 339 ? -7.853 5.915 0.622 1.00 93.00 339 GLU A CA 1
ATOM 2647 C C . GLU A 1 339 ? -7.271 6.903 -0.400 1.00 93.00 339 GLU A C 1
ATOM 2649 O O . GLU A 1 339 ? -7.304 8.113 -0.175 1.00 93.00 339 GLU A O 1
ATOM 2654 N N . GLY A 1 340 ? -6.771 6.399 -1.533 1.00 91.69 340 GLY A N 1
ATOM 2655 C CA . GLY A 1 340 ? -6.236 7.205 -2.626 1.00 91.69 340 GLY A CA 1
ATOM 2656 C C . GLY A 1 340 ? -7.280 8.113 -3.278 1.00 91.69 340 GLY A C 1
ATOM 2657 O O . GLY A 1 340 ? -6.953 9.257 -3.596 1.00 91.69 340 GLY A O 1
ATOM 2658 N N . LEU A 1 341 ? -8.523 7.640 -3.430 1.00 92.88 341 LEU A N 1
ATOM 2659 C CA . LEU A 1 341 ? -9.640 8.445 -3.941 1.00 92.88 341 LEU A CA 1
ATOM 2660 C C . LEU A 1 341 ? -10.035 9.562 -2.968 1.00 92.88 341 LEU A C 1
ATOM 2662 O O . LEU A 1 341 ? -10.242 10.706 -3.376 1.00 92.88 341 LEU A O 1
ATOM 2666 N N . LEU A 1 342 ? -10.107 9.253 -1.670 1.00 92.69 342 LEU A N 1
ATOM 2667 C CA . LEU A 1 342 ? -10.421 10.251 -0.645 1.00 92.69 342 LEU A CA 1
ATOM 2668 C C . LEU A 1 342 ? -9.324 11.321 -0.553 1.00 92.69 342 LEU A C 1
ATOM 2670 O O . LEU A 1 342 ? -9.637 12.509 -0.492 1.00 92.69 342 LEU A O 1
ATOM 2674 N N . ASP A 1 343 ? -8.052 10.915 -0.594 1.00 90.06 343 ASP A N 1
ATOM 2675 C CA . ASP A 1 343 ? -6.886 11.809 -0.549 1.00 90.06 343 ASP A CA 1
ATOM 2676 C C . ASP A 1 343 ? -6.840 12.759 -1.760 1.00 90.06 343 ASP A C 1
ATOM 2678 O O . ASP A 1 343 ? -6.603 13.954 -1.592 1.00 90.06 343 ASP A O 1
ATOM 2682 N N . ALA A 1 344 ? -7.144 12.259 -2.964 1.00 88.06 344 ALA A N 1
ATOM 2683 C CA . ALA A 1 344 ? -7.152 13.060 -4.192 1.00 88.06 344 ALA A CA 1
ATOM 2684 C C . ALA A 1 344 ? -8.278 14.111 -4.232 1.00 88.06 344 ALA A C 1
ATOM 2686 O O . ALA A 1 344 ? -8.125 15.158 -4.854 1.00 88.06 344 ALA A O 1
ATOM 2687 N N . SER A 1 345 ? -9.397 13.865 -3.543 1.00 88.88 345 SER A N 1
ATOM 2688 C CA . SER A 1 345 ? -10.564 14.758 -3.581 1.00 88.88 345 SER A CA 1
ATOM 2689 C C . SER A 1 345 ? -10.345 16.124 -2.922 1.00 88.88 345 SER A C 1
ATOM 2691 O O . SER A 1 345 ? -11.070 17.075 -3.210 1.00 88.88 345 SER A O 1
ATOM 2693 N N . GLY A 1 346 ? -9.404 16.217 -1.976 1.00 87.94 346 GLY A N 1
ATOM 2694 C CA . GLY A 1 346 ? -9.211 17.409 -1.146 1.00 87.94 346 GLY A CA 1
ATOM 2695 C C . GLY A 1 346 ? -10.365 17.729 -0.181 1.00 87.94 346 GLY A C 1
ATOM 2696 O O . GLY A 1 346 ? -10.313 18.758 0.489 1.00 87.94 346 GLY A O 1
ATOM 2697 N N . LEU A 1 347 ? -11.390 16.871 -0.077 1.00 90.88 347 LEU A N 1
ATOM 2698 C CA . LEU A 1 347 ? -12.561 17.081 0.790 1.00 90.88 347 LEU A CA 1
ATOM 2699 C C . LEU A 1 347 ? -12.314 16.711 2.261 1.00 90.88 347 LEU A C 1
ATOM 2701 O O . LEU A 1 347 ? -13.090 17.098 3.135 1.00 90.88 347 LEU A O 1
ATOM 2705 N N . PHE A 1 348 ? -11.257 15.946 2.538 1.00 92.81 348 PHE A N 1
ATOM 2706 C CA . PHE A 1 348 ? -10.999 15.356 3.848 1.00 92.81 348 PHE A CA 1
ATOM 2707 C C . PHE A 1 348 ? -9.646 15.790 4.401 1.00 92.81 348 PHE A C 1
ATOM 2709 O O . PHE A 1 348 ? -8.634 15.796 3.697 1.00 92.81 348 PHE A O 1
ATOM 2716 N N . SER A 1 349 ? -9.608 16.046 5.704 1.00 93.50 349 SER A N 1
ATOM 2717 C CA . SER A 1 349 ? -8.355 16.084 6.452 1.00 93.50 349 SER A CA 1
ATOM 2718 C C . SER A 1 349 ? -7.956 14.652 6.801 1.00 93.50 349 SER A C 1
ATOM 2720 O O . SER A 1 349 ? -8.815 13.844 7.152 1.00 93.50 349 SER A O 1
ATOM 2722 N N . SER A 1 350 ? -6.666 14.315 6.713 1.00 93.56 350 SER A N 1
ATOM 2723 C CA . SER A 1 350 ? -6.193 12.965 7.037 1.00 93.56 350 SER A CA 1
ATOM 2724 C C . SER A 1 350 ? -4.883 12.950 7.819 1.00 93.56 350 SER A C 1
ATOM 2726 O O . SER A 1 350 ? -4.082 13.884 7.750 1.00 93.56 350 SER A O 1
ATOM 2728 N N . CYS A 1 351 ? -4.662 11.869 8.567 1.00 93.06 351 CYS A N 1
ATOM 2729 C CA . CYS A 1 351 ? -3.378 11.531 9.174 1.00 93.06 351 CYS A CA 1
ATOM 2730 C C . CYS A 1 351 ? -3.098 10.030 9.053 1.00 93.06 351 CYS A C 1
ATOM 2732 O O . CYS A 1 351 ? -4.017 9.237 8.866 1.00 93.06 351 CYS A O 1
ATOM 2734 N N . ILE A 1 352 ? -1.837 9.630 9.213 1.00 90.75 352 ILE A N 1
ATOM 2735 C CA . ILE A 1 352 ? -1.448 8.217 9.256 1.00 90.75 352 ILE A CA 1
ATOM 2736 C C . ILE A 1 352 ? -1.116 7.848 10.702 1.00 90.75 352 ILE A C 1
ATOM 2738 O O . ILE A 1 352 ? -0.279 8.499 11.330 1.00 90.75 352 ILE A O 1
ATOM 2742 N N . LEU A 1 353 ? -1.743 6.790 11.215 1.00 88.50 353 LEU A N 1
ATOM 2743 C CA . LEU A 1 353 ? -1.417 6.188 12.505 1.00 88.50 353 LEU A CA 1
ATOM 2744 C C . LEU A 1 353 ? -1.184 4.693 12.306 1.00 88.50 353 LEU A C 1
ATOM 2746 O O . LEU A 1 353 ? -2.056 3.983 11.819 1.00 88.50 353 LEU A O 1
ATOM 2750 N N . ALA A 1 354 ? 0.003 4.216 12.692 1.00 83.38 354 ALA A N 1
ATOM 2751 C CA . ALA A 1 354 ? 0.364 2.799 12.593 1.00 83.38 354 ALA A CA 1
ATOM 2752 C C . ALA A 1 354 ? 0.177 2.220 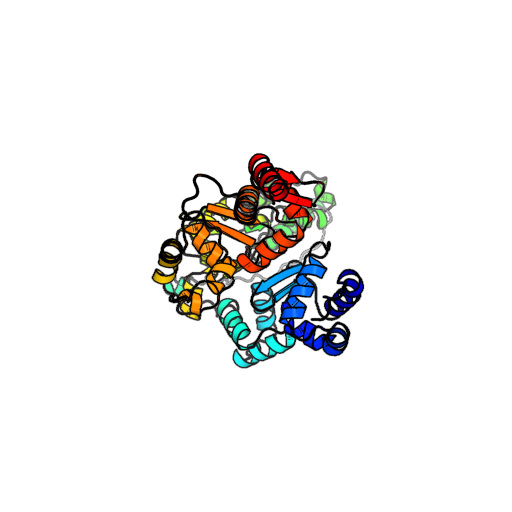11.168 1.00 83.38 354 ALA A C 1
ATOM 2754 O O . ALA A 1 354 ? -0.262 1.087 11.000 1.00 83.38 354 ALA A O 1
ATOM 2755 N N . GLY A 1 355 ? 0.494 3.022 10.144 1.00 81.06 355 GLY A N 1
ATOM 2756 C CA . GLY A 1 355 ? 0.375 2.645 8.730 1.00 81.06 355 GLY A CA 1
ATOM 2757 C C . GLY A 1 355 ? -1.035 2.753 8.143 1.00 81.06 355 GLY A C 1
ATOM 2758 O O . GLY A 1 355 ? -1.171 2.669 6.930 1.00 81.06 355 GLY A O 1
ATOM 2759 N N . VAL A 1 356 ? -2.060 2.996 8.964 1.00 87.44 356 VAL A N 1
ATOM 2760 C CA . VAL A 1 356 ? -3.449 3.158 8.515 1.00 87.44 356 VAL A CA 1
ATOM 2761 C C . VAL A 1 356 ? -3.768 4.638 8.359 1.00 87.44 356 VAL A C 1
ATOM 2763 O O . VAL A 1 356 ? -3.424 5.449 9.230 1.00 87.44 356 VAL A O 1
ATOM 2766 N N . ARG A 1 357 ? -4.430 5.006 7.259 1.00 92.00 357 ARG A N 1
ATOM 2767 C CA . ARG A 1 357 ? -4.878 6.378 7.043 1.00 92.00 357 ARG A CA 1
ATOM 2768 C C . ARG A 1 357 ? -6.250 6.593 7.675 1.00 92.00 357 ARG A C 1
ATOM 2770 O O . ARG A 1 357 ? -7.196 5.854 7.425 1.00 92.00 357 ARG A O 1
ATOM 2777 N N . VAL A 1 358 ? -6.346 7.636 8.489 1.00 94.94 358 VAL A N 1
ATOM 2778 C CA . VAL A 1 358 ? -7.579 8.061 9.157 1.00 94.94 358 VAL A CA 1
ATOM 2779 C C . VAL A 1 358 ? -7.993 9.407 8.583 1.00 94.94 358 VAL A C 1
ATOM 2781 O O . VAL A 1 358 ? -7.152 10.298 8.442 1.00 94.94 358 VAL A O 1
ATOM 2784 N N . PHE A 1 359 ? -9.272 9.544 8.258 1.00 95.00 359 PHE A N 1
ATOM 2785 C CA . PHE A 1 359 ? -9.869 10.722 7.637 1.00 95.00 359 PHE A CA 1
ATOM 2786 C C . PHE A 1 359 ? -10.902 11.364 8.557 1.00 95.00 359 PHE A C 1
ATOM 2788 O O . PHE A 1 359 ? -11.485 10.692 9.403 1.00 95.00 359 PHE A O 1
ATOM 2795 N N . ALA A 1 360 ? -11.162 12.652 8.357 1.00 94.19 360 ALA A N 1
ATOM 2796 C CA . ALA A 1 360 ? -12.283 13.365 8.952 1.00 94.19 360 ALA A CA 1
ATOM 2797 C C . ALA A 1 360 ? -12.744 14.510 8.036 1.00 94.19 360 ALA A C 1
ATOM 2799 O O . ALA A 1 360 ? -11.944 15.119 7.318 1.00 94.19 360 ALA A O 1
ATOM 2800 N N . VAL A 1 361 ? -14.044 14.806 8.079 1.00 92.50 361 VAL A N 1
ATOM 2801 C CA . VAL A 1 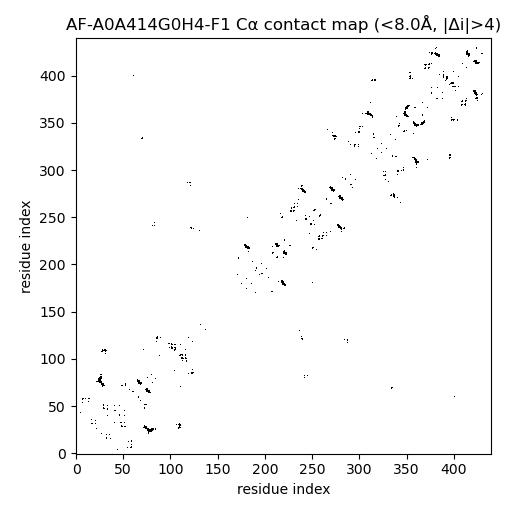361 ? -14.680 15.914 7.345 1.00 92.50 361 VAL A CA 1
ATOM 2802 C C . VAL A 1 361 ? -14.743 17.160 8.231 1.00 92.50 361 VAL A C 1
ATOM 2804 O O . VAL A 1 361 ? -14.962 17.042 9.436 1.00 92.50 361 VAL A O 1
ATOM 2807 N N . GLY A 1 362 ? -14.573 18.345 7.636 1.00 86.12 362 GLY A N 1
ATOM 2808 C CA . GLY A 1 362 ? -14.835 19.641 8.286 1.00 86.12 362 GLY A CA 1
ATOM 2809 C C . GLY A 1 362 ? -13.858 20.038 9.395 1.00 86.12 362 GLY A C 1
ATOM 2810 O O . GLY A 1 362 ? -14.152 20.908 10.208 1.00 86.12 362 GLY A O 1
ATOM 2811 N N . LEU A 1 363 ? -12.672 19.424 9.446 1.00 84.94 363 LEU A N 1
ATOM 2812 C CA . LEU A 1 363 ? -11.629 19.869 10.367 1.00 84.94 363 LEU A CA 1
ATOM 2813 C C . LEU A 1 363 ? -10.922 21.116 9.838 1.00 84.94 363 LEU A C 1
ATOM 2815 O O . LEU A 1 363 ? -10.350 21.107 8.747 1.00 84.94 363 LEU A O 1
ATOM 2819 N N . GLU A 1 364 ? -10.879 22.160 10.663 1.00 74.06 364 GLU A N 1
ATOM 2820 C CA . GLU A 1 364 ? -10.017 23.311 10.423 1.00 74.06 364 GLU A CA 1
ATOM 2821 C C . GLU A 1 364 ? -8.549 22.924 10.669 1.00 74.06 364 GLU A C 1
ATOM 2823 O O . GLU A 1 364 ? -8.121 22.660 11.793 1.00 74.06 364 GLU A O 1
ATOM 2828 N N . GLY A 1 365 ? -7.754 22.894 9.597 1.00 71.25 365 GLY A N 1
ATOM 2829 C CA . GLY A 1 365 ? -6.320 22.607 9.654 1.00 71.25 365 GLY A CA 1
ATOM 2830 C C . GLY A 1 365 ? -5.952 21.138 9.420 1.00 71.25 365 GLY A C 1
ATOM 2831 O O . GLY A 1 365 ? -6.770 20.302 9.041 1.00 71.25 365 GLY A O 1
ATOM 2832 N N . ARG A 1 366 ? -4.660 20.823 9.588 1.00 76.62 366 ARG A N 1
ATOM 2833 C CA . ARG A 1 366 ? -4.141 19.469 9.348 1.00 76.62 366 ARG A CA 1
ATOM 2834 C C . ARG A 1 366 ? -4.502 18.546 10.508 1.00 76.62 366 ARG A C 1
ATOM 2836 O O . ARG A 1 366 ? -4.094 18.783 11.643 1.00 76.62 366 ARG A O 1
ATOM 2843 N N . MET A 1 367 ? -5.191 17.455 10.193 1.00 88.12 367 MET A N 1
ATOM 2844 C CA . MET A 1 367 ? -5.403 16.353 11.124 1.00 88.12 367 MET A CA 1
ATOM 2845 C C . MET A 1 367 ? -4.061 15.695 11.476 1.00 88.12 367 MET A C 1
ATOM 2847 O O . MET A 1 367 ? -3.185 15.526 10.627 1.00 88.12 367 MET A O 1
ATOM 2851 N N . SER A 1 368 ? -3.885 15.327 12.743 1.00 90.81 368 SER A N 1
ATOM 2852 C CA . SER A 1 368 ? -2.683 14.649 13.238 1.00 90.81 368 SER A CA 1
ATOM 2853 C C . SER A 1 368 ? -3.059 13.463 14.122 1.00 90.81 368 SER A C 1
ATOM 2855 O O . SER A 1 368 ? -4.158 13.421 14.674 1.00 90.81 368 SER A O 1
ATOM 2857 N N . ALA A 1 369 ? -2.127 12.524 14.314 1.00 90.69 369 ALA A N 1
ATOM 2858 C CA . ALA A 1 369 ? -2.315 11.410 15.247 1.00 90.69 369 ALA A CA 1
ATOM 2859 C C . ALA A 1 369 ? -2.616 11.896 16.680 1.00 90.69 369 ALA A C 1
ATOM 2861 O O . ALA A 1 369 ? -3.396 11.281 17.399 1.00 90.69 369 ALA A O 1
ATOM 2862 N N . ASN A 1 370 ? -2.047 13.038 17.067 1.00 91.12 370 ASN A N 1
ATOM 2863 C CA . ASN A 1 370 ? -2.261 13.670 18.366 1.00 91.12 370 ASN A CA 1
ATOM 2864 C C . ASN A 1 370 ? -3.710 14.148 18.521 1.00 91.12 370 ASN A C 1
ATOM 2866 O O . ASN A 1 370 ? -4.327 13.927 19.559 1.00 91.12 370 ASN A O 1
ATOM 2870 N N . TRP A 1 371 ? -4.257 14.769 17.469 1.00 92.56 371 TRP A N 1
ATOM 2871 C CA . TRP A 1 371 ? -5.661 15.176 17.430 1.00 92.56 371 TRP A CA 1
ATOM 2872 C C . TRP A 1 371 ? -6.586 13.963 17.557 1.00 92.56 371 TRP A C 1
ATOM 2874 O O . TRP A 1 371 ? -7.517 13.996 18.354 1.00 92.56 371 TRP A O 1
ATOM 2884 N N . LEU A 1 372 ? -6.292 12.875 16.835 1.00 93.50 372 LEU A N 1
ATOM 2885 C CA . LEU A 1 372 ? -7.079 11.640 16.894 1.00 93.50 372 LEU A CA 1
ATOM 2886 C C . LEU A 1 372 ? -7.103 11.043 18.309 1.00 93.50 372 LEU A C 1
ATOM 2888 O O . LEU A 1 372 ? -8.162 10.656 18.799 1.00 93.50 372 LEU A O 1
ATOM 2892 N N . VAL A 1 373 ? -5.949 10.998 18.982 1.00 92.69 373 VAL A N 1
ATOM 2893 C CA . VAL A 1 373 ? -5.864 10.530 20.373 1.00 92.69 373 VAL A CA 1
ATOM 2894 C C . VAL A 1 373 ? -6.662 11.435 21.309 1.00 92.69 373 VAL A C 1
ATOM 2896 O O . VAL A 1 373 ? -7.455 10.930 22.100 1.00 92.69 373 VAL A O 1
ATOM 2899 N N . GLY A 1 374 ? -6.511 12.757 21.194 1.00 91.81 374 GLY A N 1
ATOM 2900 C CA . GLY A 1 374 ? -7.287 13.708 21.993 1.00 91.81 374 GLY A CA 1
ATOM 2901 C C . GLY A 1 374 ? -8.797 13.560 21.778 1.00 91.81 374 GLY A C 1
ATOM 2902 O O . GLY A 1 374 ? -9.561 13.568 22.742 1.00 91.81 374 GLY A O 1
ATOM 2903 N N . TRP A 1 375 ? -9.224 13.344 20.530 1.00 92.81 375 TRP A N 1
ATOM 2904 C CA . TRP A 1 375 ? -10.620 13.079 20.182 1.00 92.81 375 TRP A CA 1
ATOM 2905 C C . TRP A 1 375 ? -11.147 11.813 20.870 1.00 92.81 375 TRP A C 1
ATOM 2907 O O . TRP A 1 375 ? -12.195 11.870 21.514 1.00 92.81 375 TRP A O 1
ATOM 2917 N N . LEU A 1 376 ? -10.405 10.700 20.814 1.00 93.44 376 LEU A N 1
ATOM 2918 C CA . LEU A 1 376 ? -10.799 9.443 21.465 1.00 93.44 376 LEU A CA 1
ATOM 2919 C C . LEU A 1 376 ? -10.912 9.600 22.984 1.00 93.44 376 LEU A C 1
ATOM 2921 O O . LEU A 1 376 ? -11.932 9.238 23.566 1.00 93.44 376 LEU A O 1
ATOM 2925 N N . VAL A 1 377 ? -9.903 10.194 23.625 1.00 94.06 377 VAL A N 1
ATOM 2926 C CA . VAL A 1 377 ? -9.903 10.407 25.081 1.00 94.06 377 VAL A CA 1
ATOM 2927 C C . VAL A 1 377 ? -11.061 11.317 25.507 1.00 94.06 377 VAL A C 1
ATOM 2929 O O . VAL A 1 377 ? -11.719 11.040 26.501 1.00 94.06 377 VAL A O 1
ATOM 2932 N N . SER A 1 378 ? -11.398 12.346 24.722 1.00 92.50 378 SER A N 1
ATOM 2933 C CA . SER A 1 378 ? -12.532 13.234 25.037 1.00 92.50 378 SER A CA 1
ATOM 2934 C C . SER A 1 378 ? -13.905 12.552 25.015 1.00 92.50 378 SER A C 1
ATOM 2936 O O . SER A 1 378 ? -14.860 13.053 25.607 1.00 92.50 378 SER A O 1
ATOM 2938 N N . ARG A 1 379 ? -14.027 11.412 24.324 1.00 91.75 379 ARG A N 1
ATOM 2939 C CA . ARG A 1 379 ? -15.260 10.610 24.275 1.00 91.75 379 ARG A CA 1
ATOM 2940 C C . ARG A 1 379 ? -15.274 9.482 25.299 1.00 91.75 379 ARG A C 1
ATOM 2942 O O . ARG A 1 379 ? -16.347 8.999 25.653 1.00 91.75 379 ARG A O 1
ATOM 2949 N N . HIS A 1 380 ? -14.097 9.088 25.767 1.00 91.75 380 HIS A N 1
ATOM 2950 C CA . HIS A 1 380 ? -13.880 8.007 26.713 1.00 91.75 380 HIS A CA 1
ATOM 2951 C C . HIS A 1 380 ? -12.984 8.526 27.842 1.00 91.75 380 HIS A C 1
ATOM 2953 O O . HIS A 1 380 ? -11.806 8.192 27.918 1.00 91.75 380 HIS A O 1
ATOM 2959 N N . GLU A 1 381 ? -13.534 9.392 28.693 1.00 91.75 381 GLU A N 1
ATOM 2960 C CA . GLU A 1 381 ? -12.813 9.911 29.860 1.00 91.75 381 GLU A CA 1
ATOM 2961 C C . GLU A 1 381 ? -12.444 8.762 30.812 1.00 91.75 381 GLU A C 1
ATOM 2963 O O . GLU A 1 381 ? -13.215 7.810 30.962 1.00 91.75 381 GLU A O 1
ATOM 2968 N N . GLY A 1 382 ? -11.262 8.830 31.428 1.00 90.38 382 GLY A N 1
ATOM 2969 C CA . GLY A 1 382 ? -10.763 7.765 32.302 1.00 90.38 382 GLY A CA 1
ATOM 2970 C C . GLY A 1 382 ? -10.355 6.500 31.540 1.00 90.38 382 GLY A C 1
ATOM 2971 O O . GLY A 1 382 ? -10.354 5.401 32.095 1.00 90.38 382 GLY A O 1
ATOM 2972 N N . VAL A 1 383 ? -10.020 6.617 30.251 1.00 92.50 383 VAL A N 1
ATOM 2973 C CA . VAL A 1 383 ? -9.604 5.472 29.434 1.00 92.50 383 VAL A CA 1
ATOM 2974 C C . VAL A 1 383 ? -8.146 5.109 29.702 1.00 92.50 383 VAL A C 1
ATOM 2976 O O . VAL A 1 383 ? -7.245 5.933 29.563 1.00 92.50 383 VAL A O 1
ATOM 2979 N N . GLY A 1 384 ? -7.896 3.848 30.049 1.00 90.25 384 GLY A N 1
ATOM 2980 C CA . GLY A 1 384 ? -6.541 3.304 30.141 1.00 90.25 384 GLY A CA 1
ATOM 2981 C C . GLY A 1 384 ? -5.919 3.052 28.765 1.00 90.25 384 GLY A C 1
ATOM 2982 O O . GLY A 1 384 ? -6.614 2.869 27.760 1.00 90.25 384 GLY A O 1
ATOM 2983 N N . ARG A 1 385 ? -4.590 2.963 28.704 1.00 89.44 385 ARG A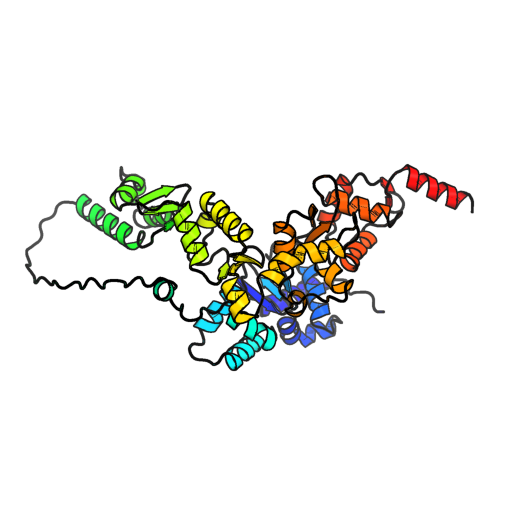 N 1
ATOM 2984 C CA . ARG A 1 385 ? -3.846 2.772 27.444 1.00 89.44 385 ARG A CA 1
ATOM 2985 C C . ARG A 1 385 ? -4.302 1.556 26.629 1.00 89.44 385 ARG A C 1
ATOM 2987 O O . ARG A 1 385 ? -4.505 1.658 25.420 1.00 89.44 385 ARG A O 1
ATOM 2994 N N . ASP A 1 386 ? -4.487 0.414 27.284 1.00 86.56 386 ASP A N 1
ATOM 2995 C CA . ASP A 1 386 ? -4.872 -0.838 26.619 1.00 86.56 386 ASP A CA 1
ATOM 2996 C C . ASP A 1 386 ? -6.325 -0.789 26.119 1.00 86.56 386 ASP A C 1
ATOM 2998 O O . ASP A 1 386 ? -6.691 -1.437 25.136 1.00 86.56 386 ASP A O 1
ATOM 3002 N N . ALA A 1 387 ? -7.180 -0.001 26.778 1.00 88.88 387 ALA A N 1
ATOM 3003 C CA . ALA A 1 387 ? -8.526 0.278 26.293 1.00 88.88 387 ALA A CA 1
ATOM 3004 C C . ALA A 1 387 ? -8.488 1.194 25.063 1.00 88.88 387 ALA A C 1
ATOM 3006 O O . ALA A 1 387 ? -9.188 0.918 24.095 1.00 88.88 387 ALA A O 1
ATOM 3007 N N . LEU A 1 388 ? -7.610 2.199 25.035 1.00 90.75 388 LEU A N 1
ATOM 3008 C CA . LEU A 1 388 ? -7.430 3.066 23.868 1.00 90.75 388 LEU A CA 1
ATOM 3009 C C . LEU A 1 388 ? -6.932 2.293 22.634 1.00 90.75 388 LEU A C 1
ATOM 3011 O O . LEU A 1 388 ? -7.405 2.529 21.524 1.00 90.75 388 LEU A O 1
ATOM 3015 N N . GLN A 1 389 ? -6.032 1.319 22.815 1.00 89.31 389 GLN A N 1
ATOM 3016 C CA . GLN A 1 389 ? -5.623 0.412 21.732 1.00 89.31 389 GLN A CA 1
ATOM 3017 C C . GLN A 1 389 ? -6.780 -0.431 21.198 1.00 89.31 389 GLN A C 1
ATOM 3019 O O . GLN A 1 389 ? -6.866 -0.659 19.990 1.00 89.31 389 GLN A O 1
ATOM 3024 N N . ARG A 1 390 ? -7.657 -0.908 22.088 1.00 87.75 390 ARG A N 1
ATOM 3025 C CA . ARG A 1 390 ? -8.860 -1.645 21.692 1.00 87.75 390 ARG A CA 1
ATOM 3026 C C . ARG A 1 390 ? -9.831 -0.749 20.937 1.00 87.75 390 ARG A C 1
ATOM 3028 O O . ARG A 1 390 ? -10.247 -1.143 19.863 1.00 87.75 390 ARG A O 1
ATOM 3035 N N . LEU A 1 391 ? -10.087 0.474 21.403 1.00 91.38 391 LEU A N 1
ATOM 3036 C CA . LEU A 1 391 ? -10.939 1.435 20.690 1.00 91.38 391 LEU A CA 1
ATOM 3037 C C . LEU A 1 391 ? -10.412 1.730 19.278 1.00 91.38 391 LEU A C 1
ATOM 3039 O O . LEU A 1 391 ? -11.160 1.645 18.312 1.00 91.38 391 LEU A O 1
ATOM 3043 N N . LEU A 1 392 ? -9.108 1.989 19.130 1.00 92.00 392 LEU A N 1
ATOM 3044 C CA . LEU A 1 392 ? -8.484 2.194 17.816 1.00 92.00 392 LEU A CA 1
ATOM 3045 C C . LEU A 1 392 ? -8.689 0.998 16.876 1.00 92.00 392 LEU A C 1
ATOM 3047 O O . LEU A 1 392 ? -8.955 1.178 15.688 1.00 92.00 392 LEU A O 1
ATOM 3051 N N . ARG A 1 393 ? -8.578 -0.222 17.399 1.00 89.44 393 ARG A N 1
ATOM 3052 C CA . ARG A 1 393 ? -8.760 -1.450 16.624 1.00 89.44 393 ARG A CA 1
ATOM 3053 C C . ARG A 1 393 ? -10.224 -1.695 16.276 1.00 89.44 393 ARG A C 1
ATOM 3055 O O . ARG A 1 393 ? -10.527 -1.955 15.119 1.00 89.44 393 ARG A O 1
ATOM 3062 N N . ASP A 1 394 ? -11.097 -1.614 17.266 1.00 87.50 394 ASP A N 1
ATOM 3063 C CA . ASP A 1 394 ? -12.490 -2.029 17.163 1.00 87.50 394 ASP A CA 1
ATOM 3064 C C . ASP A 1 394 ? -13.320 -0.989 16.398 1.00 87.50 394 ASP A C 1
ATOM 3066 O O . ASP A 1 394 ? -14.173 -1.358 15.595 1.00 87.50 394 ASP A O 1
ATOM 3070 N N . GLU A 1 395 ? -13.046 0.306 16.593 1.00 89.38 395 GLU A N 1
ATOM 3071 C CA . GLU A 1 395 ? -13.793 1.385 15.935 1.00 89.38 395 GLU A CA 1
ATOM 3072 C C . GLU A 1 395 ? -13.189 1.805 14.594 1.00 89.38 395 GLU A C 1
ATOM 3074 O O . GLU A 1 395 ? -13.924 2.198 13.689 1.00 89.38 395 GLU A O 1
ATOM 3079 N N . LEU A 1 396 ? -11.860 1.743 14.447 1.00 90.75 396 LEU A N 1
ATOM 3080 C CA . LEU A 1 396 ? -11.156 2.281 13.276 1.00 90.75 396 LEU A CA 1
ATOM 3081 C C . LEU A 1 396 ? -10.328 1.238 12.514 1.00 90.75 396 LEU A C 1
ATOM 3083 O O . LEU A 1 396 ? -9.734 1.571 11.490 1.00 90.75 396 LEU A O 1
ATOM 3087 N N . GLY A 1 397 ? -10.250 -0.013 12.972 1.00 88.62 397 GLY A N 1
ATOM 3088 C CA . GLY A 1 397 ? -9.381 -1.025 12.357 1.00 88.62 397 GLY A CA 1
ATOM 3089 C C . GLY A 1 397 ? -7.884 -0.742 12.538 1.00 88.62 397 GLY A C 1
ATOM 3090 O O . GLY A 1 397 ? -7.043 -1.366 11.889 1.00 88.62 397 GLY A O 1
ATOM 3091 N N . VAL A 1 398 ? -7.515 0.201 13.410 1.00 89.06 398 VAL A N 1
ATOM 3092 C CA . VAL A 1 398 ? -6.128 0.618 13.620 1.00 89.06 398 VAL A CA 1
ATOM 3093 C C . VAL A 1 398 ? -5.509 -0.229 14.725 1.00 89.06 398 VAL A C 1
ATOM 3095 O O . VAL A 1 398 ? -5.672 0.030 15.916 1.00 89.06 398 VAL A O 1
ATOM 3098 N N . SER A 1 399 ? -4.725 -1.230 14.334 1.00 84.44 399 SER A N 1
ATOM 3099 C CA . SER A 1 399 ? -3.874 -1.966 15.276 1.00 84.44 399 SER A CA 1
ATOM 3100 C C . SER A 1 399 ? -2.672 -1.105 15.678 1.00 84.44 399 SER A C 1
ATOM 3102 O O . SER A 1 399 ? -1.581 -1.258 15.131 1.00 84.44 399 SER A O 1
ATOM 3104 N N . CYS A 1 400 ? -2.882 -0.180 16.618 1.00 82.31 400 CYS A N 1
ATOM 3105 C CA . CYS A 1 400 ? -1.850 0.739 17.083 1.00 82.31 400 CYS A CA 1
ATOM 3106 C C . CYS A 1 400 ? -0.995 0.123 18.208 1.00 82.31 400 CYS A C 1
ATOM 3108 O O . CYS A 1 400 ? -1.530 -0.275 19.244 1.00 82.31 400 CYS A O 1
ATOM 3110 N N . PRO A 1 401 ? 0.334 0.092 18.066 1.00 77.44 401 PRO A N 1
ATOM 3111 C CA . PRO A 1 401 ? 1.249 -0.408 19.092 1.00 77.44 401 PRO A CA 1
ATOM 3112 C C . PRO A 1 401 ? 1.412 0.561 20.234 1.00 77.44 401 PRO A C 1
ATOM 3114 O O . PRO A 1 401 ? 1.299 1.775 20.070 1.00 77.44 401 PRO A O 1
ATOM 3117 N N . THR A 1 402 ? 1.878 0.026 21.354 1.00 81.19 402 THR A N 1
ATOM 3118 C CA . THR A 1 402 ? 2.161 0.805 22.555 1.00 81.19 402 THR A CA 1
ATOM 3119 C C . THR A 1 402 ? 3.159 1.929 22.299 1.00 81.19 402 THR A C 1
ATOM 3121 O O . THR A 1 402 ? 2.904 3.046 22.723 1.00 81.19 402 THR A O 1
ATOM 3124 N N . ALA A 1 403 ? 4.250 1.686 21.564 1.00 79.88 403 ALA A N 1
ATOM 3125 C CA . ALA A 1 403 ? 5.266 2.713 21.315 1.00 79.88 403 ALA A CA 1
ATOM 3126 C C . ALA A 1 403 ? 4.702 3.924 20.546 1.00 79.88 403 ALA A C 1
ATOM 3128 O O . ALA A 1 403 ? 4.799 5.055 21.019 1.00 79.88 403 ALA A O 1
ATOM 3129 N N . ASN A 1 404 ? 4.041 3.681 19.407 1.00 82.00 404 ASN A N 1
ATOM 3130 C CA . ASN A 1 404 ? 3.438 4.743 18.595 1.00 82.00 404 ASN A CA 1
ATOM 3131 C C . ASN A 1 404 ? 2.319 5.458 19.354 1.00 82.00 404 ASN A C 1
ATOM 3133 O O . ASN A 1 404 ? 2.204 6.681 19.281 1.00 82.00 404 ASN A O 1
ATOM 3137 N N . LEU A 1 405 ? 1.512 4.698 20.101 1.00 86.56 405 LEU A N 1
ATOM 3138 C CA . LEU A 1 405 ? 0.428 5.255 20.892 1.00 86.56 405 LEU A CA 1
ATOM 3139 C C . LEU A 1 405 ? 0.957 6.151 22.015 1.00 86.56 405 LEU A C 1
ATOM 3141 O O . LEU A 1 405 ? 0.448 7.249 22.184 1.00 86.56 405 LEU A O 1
ATOM 3145 N N . VAL A 1 406 ? 2.005 5.738 22.733 1.00 86.56 406 VAL A N 1
ATOM 3146 C CA . VAL A 1 406 ? 2.639 6.551 23.785 1.00 86.56 406 VAL A CA 1
ATOM 3147 C C . VAL A 1 406 ? 3.175 7.859 23.208 1.00 86.56 406 VAL A C 1
ATOM 3149 O O . VAL A 1 406 ? 2.948 8.919 23.786 1.00 86.56 406 VAL A O 1
ATOM 3152 N N . THR A 1 407 ? 3.832 7.815 22.045 1.00 86.88 407 THR A N 1
ATOM 3153 C CA . THR A 1 407 ? 4.293 9.035 21.368 1.00 86.88 407 THR A CA 1
ATOM 3154 C C . THR A 1 407 ? 3.128 9.948 20.976 1.00 86.88 407 THR A C 1
ATOM 3156 O O . THR A 1 407 ? 3.207 11.158 21.183 1.00 86.88 407 THR A O 1
ATOM 3159 N N . ALA A 1 408 ? 2.038 9.393 20.441 1.00 87.88 408 ALA A N 1
ATOM 3160 C CA . ALA A 1 408 ? 0.857 10.172 20.073 1.00 87.88 408 ALA A CA 1
ATOM 3161 C C . ALA A 1 408 ? 0.143 10.767 21.303 1.00 87.88 408 ALA A C 1
ATOM 3163 O O . ALA A 1 408 ? -0.215 11.942 21.284 1.00 87.88 408 ALA A O 1
ATOM 3164 N N . ILE A 1 409 ? 0.009 9.999 22.394 1.00 89.19 409 ILE A N 1
ATOM 3165 C CA . ILE A 1 409 ? -0.553 10.445 23.680 1.00 89.19 409 ILE A CA 1
ATOM 3166 C C . ILE A 1 409 ? 0.264 11.604 24.240 1.00 89.19 409 ILE A C 1
ATOM 3168 O O . ILE A 1 409 ? -0.297 12.664 24.511 1.00 89.19 409 ILE A O 1
ATOM 3172 N N . HIS A 1 410 ? 1.584 11.445 24.349 1.00 86.81 410 HIS A N 1
ATOM 3173 C CA . HIS A 1 410 ? 2.466 12.478 24.896 1.00 86.81 410 HIS A CA 1
ATOM 3174 C C . HIS A 1 410 ? 2.304 13.822 24.168 1.00 86.81 410 HIS A C 1
ATOM 3176 O O . HIS A 1 410 ? 2.330 14.885 24.782 1.00 86.81 410 HIS A O 1
ATOM 3182 N N . ASN A 1 411 ? 2.085 13.778 22.854 1.00 87.25 411 ASN A N 1
ATOM 3183 C CA . ASN A 1 411 ? 1.959 14.973 22.027 1.00 87.25 411 ASN A CA 1
ATOM 3184 C C . ASN A 1 411 ? 0.506 15.459 21.850 1.00 87.25 411 ASN A C 1
ATOM 3186 O O . ASN A 1 411 ? 0.283 16.463 21.173 1.00 87.25 411 ASN A O 1
ATOM 3190 N N . SER A 1 412 ? -0.477 14.759 22.424 1.00 86.38 412 SER A N 1
ATOM 3191 C CA . SER A 1 412 ? -1.907 15.096 22.326 1.00 86.38 412 SER A CA 1
ATOM 3192 C C . SER A 1 412 ? -2.383 16.112 23.362 1.00 86.38 412 SER A C 1
ATOM 3194 O O . SER A 1 412 ? -3.454 16.687 23.196 1.00 86.38 412 SER A O 1
ATOM 3196 N N . GLY A 1 413 ? -1.590 16.366 24.408 1.00 84.81 413 GLY A N 1
ATOM 3197 C CA . GLY A 1 413 ? -1.951 17.305 25.473 1.00 84.81 413 GLY A CA 1
ATOM 3198 C C . GLY A 1 413 ? -3.045 16.800 26.420 1.00 84.81 413 GLY A C 1
ATOM 3199 O O . GLY A 1 413 ? -3.560 17.590 27.209 1.00 84.81 413 GLY A O 1
ATOM 3200 N N . VAL A 1 414 ? -3.395 15.510 26.357 1.00 92.19 414 VAL A N 1
ATOM 3201 C CA . VAL A 1 414 ? -4.297 14.862 27.321 1.00 92.19 414 VAL A CA 1
ATOM 3202 C C . VAL A 1 414 ? -3.667 14.818 28.713 1.00 92.19 414 VAL A C 1
ATOM 3204 O O . VAL A 1 414 ? -2.445 14.764 28.866 1.00 92.19 414 VAL A O 1
ATOM 3207 N N . PHE A 1 415 ? -4.510 14.839 29.740 1.00 90.56 415 PHE A N 1
ATOM 3208 C CA . PHE A 1 415 ? -4.086 14.675 31.124 1.00 90.56 415 PHE A CA 1
ATOM 3209 C C . PHE A 1 415 ? -3.948 13.185 31.452 1.00 90.56 415 PHE A C 1
ATOM 3211 O O . PHE A 1 415 ? -4.824 12.397 31.105 1.00 90.56 415 PHE A O 1
ATOM 3218 N N . HIS A 1 416 ? -2.858 12.804 32.114 1.00 91.56 416 HIS A N 1
ATOM 3219 C CA . HIS A 1 416 ? -2.595 11.435 32.564 1.00 91.56 416 HIS A CA 1
ATOM 3220 C C . HIS A 1 416 ? -2.691 11.385 34.087 1.00 91.56 416 HIS A C 1
ATOM 3222 O O . HIS A 1 416 ? -2.017 12.162 34.765 1.00 91.56 416 HIS A O 1
ATOM 3228 N N . ASP A 1 417 ? -3.545 10.501 34.593 1.00 90.06 417 ASP A N 1
ATOM 3229 C CA . ASP A 1 417 ? -3.568 10.100 35.996 1.00 90.06 417 ASP A CA 1
ATOM 3230 C C . ASP A 1 417 ? -2.561 8.960 36.175 1.00 90.06 417 ASP A C 1
ATOM 3232 O O . ASP A 1 417 ? -2.743 7.862 35.646 1.00 90.06 417 ASP A O 1
ATOM 3236 N N . ASP A 1 418 ? -1.474 9.241 36.887 1.00 86.31 418 ASP A N 1
ATOM 3237 C CA . ASP A 1 418 ? -0.375 8.312 37.123 1.00 86.31 418 ASP A CA 1
ATOM 3238 C C . ASP A 1 418 ? -0.706 7.228 38.156 1.00 86.31 418 ASP A C 1
ATOM 3240 O O . ASP A 1 418 ? -0.005 6.217 38.218 1.00 86.31 418 ASP A O 1
ATOM 3244 N N . VAL A 1 419 ? -1.764 7.413 38.951 1.00 86.12 419 VAL A N 1
ATOM 3245 C CA . VAL A 1 419 ? -2.184 6.461 39.986 1.00 86.12 419 VAL A CA 1
ATOM 3246 C C . VAL A 1 419 ? -3.001 5.328 39.375 1.00 86.12 419 VAL A C 1
ATOM 3248 O O . VAL A 1 419 ? -2.694 4.159 39.603 1.00 86.12 419 VAL A O 1
ATOM 3251 N N . GLU A 1 420 ? -4.013 5.675 38.582 1.00 84.94 420 GLU A N 1
ATOM 3252 C CA . GLU A 1 420 ? -4.920 4.711 37.939 1.00 84.94 420 GLU A CA 1
ATOM 3253 C C . GLU A 1 420 ? -4.471 4.329 36.509 1.00 84.94 420 GLU A C 1
ATOM 3255 O O . GLU A 1 420 ? -5.049 3.439 35.889 1.00 84.94 420 GLU A O 1
ATOM 3260 N N . ASP A 1 421 ? -3.422 4.978 35.987 1.00 87.88 421 ASP A N 1
ATOM 3261 C CA . ASP A 1 421 ? -2.893 4.826 34.621 1.00 87.88 421 ASP A CA 1
ATOM 3262 C C . ASP A 1 421 ? -3.949 5.059 33.520 1.00 87.88 421 ASP A C 1
ATOM 3264 O O . ASP A 1 421 ? -4.073 4.308 32.544 1.00 87.88 421 ASP A O 1
ATOM 3268 N N . VAL A 1 422 ? -4.727 6.135 33.679 1.00 92.50 422 VAL A N 1
ATOM 3269 C CA . VAL A 1 422 ? -5.826 6.517 32.775 1.00 92.50 422 VAL A CA 1
ATOM 3270 C C . VAL A 1 422 ? -5.672 7.932 32.222 1.00 92.50 422 VAL A C 1
ATOM 3272 O O . VAL A 1 422 ? -4.986 8.783 32.790 1.00 92.50 422 VAL A O 1
ATOM 3275 N N . TYR A 1 423 ? -6.323 8.192 31.088 1.00 92.50 423 TYR A N 1
ATOM 3276 C CA . TYR A 1 423 ? -6.235 9.461 30.372 1.00 92.50 423 TYR A CA 1
ATOM 3277 C C . TYR A 1 423 ? -7.557 10.227 30.364 1.00 92.50 423 TYR A C 1
ATOM 3279 O O . TYR A 1 423 ? -8.639 9.650 30.249 1.00 92.50 423 TYR A O 1
ATOM 3287 N N . TYR A 1 424 ? -7.435 11.552 30.416 1.00 93.31 424 TYR A N 1
ATOM 3288 C CA . TYR A 1 424 ? -8.533 12.512 30.419 1.00 93.31 424 TYR A CA 1
ATOM 3289 C C . TYR A 1 424 ? -8.297 13.635 29.421 1.00 93.31 424 TYR A C 1
ATOM 3291 O O . TYR A 1 424 ? -7.161 14.045 29.176 1.00 93.31 424 TYR A O 1
ATOM 3299 N N . SER A 1 425 ? -9.376 14.217 28.903 1.00 91.56 425 SER A N 1
ATOM 3300 C CA . SER A 1 425 ? -9.292 15.381 28.012 1.00 91.56 425 SER A CA 1
ATOM 3301 C C . SER A 1 425 ? -8.646 16.595 28.682 1.00 91.56 425 SER A C 1
ATOM 3303 O O . SER A 1 425 ? -8.007 17.407 28.017 1.00 91.56 425 SER A O 1
ATOM 3305 N N . SER A 1 426 ? -8.807 16.736 30.002 1.00 91.38 426 SER A N 1
ATOM 3306 C CA . SER A 1 426 ? -8.201 17.811 30.786 1.00 91.38 426 SER A CA 1
ATOM 3307 C C . SER A 1 426 ? -8.116 17.477 32.278 1.00 91.38 426 SER A C 1
ATOM 3309 O O . SER A 1 426 ? -8.892 16.674 32.799 1.00 91.38 426 SER A O 1
ATOM 3311 N N . MET A 1 427 ? -7.235 18.182 32.998 1.00 89.56 427 MET A N 1
ATOM 3312 C CA . MET A 1 427 ? -7.133 18.085 34.462 1.00 89.56 427 MET A CA 1
ATOM 3313 C C . MET A 1 427 ? -8.445 18.477 35.166 1.00 89.56 427 MET A C 1
ATOM 3315 O O . MET A 1 427 ? -8.760 17.970 36.242 1.00 89.56 427 MET A O 1
ATOM 3319 N N . ASP A 1 428 ? -9.222 19.393 34.586 1.00 89.31 428 ASP A N 1
ATOM 3320 C CA . ASP A 1 428 ? -10.492 19.824 35.171 1.00 89.31 428 ASP A CA 1
ATOM 3321 C C . ASP A 1 428 ? -11.589 18.771 35.007 1.00 89.31 428 ASP A C 1
ATOM 3323 O O . ASP A 1 428 ? -12.463 18.668 35.871 1.00 89.31 428 ASP A O 1
ATOM 3327 N N . THR A 1 429 ? -11.533 17.974 33.937 1.00 88.50 429 THR A N 1
ATOM 3328 C CA . THR A 1 429 ? -12.426 16.826 33.741 1.00 88.50 429 THR A CA 1
ATOM 3329 C C . THR A 1 429 ? -12.174 15.770 34.815 1.00 88.50 429 THR A C 1
ATOM 3331 O O . THR A 1 429 ? -13.107 15.410 35.533 1.00 88.50 429 THR A O 1
ATOM 3334 N N . TRP A 1 430 ? -10.909 15.399 35.035 1.00 90.81 430 TRP A N 1
ATOM 3335 C CA . TRP A 1 430 ? -10.504 14.493 36.116 1.00 90.81 430 TRP A CA 1
ATOM 3336 C C . TRP A 1 430 ? -10.942 15.000 37.502 1.00 90.81 430 TRP A C 1
ATOM 3338 O O . TRP A 1 430 ? -11.613 14.296 38.255 1.00 90.81 430 TRP A O 1
ATOM 3348 N N . LYS A 1 431 ? -10.682 16.278 37.828 1.00 88.44 431 LYS A N 1
ATOM 3349 C CA . LYS A 1 431 ? -11.109 16.872 39.115 1.00 88.44 431 LYS A CA 1
ATOM 3350 C C . LYS A 1 431 ? -12.619 16.797 39.339 1.00 88.44 431 LYS A C 1
ATOM 3352 O O . LYS A 1 431 ? -13.056 16.717 40.488 1.00 88.44 431 LYS A O 1
ATOM 3357 N N . LYS A 1 432 ? -13.429 16.917 38.282 1.00 87.44 432 LYS A N 1
ATOM 3358 C CA . LYS A 1 432 ? -14.892 16.809 38.387 1.00 87.44 432 LYS A CA 1
ATOM 3359 C C . LYS A 1 432 ? -15.315 15.381 38.710 1.00 87.44 432 LYS A C 1
ATOM 3361 O O . LYS A 1 432 ? -16.196 15.216 39.548 1.00 87.44 432 LYS A O 1
ATOM 3366 N N . GLU A 1 433 ? -14.693 14.386 38.090 1.00 86.50 433 GLU A N 1
ATOM 3367 C CA . GLU A 1 433 ? -14.972 12.979 38.373 1.00 86.50 433 GLU A CA 1
ATOM 3368 C C . GLU A 1 433 ? -14.622 12.619 39.817 1.00 86.50 433 GLU A C 1
ATOM 3370 O O . GLU A 1 433 ? -15.512 12.212 40.560 1.00 86.50 433 GLU A O 1
ATOM 3375 N N . VAL A 1 434 ? -13.401 12.927 40.267 1.00 84.62 434 VAL A N 1
ATOM 3376 C CA . VAL A 1 434 ? -12.965 12.671 41.652 1.00 84.62 434 VAL A CA 1
ATOM 3377 C C . VAL A 1 434 ? -13.908 13.326 42.671 1.00 84.62 434 VAL A C 1
ATOM 3379 O O . VAL A 1 434 ? -14.266 12.733 43.687 1.00 84.62 434 VAL A O 1
ATOM 3382 N N . ARG A 1 435 ? -14.376 14.555 42.405 1.00 81.62 435 ARG A N 1
ATOM 3383 C CA . ARG A 1 435 ? -15.373 15.219 43.267 1.00 81.62 435 ARG A CA 1
ATOM 3384 C C . ARG A 1 435 ? -16.720 14.501 43.279 1.00 81.62 435 ARG A C 1
ATOM 3386 O O . ARG A 1 435 ? -17.356 14.462 44.328 1.00 81.62 435 ARG A O 1
ATOM 3393 N N . ASN A 1 436 ? -17.169 13.986 42.139 1.00 82.81 436 ASN A N 1
ATOM 3394 C CA . ASN A 1 436 ? -18.429 13.254 42.039 1.00 82.81 436 ASN A CA 1
ATOM 3395 C C . ASN A 1 436 ? -18.355 11.896 42.743 1.00 82.81 436 ASN A C 1
ATOM 3397 O O . ASN A 1 436 ? -19.360 11.452 43.290 1.00 82.81 436 ASN A O 1
ATOM 3401 N N . GLU A 1 437 ? -17.190 11.248 42.746 1.00 81.19 437 GLU A N 1
ATOM 3402 C CA . GLU A 1 437 ? -16.960 10.007 43.486 1.00 81.19 437 GLU A CA 1
ATOM 3403 C C . GLU A 1 437 ? -16.921 10.236 44.996 1.00 81.19 437 GLU A C 1
ATOM 3405 O O . GLU A 1 437 ? -17.559 9.494 45.729 1.00 81.19 437 GLU A O 1
ATOM 3410 N N . LEU A 1 438 ? -16.271 11.310 45.459 1.00 74.56 438 LEU A N 1
ATOM 3411 C CA . LEU A 1 438 ? -16.239 11.684 46.881 1.00 74.56 438 LEU A CA 1
ATOM 3412 C C . LEU A 1 438 ? -17.592 12.177 47.426 1.00 74.56 438 LEU A C 1
ATOM 3414 O O . LEU A 1 438 ? -17.761 12.287 48.639 1.00 74.56 438 LEU A O 1
ATOM 3418 N N . ALA A 1 439 ? -18.525 12.539 46.542 1.00 67.81 439 ALA A N 1
ATOM 3419 C CA . ALA A 1 439 ? -19.876 12.977 46.893 1.00 67.81 439 ALA A CA 1
ATOM 3420 C C . ALA A 1 439 ? -20.908 11.831 46.929 1.00 67.81 439 ALA A C 1
ATOM 3422 O O . ALA A 1 439 ? -22.062 12.078 47.293 1.00 67.81 439 ALA A O 1
ATOM 3423 N N . LYS A 1 440 ? -20.515 10.615 46.533 1.00 58.38 440 LYS A N 1
ATOM 3424 C CA . LYS A 1 440 ? -21.286 9.375 46.705 1.00 58.38 440 LYS A CA 1
ATOM 3425 C C . LYS A 1 440 ? -20.875 8.688 48.001 1.00 58.38 440 LYS A C 1
ATOM 3427 O O . LYS A 1 440 ? -21.768 8.044 48.596 1.00 58.38 440 LYS A O 1
#

Sequence (440 aa):
MTEPADWHAVSGDIRRAVHAVAKDGAEYSARLLYRSARSLMRRLGIHTPAELYEVLRQVFWNSDEHVSFGDHLSVGFGESSRQRQVRAFVAEHPCEPKSVLAMEYERAYGFSAGIAAIWIDLFADSEDVSVLEWLGIETEEVGNDASPEGVQGRAETTDSNTGLASAVEEFCARELTGDICDARLVRSRFAYEFPAATGAAIDIDRLFAAAGFFEDRDLLFRVGKTPGEHFARLIGSRSSFTRGDSGFEDAVWRHPAFRHALQLARDDHRIMLYEPNSYISFSRLHDVLGVRMSDIESYAVSVSAVVPEGVPFTIVSLRAGTTSTQALDAIELPDSFYEGLLDASGLFSSCILAGVRVFAVGLEGRMSANWLVGWLVSRHEGVGRDALQRLLRDELGVSCPTANLVTAIHNSGVFHDDVEDVYYSSMDTWKKEVRNELAK

Secondary structure (DSSP, 8-state):
-PPPP-HHHHHHHHHHHHHTT--TT-EEEHHHHHHHTHHHHHHTT--SHHHHHHHHHHHTTT-SS-EEEETTTEEEESS--HHHHHHHHHHHSTT--HHHHHHHHHHHH---HHHHHHHHHHHSPP----HHHHHT-----------------------HHHHHHHHHHHHHHHH--SSEEEHHHHHHHHHHH-TTTTTTT--HHHHHHHTTEEEETTEEEETT--HHHHHHHHHHT-SEEETTSTT--HHHHH-HHHHHHHHHHHHTTSEEEEETTEEEEHHHHHHHH---HHHHHHHHHHHHHHSPTT--B-HHHHHHH-----GGGGG---HHHHHHHHHHHS-EEEEEETTEEEEEES-SS---HHHHHHHHHHHSTTEEHHHHHHHHHHHH-----HHHHHHHHHTTT-EEETTTTEEES-HHHHHHHHHHHHT-

Solvent-accessible surface area (backbone atoms only — not comparable to full-atom values): 25243 Å² total; per-residue (Å²): 134,80,77,79,71,66,54,78,84,44,36,66,62,52,51,54,57,43,62,74,72,58,51,80,47,36,61,33,14,27,50,36,55,42,64,77,38,44,74,57,32,59,75,70,72,44,87,46,39,66,56,44,38,56,51,48,55,66,62,42,68,82,44,96,54,54,62,46,78,56,68,90,50,27,40,24,26,50,83,37,44,70,56,59,52,48,32,53,54,49,67,75,46,72,92,59,55,63,72,57,51,10,48,50,45,20,69,76,30,31,41,55,38,72,60,39,38,52,49,43,65,65,47,36,79,64,83,70,78,50,70,47,72,80,66,70,59,82,80,81,83,81,82,87,86,81,86,85,85,86,87,88,82,82,92,79,95,81,60,83,66,60,58,51,53,54,53,51,52,52,47,48,62,66,69,62,69,59,68,60,40,56,42,60,60,55,50,52,52,46,46,66,78,36,59,74,43,74,81,44,98,66,56,64,69,58,50,39,44,73,73,42,30,45,82,56,82,60,30,30,33,35,70,94,62,53,67,45,64,50,38,44,49,58,60,69,74,36,58,52,54,39,72,66,38,94,92,33,35,71,62,47,74,69,27,68,46,38,50,50,34,52,48,52,34,41,76,70,54,50,31,42,47,45,43,94,68,23,36,33,21,42,68,48,45,25,75,71,72,66,55,50,70,68,54,63,72,43,44,43,61,56,50,60,75,70,55,57,73,69,46,76,41,20,66,58,26,47,64,73,73,44,89,78,85,53,79,68,69,77,68,68,68,49,61,50,28,57,51,41,49,40,63,72,62,69,70,51,30,51,30,68,48,78,88,40,65,39,35,26,32,84,57,90,63,84,47,41,51,22,55,54,46,35,55,50,27,60,76,38,65,66,38,30,65,74,54,50,36,46,49,36,32,76,61,38,61,30,76,50,50,69,71,64,46,51,57,27,46,71,68,30,69,48,30,73,43,83,88,81,52,22,29,22,58,33,68,68,57,50,54,51,50,56,52,54,59,76,72,107

Radius of gyration: 28.26 Å; Cα contacts (8 Å, |Δi|>4): 522; chains: 1; bounding box: 78×52×94 Å